Protein AF-A0A235BS37-F1 (afdb_monomer)

Organism: NCBI:txid1973748

Radius of gyration: 31.68 Å; Cα contacts (8 Å, |Δi|>4): 1281; chains: 1; bounding box: 98×89×92 Å

Secondary structure (DSSP, 8-state):
--PPPP-------------PPPEEEEEE-TT-EEEEETTEEEEE-TTS-SS-EEEEEEEESS-SSPPPTTEEEEEEEEEEEEEEEEEEEEEEEEE--TTS--STTEEEEEE-SSSEEEPTT-EEEGGGTEEEEEEEEEEEEEEEEE-S-SEEES----TT---EEEE--SS-HHHHTHHHHHHHHHH--S-EEEEE--TTS-HHHHHHHHHHHHHHHHHHH-S--EEEEEETHHHHHHHHHHH-TTT--S-EEEEEEEES--TT--TTSSHHHHHHHHHHHHHTTPPPPHHHHHHHHHHHHHHGGGGGGGSTT-HHHHHHHHHHHHHHHHHHGGGSSSPPP--EEEEE-B------SS--TTT-TT-GGGSTTTBSSSSBHHHH-SSSS-PPPBSS-TTGGGT-HHHHHHHHHHHHS-S--HHHHHHTTTSTTHHHHHHHHHHHHHHHHH--HHHHHHHHHHHHHHHHHSPTT-EEEE-SHHHHHHHHHHHHHH-TTTTSEEEETTGGGSHHHHHHHHSTTT-----S-HHHHHH---EEETTEEE-HHHHHHHHHHHHHTT-S-EEEETTS-GGG--S-EEE-SSEEEE-SS-S-SB-HHHHHHIIIII---TTTB-TTSPBPTT--HHHHHHHHHHHHHHHHHHHHHHHTT-HHHHHHHHHT-

Sequence (665 aa):
MKNWIFLSILFLMPACVTERAVSVSEKFGISGGEIELAKAKIVFPEGALRQETTIVLRQAKKLPARLPEEFSRGGDIFKLEPDAVFEKPVKIILPYETGLIPGERAYVAYYNGEGWVKTGNSEVAEENNRVTALVAHSGEYCVVFRKENYGITHHSYKEGEVPLLLVHGILTPSESFRTLKKYLGRNYHHPIWIFEYPSNQRIEDSAELLSKELATLHERYGDFKLNLIGYGIGGLVGLYYMLNDTIYNNDLEKILITVATPNKGSRLATCKNVIDITKRLEDAGISLNSRDINILFSLSDALGDFGSEIEENSEFLDKLKGLYKEYEKKVKGCIEEGPSIKFRIECFSGSSPYRFSGDFGSILGDVDELRKGLGDSYVKVYNTMLSPIENCPFPLNHYEILENEKVFQDLVGYLELPEHSWKELTKNIGKPDGMREIVAAWEQEFKLNQGDPVNFKIILEFARNLLNSCERDAILFTNGDNDTFPLWWVQEKEGFRKDVAVANLSLLNTSCFIKYLKGQPHQVPINFTNEEIDSLKPIKKKDGMVWISHQVVDNIILTNQWKRPIYYAVTVSKKYLKHPCELEGLVSRIFKEKEGEVNLDKCIKNLHEKYTYKEIFDAQGNLVSGIDFVMRKLMINYAVLYFRVGAELKEKGEMEKASREFERT

Nearest PDB structures (foldseek):
  1ex9-assembly1_A  TM=5.416E-01  e=2.061E-07  Pseudomonas aeruginosa
  3d7r-assembly2_B  TM=4.913E-01  e=2.066E-04  Staphylococcus aureus subsp. aureus USA300_TCH1516
  6tj2-assembly1_C  TM=4.815E-01  e=2.181E-04  Paenibacillus sp. VTT E-133280
  4q3o-assembly4_H  TM=5.424E-01  e=1.122E-02  unidentified
  7kdv-assembly1_B  TM=2.936E-01  e=3.681E-02  Mus musculus

pLDDT: mean 88.83, std 13.32, range [25.89, 98.69]

Solvent-accessible surface area (backbone atoms only — not comparable to full-atom values): 35900 Å² total; per-residue (Å²): 143,81,86,84,80,86,80,87,78,84,78,83,71,80,82,77,80,71,80,75,71,54,66,48,75,51,78,36,32,42,78,27,52,74,53,72,56,97,80,25,37,40,39,38,48,69,52,19,35,96,48,78,42,70,39,33,46,30,52,42,92,73,71,98,62,87,75,53,85,59,46,43,83,28,49,65,33,41,34,39,36,59,72,47,76,32,79,36,62,27,42,40,33,39,47,45,51,94,88,59,71,88,57,100,41,44,31,39,31,34,69,29,86,86,53,63,34,44,38,32,57,42,45,66,43,72,95,75,34,32,40,32,30,64,41,44,57,43,44,55,36,29,35,35,25,52,76,70,81,73,43,72,41,76,72,69,87,57,94,91,52,52,33,38,38,36,25,42,34,67,43,51,56,70,64,56,37,46,56,45,52,59,48,38,74,76,75,46,95,48,46,62,26,37,46,45,71,76,55,44,48,56,57,65,61,51,18,52,49,50,35,53,45,52,51,54,46,34,75,71,73,42,95,64,40,25,32,38,41,12,27,28,62,16,19,55,23,51,49,52,26,67,53,33,81,89,56,37,84,81,34,72,53,47,44,38,36,27,34,47,14,45,68,54,16,21,75,38,20,32,60,71,46,39,46,53,54,52,48,57,38,45,78,71,72,47,76,68,52,55,50,50,49,37,50,59,42,42,58,9,39,17,16,28,87,43,12,57,50,35,26,65,86,18,70,55,43,53,50,51,53,51,36,49,52,51,50,50,46,48,57,62,51,46,83,47,103,54,82,70,71,71,56,49,79,46,43,42,29,21,14,21,29,70,90,55,89,66,88,50,63,84,81,44,67,86,45,40,19,64,25,77,77,35,0,11,50,57,27,25,39,75,21,26,39,90,57,98,80,62,44,64,57,42,86,26,21,63,66,51,50,47,68,37,67,68,51,51,51,39,53,50,47,63,77,63,54,74,86,74,46,70,67,57,38,52,66,34,45,68,44,102,56,19,54,60,50,43,38,51,51,48,53,54,49,48,48,55,37,62,66,38,76,60,48,55,44,34,48,40,45,52,28,52,37,42,56,69,47,52,62,85,55,15,39,36,37,26,48,63,64,91,56,37,50,40,41,51,32,41,22,72,76,66,61,47,70,68,57,45,38,78,44,43,51,72,53,39,61,37,47,55,49,49,50,34,42,44,32,81,91,59,54,44,47,57,79,68,50,74,69,52,47,68,63,62,61,69,44,83,50,97,93,43,77,45,48,37,27,59,57,48,52,54,40,33,53,64,62,38,67,71,72,52,52,37,31,36,35,66,78,42,59,71,91,72,63,83,59,41,43,26,32,34,49,57,25,28,39,55,42,93,72,62,94,52,68,60,40,57,70,49,26,52,44,33,66,74,73,66,46,73,57,74,63,49,29,44,99,87,70,44,72,48,85,82,67,48,74,68,56,50,61,58,52,46,55,54,29,54,45,31,39,50,50,15,51,54,30,41,75,73,65,38,50,72,61,13,51,58,28,47,75,70,76

InterPro domains:
  IPR029058 Alpha/Beta hydrolase fold [G3DSA:3.40.50.1820] (156-379)
  IPR029058 Alpha/Beta hydrolase fold [SSF53474] (158-312)
  IPR052724 Glycosyltransferase 117 domain-containing protein [PTHR16214] (457-614)
  IPR060492 TMEM260-associated domain 2 [PF28495] (461-533)

Foldseek 3Di:
DDDDDDDDDDDPDPPPPPPPWDKDKDKDAQCWDWDDDPNKIKTGHRQQHHGTDIKMKTWDDDAPDDAFPQKDFFDIKIFIDDWDFTLFWIKIKDAGDPPDDDDPFKFKWFQLPQAIATFLAWDADNVRRIIIGTDGTTGIIGIMGGDDDFAKPQDDDDPPAAEEEEFEARGFCCRQQVQVVVLCVVQPDGGYMYGGDQLQDALLVSLLRHLVRVVVVCVVPNQAAYEYEAAASSLVSVLCNCLDPVRPPPRHDAEYEYEAYQLQAWLLLAPNSLSVLVVLCVVVVHDFHSSRSSLSNRNHRSHPPNSQCRHGPHPNSVVSLVSVVVVVCQCVVVLDDDDHDQYDYAFEFEAAADDTPDDCCVRPVVRQCHDHRFHQVTHGRVSRDPDPQHAFYDPHHSRVCSNDPLNSVLVVLVVPQDSDDPSNLLLCCLPPCSLVVVLVSLVSVCCSRQVDPLLLVLLLLLLLLQLLLDDFLAEEEEEDDSGQSSVSNCCPVVVRRVSYHYHYLVSLLHLSSLVSCCDPPNVQQAPDDSVRSVVDDWDADPVGIDGSSLVRVVRSCVSCVCVHKYWYFLNDDPVSCPADWADQARITTGDNDDPDNYPLVSNCCSLPPPRDCPSQADPVRHGDPSQGPVSVVSCVSSLVSLQVSLVVCVVVVVNVSSVVSNVVD

Mean predicted aligned error: 8.56 Å

Structure (mmCIF, N/CA/C/O backbone):
data_AF-A0A235BS37-F1
#
_entry.id   AF-A0A235BS37-F1
#
loop_
_atom_site.group_PDB
_atom_site.id
_atom_site.type_symbol
_atom_site.label_atom_id
_atom_site.label_alt_id
_atom_site.label_comp_id
_atom_site.label_asym_id
_atom_site.label_entity_id
_atom_site.label_seq_id
_atom_site.pdbx_PDB_ins_code
_atom_site.Cartn_x
_atom_site.Cartn_y
_atom_site.Cartn_z
_atom_site.occupancy
_atom_site.B_iso_or_equiv
_atom_site.auth_seq_id
_atom_site.auth_comp_id
_atom_site.auth_asym_id
_atom_site.auth_atom_id
_atom_site.pdbx_PDB_model_num
ATOM 1 N N . MET A 1 1 ? 60.261 -60.056 -12.166 1.00 37.59 1 MET A N 1
ATOM 2 C CA . MET A 1 1 ? 60.446 -59.430 -13.494 1.00 37.59 1 MET A CA 1
ATOM 3 C C . MET A 1 1 ? 59.106 -58.935 -14.014 1.00 37.59 1 MET A C 1
ATOM 5 O O . MET A 1 1 ? 58.284 -59.772 -14.359 1.00 37.59 1 MET A O 1
ATOM 9 N N . LYS A 1 2 ? 58.905 -57.612 -14.051 1.00 29.08 2 LYS A N 1
ATOM 10 C CA . LYS A 1 2 ? 58.402 -56.817 -15.194 1.00 29.08 2 LYS A CA 1
ATOM 11 C C . LYS A 1 2 ? 57.834 -55.488 -14.683 1.00 29.08 2 LYS A C 1
ATOM 13 O O . LYS A 1 2 ? 56.719 -55.425 -14.179 1.00 29.08 2 LYS A O 1
ATOM 18 N N . ASN A 1 3 ? 58.657 -54.452 -14.839 1.00 25.89 3 ASN A N 1
ATOM 19 C CA . ASN A 1 3 ? 58.278 -53.046 -14.794 1.00 25.89 3 ASN A CA 1
ATOM 20 C C . ASN A 1 3 ? 57.274 -52.754 -15.914 1.00 25.89 3 ASN A C 1
ATOM 22 O O . ASN A 1 3 ? 57.488 -53.172 -17.053 1.00 25.89 3 ASN A O 1
ATOM 26 N N . TRP A 1 4 ? 56.215 -52.018 -15.590 1.00 28.45 4 TRP A N 1
ATOM 27 C CA . TRP A 1 4 ? 55.321 -51.407 -16.566 1.00 28.45 4 TRP A CA 1
ATOM 28 C C . TRP A 1 4 ? 55.817 -49.991 -16.864 1.00 28.45 4 TRP A C 1
ATOM 30 O O . TRP A 1 4 ? 55.938 -49.161 -15.967 1.00 28.45 4 TRP A O 1
ATOM 40 N N . ILE A 1 5 ? 56.147 -49.754 -18.130 1.00 31.91 5 ILE A N 1
ATOM 41 C CA . ILE A 1 5 ? 56.526 -48.455 -18.685 1.00 31.91 5 ILE A CA 1
ATOM 42 C C . ILE A 1 5 ? 55.235 -47.746 -19.106 1.00 31.91 5 ILE A C 1
ATOM 44 O O . ILE A 1 5 ? 54.458 -48.287 -19.891 1.00 31.91 5 ILE A O 1
ATOM 48 N N . PHE A 1 6 ? 55.016 -46.543 -18.575 1.00 28.92 6 PHE A N 1
ATOM 49 C CA . PHE A 1 6 ? 53.978 -45.615 -19.021 1.00 28.92 6 PHE A CA 1
ATOM 50 C C . PHE A 1 6 ? 54.315 -45.110 -20.432 1.00 28.92 6 PHE A C 1
ATOM 52 O O . PHE A 1 6 ? 55.361 -44.494 -20.631 1.00 28.92 6 PHE A O 1
ATOM 59 N N . LEU A 1 7 ? 53.424 -45.352 -21.397 1.00 27.16 7 LEU A N 1
ATOM 60 C CA . LEU A 1 7 ? 53.442 -44.695 -22.704 1.00 27.16 7 LEU A CA 1
ATOM 61 C C . LEU A 1 7 ? 52.432 -43.542 -22.678 1.00 27.16 7 LEU A C 1
ATOM 63 O O . LEU A 1 7 ? 51.227 -43.753 -22.550 1.00 27.16 7 LEU A O 1
ATOM 67 N N . SER A 1 8 ? 52.936 -42.319 -22.782 1.00 28.91 8 SER A N 1
ATOM 68 C CA . SER A 1 8 ? 52.174 -41.084 -22.936 1.00 28.91 8 SER A CA 1
ATOM 69 C C . SER A 1 8 ? 51.605 -40.989 -24.355 1.00 28.91 8 SER A C 1
ATOM 71 O O . SER A 1 8 ? 52.335 -40.768 -25.318 1.00 28.91 8 SER A O 1
ATOM 73 N N . ILE A 1 9 ? 50.285 -41.138 -24.488 1.00 31.61 9 ILE A N 1
ATOM 74 C CA . ILE A 1 9 ? 49.557 -40.847 -25.728 1.00 31.61 9 ILE A CA 1
ATOM 75 C C . ILE A 1 9 ? 49.152 -39.369 -25.693 1.00 31.61 9 ILE A C 1
ATOM 77 O O . ILE A 1 9 ? 48.294 -38.967 -24.908 1.00 31.61 9 ILE A O 1
ATOM 81 N N . LEU A 1 10 ? 49.794 -38.563 -26.543 1.00 28.78 10 LEU A N 1
ATOM 82 C CA . LEU A 1 10 ? 49.370 -37.204 -26.874 1.00 28.78 10 LEU A CA 1
ATOM 83 C C . LEU A 1 10 ? 47.992 -37.271 -27.558 1.00 28.78 10 LEU A C 1
ATOM 85 O O . LEU A 1 10 ? 47.893 -37.643 -28.726 1.00 28.78 10 LEU A O 1
ATOM 89 N N . PHE A 1 11 ? 46.931 -36.888 -26.850 1.00 30.97 11 PHE A N 1
ATOM 90 C CA . PHE A 1 11 ? 45.680 -36.492 -27.491 1.00 30.97 11 PHE A CA 1
ATOM 91 C C . PHE A 1 11 ? 45.824 -35.041 -27.961 1.00 30.97 11 PHE A C 1
ATOM 93 O O . PHE A 1 11 ? 45.828 -34.108 -27.159 1.00 30.97 11 PHE A O 1
ATOM 100 N N . LEU A 1 12 ? 45.957 -34.858 -29.275 1.00 32.28 12 LEU A N 1
ATOM 101 C CA . LEU A 1 12 ? 45.716 -33.583 -29.946 1.00 32.28 12 LEU A CA 1
ATOM 102 C C . LEU A 1 12 ? 44.248 -33.196 -29.715 1.00 32.28 12 LEU A C 1
ATOM 104 O O . LEU A 1 12 ? 43.351 -33.714 -30.378 1.00 32.28 12 LEU A O 1
ATOM 108 N N . MET A 1 13 ? 43.997 -32.308 -28.751 1.00 29.73 13 MET A N 1
ATOM 109 C CA . MET A 1 13 ? 42.722 -31.599 -28.668 1.00 29.73 13 MET A CA 1
ATOM 110 C C . MET A 1 13 ? 42.588 -30.699 -29.904 1.00 29.73 13 MET A C 1
ATOM 112 O O . MET A 1 13 ? 43.542 -29.985 -30.228 1.00 29.73 13 MET A O 1
ATOM 116 N N . PRO A 1 14 ? 41.436 -30.682 -30.596 1.00 32.84 14 PRO A N 1
ATOM 117 C CA . PRO A 1 14 ? 41.185 -29.654 -31.589 1.00 32.84 14 PRO A CA 1
ATOM 118 C C . PRO A 1 14 ? 41.192 -28.310 -30.861 1.00 32.84 14 PRO A C 1
ATOM 120 O O . PRO A 1 14 ? 40.487 -28.129 -29.867 1.00 32.84 14 PRO A O 1
ATOM 123 N N . ALA A 1 15 ? 42.024 -27.381 -31.331 1.00 32.44 15 ALA A N 1
ATOM 124 C CA . ALA A 1 15 ? 41.993 -26.001 -30.886 1.00 32.44 15 ALA A CA 1
ATOM 125 C C . ALA A 1 15 ? 40.576 -25.468 -31.125 1.00 32.44 15 ALA A C 1
ATOM 127 O O . ALA A 1 15 ? 40.185 -25.180 -32.255 1.00 32.44 15 ALA A O 1
ATOM 128 N N . CYS A 1 16 ? 39.787 -25.392 -30.056 1.00 30.66 16 CYS A N 1
ATOM 129 C CA . CYS A 1 16 ? 38.534 -24.671 -30.058 1.00 30.66 16 CYS A CA 1
ATOM 130 C C . CYS A 1 16 ? 38.914 -23.211 -30.305 1.00 30.66 16 CYS A C 1
ATOM 132 O O . CYS A 1 16 ? 39.459 -22.551 -29.420 1.00 30.66 16 CYS A O 1
ATOM 134 N N . VAL A 1 17 ? 38.715 -22.740 -31.536 1.00 32.16 17 VAL A N 1
ATOM 135 C CA . VAL A 1 17 ? 38.786 -21.321 -31.872 1.00 32.16 17 VAL A CA 1
ATOM 136 C C . VAL A 1 17 ? 37.692 -20.656 -31.048 1.00 32.16 17 VAL A C 1
ATOM 138 O O . VAL A 1 17 ? 36.521 -20.666 -31.413 1.00 32.16 17 VAL A O 1
ATOM 141 N N . THR A 1 18 ? 38.054 -20.153 -29.875 1.00 38.34 18 THR A N 1
ATOM 142 C CA . THR A 1 18 ? 37.221 -19.210 -29.152 1.00 38.34 18 THR A CA 1
ATOM 143 C C . THR A 1 18 ? 37.145 -17.972 -30.038 1.00 38.34 18 THR A C 1
ATOM 145 O O . THR A 1 18 ? 38.166 -17.338 -30.308 1.00 38.34 18 THR A O 1
ATOM 148 N N . GLU A 1 19 ? 35.958 -17.666 -30.576 1.00 41.69 19 GLU A N 1
ATOM 149 C CA . GLU A 1 19 ? 35.700 -16.361 -31.192 1.00 41.69 19 GLU A CA 1
ATOM 150 C C . GLU A 1 19 ? 36.181 -15.300 -30.192 1.00 41.69 19 GLU A C 1
ATOM 152 O O . GLU A 1 19 ? 35.620 -15.163 -29.103 1.00 41.69 19 GLU A O 1
ATOM 157 N N . ARG A 1 20 ? 37.277 -14.596 -30.508 1.00 48.62 20 ARG A N 1
ATOM 158 C CA . ARG A 1 20 ? 37.729 -13.468 -29.691 1.00 48.62 20 ARG A CA 1
ATOM 159 C C . ARG A 1 20 ? 36.598 -12.447 -29.710 1.00 48.62 20 ARG A C 1
ATOM 161 O O . ARG A 1 20 ? 36.254 -11.951 -30.780 1.00 48.62 20 ARG A O 1
ATOM 168 N N . ALA A 1 21 ? 36.020 -12.159 -28.545 1.00 60.75 21 ALA A N 1
ATOM 169 C CA . ALA A 1 21 ? 35.055 -11.077 -28.403 1.00 60.75 21 ALA A CA 1
ATOM 170 C C . ALA A 1 21 ? 35.678 -9.793 -28.966 1.00 60.75 21 ALA A C 1
ATOM 172 O O . ALA A 1 21 ? 36.789 -9.426 -28.576 1.00 60.75 21 ALA A O 1
ATOM 173 N N . VAL A 1 22 ? 34.995 -9.153 -29.914 1.00 88.75 22 VAL A N 1
ATOM 174 C CA . VAL A 1 22 ? 35.475 -7.907 -30.509 1.00 88.75 22 VAL A CA 1
ATOM 175 C C . VAL A 1 22 ? 35.245 -6.795 -29.490 1.00 88.75 22 VAL A C 1
ATOM 177 O O . VAL A 1 22 ? 34.139 -6.643 -28.968 1.00 88.75 22 VAL A O 1
ATOM 180 N N . SER A 1 23 ? 36.296 -6.044 -29.173 1.00 93.31 23 SER A N 1
ATOM 181 C CA . SER A 1 23 ? 36.234 -4.917 -28.246 1.00 93.31 23 SER A CA 1
ATOM 182 C C . SER A 1 23 ? 37.152 -3.791 -28.692 1.00 93.31 23 SER A C 1
ATOM 184 O O . SER A 1 23 ? 38.218 -4.045 -29.253 1.00 93.31 23 SER A O 1
ATOM 186 N N . VAL A 1 24 ? 36.772 -2.565 -28.363 1.00 96.44 24 VAL A N 1
ATOM 187 C CA . VAL A 1 24 ? 37.598 -1.361 -28.484 1.00 96.44 24 VAL A CA 1
ATOM 188 C C . VAL A 1 24 ? 37.746 -0.740 -27.098 1.00 96.44 24 VAL A C 1
ATOM 190 O O . VAL A 1 24 ? 36.846 -0.858 -26.265 1.00 96.44 24 VAL A O 1
ATOM 193 N N . SER A 1 25 ? 38.896 -0.128 -26.826 1.00 96.31 25 SER A N 1
ATOM 194 C CA . SER A 1 25 ? 39.170 0.535 -25.555 1.00 96.31 25 SER A CA 1
ATOM 195 C C . SER A 1 25 ? 39.825 1.881 -25.798 1.00 96.31 25 SER A C 1
ATOM 197 O O . SER A 1 25 ? 40.763 1.976 -26.588 1.00 96.31 25 SER A O 1
ATOM 199 N N . GLU A 1 26 ? 39.334 2.900 -25.103 1.00 96.00 26 GLU A N 1
ATOM 200 C CA . GLU A 1 26 ? 39.819 4.268 -25.216 1.00 96.00 26 GLU A CA 1
ATOM 201 C C . GLU A 1 26 ? 39.728 4.982 -23.864 1.00 96.00 26 GLU A C 1
ATOM 203 O O . GLU A 1 26 ? 38.929 4.620 -22.998 1.00 96.00 26 GLU A O 1
ATOM 208 N N . LYS A 1 27 ? 40.594 5.973 -23.650 1.00 95.88 27 LYS A N 1
ATOM 209 C CA . LYS A 1 27 ? 40.608 6.784 -22.433 1.00 95.88 27 LYS A CA 1
ATOM 210 C C . LYS A 1 27 ? 39.883 8.095 -22.674 1.00 95.88 27 LYS A C 1
ATOM 212 O O . LYS A 1 27 ? 40.265 8.849 -23.562 1.00 95.88 27 LYS A O 1
ATOM 217 N N . PHE A 1 28 ? 38.915 8.395 -21.819 1.00 95.38 28 PHE A N 1
ATOM 218 C CA . PHE A 1 28 ? 38.185 9.656 -21.846 1.00 95.38 28 PHE A CA 1
ATOM 219 C C . PHE A 1 28 ? 38.300 10.359 -20.499 1.00 95.38 28 PHE A C 1
ATOM 221 O O . PHE A 1 28 ? 38.330 9.714 -19.452 1.00 95.38 28 PHE A O 1
ATOM 228 N N . GLY A 1 29 ? 38.372 11.687 -20.529 1.00 92.06 29 GLY A N 1
ATOM 229 C CA . GLY A 1 29 ? 38.356 12.538 -19.342 1.00 92.06 29 GLY A CA 1
ATOM 230 C C . GLY A 1 29 ? 37.146 13.469 -19.336 1.00 92.06 29 GLY A C 1
ATOM 231 O O . GLY A 1 29 ? 36.144 13.223 -20.004 1.00 92.06 29 GLY A O 1
ATOM 232 N N . ILE A 1 30 ? 37.268 14.581 -18.612 1.00 93.31 30 ILE A N 1
ATOM 233 C CA . ILE A 1 30 ? 36.193 15.571 -18.436 1.00 93.31 30 ILE A CA 1
ATOM 234 C C . ILE A 1 30 ? 35.725 16.162 -19.776 1.00 93.31 30 ILE A C 1
ATOM 236 O O . ILE A 1 30 ? 34.546 16.463 -19.923 1.00 93.31 30 ILE A O 1
ATOM 240 N N . SER A 1 31 ? 36.606 16.275 -20.774 1.00 94.12 31 SER A N 1
ATOM 241 C CA . SER A 1 31 ? 36.267 16.782 -22.112 1.00 94.12 31 SER A CA 1
ATOM 242 C C . SER A 1 31 ? 35.237 15.933 -22.868 1.00 94.12 31 SER A C 1
ATOM 244 O O . SER A 1 31 ? 34.700 16.393 -23.871 1.00 94.12 31 SER A O 1
ATOM 246 N N . GLY A 1 32 ? 34.969 14.703 -22.416 1.00 94.12 32 GLY A N 1
ATOM 247 C CA . GLY A 1 32 ? 34.147 13.747 -23.150 1.00 94.12 32 GLY A CA 1
ATOM 248 C C . GLY A 1 32 ? 34.874 13.161 -24.364 1.00 94.12 32 GLY A C 1
ATOM 249 O O . GLY A 1 32 ? 36.102 13.238 -24.468 1.00 94.12 32 GLY A O 1
ATOM 250 N N . GLY A 1 33 ? 34.109 12.548 -25.264 1.00 95.94 33 GLY A N 1
ATOM 251 C CA . GLY A 1 33 ? 34.612 11.876 -26.462 1.00 95.94 33 GLY A CA 1
ATOM 252 C C . GLY A 1 33 ? 33.607 10.880 -27.035 1.00 95.94 33 GLY A C 1
ATOM 253 O O . GLY A 1 33 ? 32.455 10.819 -26.604 1.00 95.94 33 GLY A O 1
ATOM 254 N N . GLU A 1 34 ? 34.033 10.089 -28.012 1.00 97.25 34 GLU A N 1
ATOM 255 C CA . GLU A 1 34 ? 33.197 9.063 -28.630 1.00 97.25 34 GLU A CA 1
ATOM 256 C C . GLU A 1 34 ? 33.977 7.776 -28.864 1.00 97.25 34 GLU A C 1
ATOM 258 O O . GLU A 1 34 ? 35.148 7.819 -29.216 1.00 97.25 34 GLU A O 1
ATOM 263 N N . ILE A 1 35 ? 33.308 6.638 -28.690 1.00 96.81 35 ILE A N 1
ATOM 264 C CA . ILE A 1 35 ? 33.861 5.309 -28.960 1.00 96.81 35 ILE A CA 1
ATOM 265 C C . ILE A 1 35 ? 32.902 4.555 -29.881 1.00 96.81 35 ILE A C 1
ATOM 267 O O . ILE A 1 35 ? 31.686 4.572 -29.672 1.00 96.81 35 ILE A O 1
ATOM 271 N N . GLU A 1 36 ? 33.437 3.907 -30.915 1.00 96.81 36 GLU A N 1
ATOM 272 C CA . GLU A 1 36 ? 32.643 3.201 -31.925 1.00 96.81 36 GLU A CA 1
ATOM 273 C C . GLU A 1 36 ? 33.128 1.759 -32.116 1.00 96.81 36 GLU A C 1
ATOM 275 O O . GLU A 1 36 ? 34.323 1.490 -32.241 1.00 96.81 36 GLU A O 1
ATOM 280 N N . LEU A 1 37 ? 32.183 0.820 -32.171 1.00 95.69 37 LEU A N 1
ATOM 281 C CA . LEU A 1 37 ? 32.425 -0.586 -32.474 1.00 95.69 37 LEU A CA 1
ATOM 282 C C . LEU A 1 37 ? 31.264 -1.155 -33.281 1.00 95.69 37 LEU A C 1
ATOM 284 O O . LEU A 1 37 ? 30.117 -1.066 -32.862 1.00 95.69 37 LEU A O 1
ATOM 288 N N . ALA A 1 38 ? 31.555 -1.796 -34.417 1.00 91.69 38 ALA A N 1
ATOM 289 C CA . ALA A 1 38 ? 30.546 -2.472 -35.241 1.00 91.69 38 ALA A CA 1
ATOM 290 C C . ALA A 1 38 ? 29.308 -1.592 -35.545 1.00 91.69 38 ALA A C 1
ATOM 292 O O . ALA A 1 38 ? 28.176 -2.068 -35.513 1.00 91.69 38 ALA A O 1
ATOM 293 N N . LYS A 1 39 ? 29.537 -0.303 -35.857 1.00 91.06 39 LYS A N 1
ATOM 294 C CA . LYS A 1 39 ? 28.531 0.756 -36.096 1.00 91.06 39 LYS A CA 1
ATOM 295 C C . LYS A 1 39 ? 27.724 1.205 -34.871 1.00 91.06 39 LYS A C 1
ATOM 297 O O . LYS A 1 39 ? 26.924 2.132 -35.017 1.00 91.06 39 LYS A O 1
ATOM 302 N N . ALA A 1 40 ? 27.906 0.578 -33.708 1.00 94.88 40 ALA A N 1
ATOM 303 C CA . ALA A 1 40 ? 27.417 1.106 -32.443 1.00 94.88 40 ALA A CA 1
ATOM 304 C C . ALA A 1 40 ? 28.364 2.191 -31.945 1.00 94.88 40 ALA A C 1
ATOM 306 O O . ALA A 1 40 ? 29.579 2.004 -31.954 1.00 94.88 40 ALA A O 1
ATOM 307 N N . LYS A 1 41 ? 27.803 3.313 -31.507 1.00 96.62 41 LYS A N 1
ATOM 308 C CA . LYS A 1 41 ? 28.554 4.497 -31.098 1.00 96.62 41 LYS A CA 1
ATOM 309 C C . LYS A 1 41 ? 28.061 4.980 -29.743 1.00 96.62 41 LYS A C 1
ATOM 311 O O . LYS A 1 41 ? 26.859 5.155 -29.558 1.00 96.62 41 LYS A O 1
ATOM 316 N N . ILE A 1 42 ? 28.985 5.214 -28.816 1.00 97.12 42 ILE A N 1
ATOM 317 C CA . ILE A 1 42 ? 28.701 5.841 -27.522 1.00 97.12 42 ILE A CA 1
ATOM 318 C C . ILE A 1 42 ? 29.339 7.225 -27.521 1.00 97.12 42 ILE A C 1
ATOM 320 O O . ILE A 1 42 ? 30.524 7.355 -27.827 1.00 97.12 42 ILE A O 1
ATOM 324 N N . VAL A 1 43 ? 28.559 8.252 -27.192 1.00 97.56 43 VAL A N 1
ATOM 325 C CA . VAL A 1 43 ? 29.013 9.645 -27.132 1.00 97.56 43 VAL A CA 1
ATOM 326 C C . VAL A 1 43 ? 28.925 10.142 -25.696 1.00 97.56 43 VAL A C 1
ATOM 328 O O . VAL A 1 43 ? 27.838 10.232 -25.118 1.00 97.56 43 VAL A O 1
ATOM 331 N N . PHE A 1 44 ? 30.081 10.493 -25.144 1.00 97.25 44 PHE A N 1
ATOM 332 C CA . PHE A 1 44 ? 30.245 11.071 -23.819 1.00 97.25 44 PHE A CA 1
ATOM 333 C C . PHE A 1 44 ? 30.270 12.596 -23.942 1.00 97.25 44 PHE A C 1
ATOM 335 O O . PHE A 1 44 ? 31.239 13.136 -24.485 1.00 97.25 44 PHE A O 1
ATOM 342 N N . PRO A 1 45 ? 29.239 13.315 -23.464 1.00 97.00 45 PRO A N 1
ATOM 343 C CA . PRO A 1 45 ? 29.285 14.769 -23.443 1.00 97.00 45 PRO A CA 1
ATOM 344 C C . PRO A 1 45 ? 30.321 15.276 -22.431 1.00 97.00 45 PRO A C 1
ATOM 346 O O . PRO A 1 45 ? 30.709 14.573 -21.493 1.00 97.00 45 PRO A O 1
ATOM 349 N N . GLU A 1 46 ? 30.735 16.532 -22.592 1.00 96.62 46 GLU A N 1
ATOM 350 C CA . GLU A 1 46 ? 31.630 17.192 -21.642 1.00 96.62 46 GLU A CA 1
ATOM 351 C C . GLU A 1 46 ? 31.041 17.165 -20.219 1.00 96.62 46 GLU A C 1
ATOM 353 O O . GLU A 1 46 ? 29.893 17.557 -19.961 1.00 96.62 46 GLU A O 1
ATOM 358 N N . GLY A 1 47 ? 31.854 16.695 -19.278 1.00 94.69 47 GLY A N 1
ATOM 359 C CA . GLY A 1 47 ? 31.510 16.529 -17.875 1.00 94.69 47 GLY A CA 1
ATOM 360 C C . GLY A 1 47 ? 30.717 15.265 -17.552 1.00 94.69 47 GLY A C 1
ATOM 361 O O . GLY A 1 47 ? 30.254 15.169 -16.426 1.00 94.69 47 GLY A O 1
ATOM 362 N N . ALA A 1 48 ? 30.545 14.310 -18.479 1.00 95.06 48 ALA A N 1
ATOM 363 C CA . ALA A 1 48 ? 29.941 13.007 -18.163 1.00 95.06 48 ALA A CA 1
ATOM 364 C C . ALA A 1 48 ? 30.831 12.134 -17.259 1.00 95.06 48 ALA A C 1
ATOM 366 O O . ALA A 1 48 ? 30.324 11.322 -16.487 1.00 95.06 48 ALA A O 1
ATOM 367 N N . LEU A 1 49 ? 32.154 12.313 -17.338 1.00 93.81 49 LEU A N 1
ATOM 368 C CA . LEU A 1 49 ? 33.151 11.598 -16.540 1.00 93.81 49 LEU A CA 1
ATOM 369 C C . LEU A 1 49 ? 33.845 12.566 -15.572 1.00 93.81 49 LEU A C 1
ATOM 371 O O . LEU A 1 49 ? 34.294 13.637 -15.983 1.00 93.81 49 LEU A O 1
ATOM 375 N N . ARG A 1 50 ? 33.974 12.177 -14.294 1.00 87.94 50 ARG A N 1
ATOM 376 C CA . ARG A 1 50 ? 34.654 12.987 -13.257 1.00 87.94 50 ARG A CA 1
ATOM 377 C C . ARG A 1 50 ? 36.176 13.019 -13.417 1.00 87.94 50 ARG A C 1
ATOM 379 O O . ARG A 1 50 ? 36.821 13.983 -13.017 1.00 87.94 50 ARG A O 1
ATOM 386 N N . GLN A 1 51 ? 36.747 11.950 -13.962 1.00 90.38 51 GLN A N 1
ATOM 387 C CA . GLN A 1 51 ? 38.188 11.749 -14.081 1.00 90.38 51 GLN A CA 1
ATOM 388 C C . GLN A 1 51 ? 38.521 10.929 -15.326 1.00 90.38 51 GLN A C 1
ATOM 390 O O . GLN A 1 51 ? 37.633 10.329 -15.939 1.00 90.38 51 GLN A O 1
ATOM 395 N N . GLU A 1 52 ? 39.807 10.880 -15.682 1.00 95.06 52 GLU A N 1
ATOM 396 C CA . GLU A 1 52 ? 40.273 10.014 -16.763 1.00 95.06 52 GLU A CA 1
ATOM 397 C C . GLU A 1 52 ? 39.898 8.555 -16.469 1.00 95.06 52 GLU A C 1
ATOM 399 O O . GLU A 1 52 ? 40.321 7.973 -15.471 1.00 95.06 52 GLU A O 1
ATOM 404 N N . THR A 1 53 ? 39.090 7.974 -17.351 1.00 94.69 53 THR A N 1
ATOM 405 C CA . THR A 1 53 ? 38.552 6.623 -17.222 1.00 94.69 53 THR A CA 1
ATOM 406 C C . THR A 1 53 ? 38.806 5.870 -18.519 1.00 94.69 53 THR A C 1
ATOM 408 O O . THR A 1 53 ? 38.591 6.392 -19.613 1.00 94.69 53 THR A O 1
ATOM 411 N N . THR A 1 54 ? 39.293 4.634 -18.407 1.00 96.88 54 THR A N 1
ATOM 412 C CA . THR A 1 54 ? 39.433 3.747 -19.568 1.00 96.88 54 THR A CA 1
ATOM 413 C C . THR A 1 54 ? 38.088 3.091 -19.829 1.00 96.88 54 THR A C 1
ATOM 415 O O . THR A 1 54 ? 37.657 2.258 -19.038 1.00 96.88 54 THR A O 1
ATOM 418 N N . ILE A 1 55 ? 37.438 3.473 -20.921 1.00 97.06 55 ILE A N 1
ATOM 419 C CA . ILE A 1 55 ? 36.176 2.897 -21.367 1.00 97.06 55 ILE A CA 1
ATOM 420 C C . ILE A 1 55 ? 36.473 1.741 -22.319 1.00 97.06 55 ILE A C 1
ATOM 422 O O . ILE A 1 55 ? 37.371 1.816 -23.161 1.00 97.06 55 ILE A O 1
ATOM 426 N N . VAL A 1 56 ? 35.716 0.657 -22.182 1.00 97.25 56 VAL A N 1
ATOM 427 C CA . VAL A 1 56 ? 35.761 -0.496 -23.081 1.00 97.25 56 VAL A CA 1
ATOM 428 C C . VAL A 1 56 ? 34.359 -0.741 -23.617 1.00 97.25 56 VAL A C 1
ATOM 430 O O . VAL A 1 56 ? 33.413 -0.903 -22.851 1.00 97.25 56 VAL A O 1
ATOM 433 N N . LEU A 1 57 ? 34.233 -0.795 -24.940 1.00 97.00 57 LEU A N 1
ATOM 434 C CA . LEU A 1 57 ? 33.013 -1.212 -25.619 1.00 97.00 57 LEU A CA 1
ATOM 435 C C . LEU A 1 57 ? 33.245 -2.602 -26.205 1.00 97.00 57 LEU A C 1
ATOM 437 O O . LEU A 1 57 ? 34.189 -2.807 -26.971 1.00 97.00 57 LEU A O 1
ATOM 441 N N . ARG A 1 58 ? 32.396 -3.562 -25.842 1.00 95.69 58 ARG A N 1
ATOM 442 C CA . ARG A 1 58 ? 32.507 -4.963 -26.264 1.00 95.69 58 ARG A CA 1
ATOM 443 C C . ARG A 1 58 ? 31.232 -5.424 -26.950 1.00 95.69 58 ARG A C 1
ATOM 445 O O . ARG A 1 58 ? 30.140 -5.221 -26.432 1.00 95.69 58 ARG A O 1
ATOM 452 N N . GLN A 1 59 ? 31.381 -6.114 -28.073 1.00 94.44 59 GLN A N 1
ATOM 453 C CA . GLN A 1 59 ? 30.274 -6.756 -28.774 1.00 94.44 59 GLN A CA 1
ATOM 454 C C . GLN A 1 59 ? 30.065 -8.182 -28.246 1.00 94.44 59 GLN A C 1
ATOM 456 O O . GLN A 1 59 ? 31.014 -8.967 -28.137 1.00 94.44 59 GLN A O 1
ATOM 461 N N . ALA A 1 60 ? 28.818 -8.533 -27.945 1.00 88.75 60 ALA A N 1
ATOM 462 C CA . ALA A 1 60 ? 28.407 -9.855 -27.497 1.00 88.75 60 ALA A CA 1
ATOM 463 C C . ALA A 1 60 ? 27.268 -10.407 -28.368 1.00 88.75 60 ALA A C 1
ATOM 465 O O . ALA A 1 60 ? 26.350 -9.696 -28.774 1.00 88.75 60 ALA A O 1
ATOM 466 N N . LYS A 1 61 ? 27.314 -11.718 -28.636 1.00 82.38 61 LYS A N 1
ATOM 467 C CA . LYS A 1 61 ? 26.290 -12.412 -29.435 1.00 82.38 61 LYS A CA 1
ATOM 468 C C . LYS A 1 61 ? 25.189 -13.058 -28.600 1.00 82.38 61 LYS A C 1
ATOM 470 O O . LYS A 1 61 ? 24.128 -13.349 -29.143 1.00 82.38 61 LYS A O 1
ATOM 475 N N . LYS A 1 62 ? 25.409 -13.324 -27.311 1.00 88.44 62 LYS A N 1
ATOM 476 C CA . LYS A 1 62 ? 24.461 -14.049 -26.452 1.00 88.44 62 LYS A CA 1
ATOM 477 C C . LYS A 1 62 ? 23.816 -13.092 -25.456 1.00 88.44 62 LYS A C 1
ATOM 479 O O . LYS A 1 62 ? 24.538 -12.389 -24.763 1.00 88.44 62 LYS A O 1
ATOM 484 N N . LEU A 1 63 ? 22.483 -13.103 -25.388 1.00 88.19 63 LEU A N 1
ATOM 485 C CA . LEU A 1 63 ? 21.726 -12.312 -24.415 1.00 88.19 63 LEU A CA 1
ATOM 486 C C . LEU A 1 63 ? 22.003 -12.790 -22.980 1.00 88.19 63 LEU A C 1
ATOM 488 O O . LEU A 1 63 ? 22.143 -14.004 -22.777 1.00 88.19 63 LEU A O 1
ATOM 492 N N . PRO A 1 64 ? 22.024 -11.875 -21.994 1.00 89.62 64 PRO A N 1
ATOM 493 C CA . PRO A 1 64 ? 22.180 -12.233 -20.584 1.00 89.62 64 PRO A CA 1
ATOM 494 C C . PRO A 1 64 ? 20.979 -13.029 -20.048 1.00 89.62 64 PRO A C 1
ATOM 496 O O . PRO A 1 64 ? 21.151 -13.924 -19.224 1.00 89.62 64 PRO A O 1
ATOM 499 N N . ALA A 1 65 ? 19.776 -12.767 -20.569 1.00 92.88 65 ALA A N 1
ATOM 500 C CA . ALA A 1 65 ? 18.538 -13.463 -20.229 1.00 92.88 65 ALA A CA 1
ATOM 501 C C . ALA A 1 65 ? 17.655 -13.681 -21.471 1.00 92.88 65 ALA A C 1
ATOM 503 O O . ALA A 1 65 ? 17.883 -13.101 -22.534 1.00 92.88 65 ALA A O 1
ATOM 504 N N . ARG A 1 66 ? 16.632 -14.537 -21.357 1.00 93.69 66 ARG A N 1
ATOM 505 C CA . ARG A 1 66 ? 15.626 -14.698 -22.419 1.00 93.69 66 ARG A CA 1
ATOM 506 C C . ARG A 1 66 ? 14.813 -13.404 -22.538 1.00 93.69 66 ARG A C 1
ATOM 508 O O . ARG A 1 66 ? 14.444 -12.840 -21.515 1.00 93.69 66 ARG A O 1
ATOM 515 N N . LEU A 1 67 ? 14.530 -12.964 -23.766 1.00 92.94 67 LEU A N 1
ATOM 516 C CA . LEU A 1 67 ? 13.644 -11.821 -23.992 1.00 92.94 67 LEU A CA 1
ATOM 517 C C . LEU A 1 67 ? 12.179 -12.168 -23.662 1.00 92.94 67 LEU A C 1
ATOM 519 O O . LEU A 1 67 ? 11.769 -13.313 -23.905 1.00 92.94 67 LEU A O 1
ATOM 523 N N . PRO A 1 68 ? 11.399 -11.187 -23.174 1.00 92.25 68 PRO A N 1
ATOM 524 C CA . PRO A 1 68 ? 9.954 -11.294 -22.996 1.00 92.25 68 PRO A CA 1
ATOM 525 C C . PRO A 1 68 ? 9.240 -11.670 -24.293 1.00 92.25 68 PRO A C 1
ATOM 527 O O . PRO A 1 68 ? 9.755 -11.453 -25.395 1.00 92.25 68 PRO A O 1
ATOM 530 N N . GLU A 1 69 ? 8.048 -12.253 -24.182 1.00 90.69 69 GLU A N 1
ATOM 531 C CA . GLU A 1 69 ? 7.316 -12.730 -25.359 1.00 90.69 69 GLU A CA 1
ATOM 532 C C . GLU A 1 69 ? 6.846 -11.593 -26.270 1.00 90.69 69 GLU A C 1
ATOM 534 O O . GLU A 1 69 ? 6.775 -11.786 -27.483 1.00 90.69 69 GLU A O 1
ATOM 539 N N . GLU A 1 70 ? 6.648 -10.402 -25.715 1.00 89.69 70 GLU A N 1
ATOM 540 C CA . GLU A 1 70 ? 6.291 -9.164 -26.406 1.00 89.69 70 GLU A CA 1
ATOM 541 C C . GLU A 1 70 ? 7.435 -8.640 -27.283 1.00 89.69 70 GLU A C 1
ATOM 543 O O . GLU A 1 70 ? 7.207 -7.820 -28.178 1.00 89.69 70 GLU A O 1
ATOM 548 N N . PHE A 1 71 ? 8.662 -9.136 -27.069 1.00 90.81 71 PHE A N 1
ATOM 549 C CA . PHE A 1 71 ? 9.866 -8.638 -27.715 1.00 90.81 71 PHE A CA 1
ATOM 550 C C . PHE A 1 71 ? 10.572 -9.628 -28.634 1.00 90.81 71 PHE A C 1
ATOM 552 O O . PHE A 1 71 ? 10.586 -10.850 -28.450 1.00 90.81 71 PHE A O 1
ATOM 559 N N . SER A 1 72 ? 11.201 -9.066 -29.660 1.00 90.62 72 SER A N 1
ATOM 560 C CA . SER A 1 72 ? 12.224 -9.710 -30.481 1.00 90.62 72 SER A CA 1
ATOM 561 C C . SER A 1 72 ? 13.511 -8.898 -30.442 1.00 90.62 72 SER A C 1
ATOM 563 O O . SER A 1 72 ? 13.487 -7.680 -30.301 1.00 90.62 72 SER A O 1
ATOM 565 N N . ARG A 1 73 ? 14.647 -9.579 -30.573 1.00 90.94 73 ARG A N 1
ATOM 566 C CA . ARG A 1 73 ? 15.963 -8.940 -30.621 1.00 90.94 73 ARG A CA 1
ATOM 567 C C . ARG A 1 73 ? 16.151 -8.224 -31.957 1.00 90.94 73 ARG A C 1
ATOM 569 O O . ARG A 1 73 ? 15.829 -8.806 -32.989 1.00 90.94 73 ARG A O 1
ATOM 576 N N . GLY A 1 74 ? 16.700 -7.011 -31.922 1.00 89.25 74 GLY A N 1
ATOM 577 C CA . GLY A 1 74 ? 16.893 -6.181 -33.110 1.00 89.25 74 GLY A CA 1
ATOM 578 C C . GLY A 1 74 ? 18.321 -6.025 -33.618 1.00 89.25 74 GLY A C 1
ATOM 579 O O . GLY A 1 74 ? 18.514 -5.531 -34.723 1.00 89.25 74 GLY A O 1
ATOM 580 N N . GLY A 1 75 ? 19.322 -6.464 -32.862 1.00 88.75 75 GLY A N 1
ATOM 581 C CA . GLY A 1 75 ? 20.721 -6.392 -33.283 1.00 88.75 75 GLY A CA 1
ATOM 582 C C . GLY A 1 75 ? 21.658 -7.022 -32.264 1.00 88.75 75 GLY A C 1
ATOM 583 O O . GLY A 1 75 ? 21.220 -7.765 -31.383 1.00 88.75 75 GLY A O 1
ATOM 584 N N . ASP A 1 76 ? 22.952 -6.739 -32.369 1.00 91.75 76 ASP A N 1
ATOM 585 C CA . ASP A 1 76 ? 23.948 -7.206 -31.405 1.00 91.75 76 ASP A CA 1
ATOM 586 C C . ASP A 1 76 ? 23.843 -6.544 -30.030 1.00 91.75 76 ASP A C 1
ATOM 588 O O . ASP A 1 76 ? 23.143 -5.550 -29.839 1.00 91.75 76 ASP A O 1
ATOM 592 N N . ILE A 1 77 ? 24.515 -7.152 -29.051 1.00 93.81 77 ILE A N 1
ATOM 593 C CA . ILE A 1 77 ? 24.574 -6.651 -27.680 1.00 93.81 77 ILE A CA 1
ATOM 594 C C . ILE A 1 77 ? 25.898 -5.929 -27.505 1.00 93.81 77 ILE A C 1
ATOM 596 O O . ILE A 1 77 ? 26.949 -6.432 -27.911 1.00 93.81 77 ILE A O 1
ATOM 600 N N . PHE A 1 78 ? 25.845 -4.775 -26.861 1.00 95.50 78 PHE A N 1
ATOM 601 C CA . PHE A 1 78 ? 27.003 -3.944 -26.606 1.00 95.50 78 PHE A CA 1
ATOM 602 C C . PHE A 1 78 ? 27.150 -3.737 -25.107 1.00 95.50 78 PHE A C 1
ATOM 604 O O . PHE A 1 78 ? 26.281 -3.160 -24.456 1.00 95.50 78 PHE A O 1
ATOM 611 N N . LYS A 1 79 ? 28.258 -4.238 -24.563 1.00 95.38 79 LYS A N 1
ATOM 612 C CA . LYS A 1 79 ? 28.631 -4.052 -23.167 1.00 95.38 79 LYS A CA 1
ATOM 613 C C . LYS A 1 79 ? 29.563 -2.857 -23.044 1.00 95.38 79 LYS A C 1
ATOM 615 O O . LYS A 1 79 ? 30.621 -2.842 -23.678 1.00 95.38 79 LYS A O 1
ATOM 620 N N . LEU A 1 80 ? 29.170 -1.894 -22.222 1.00 95.38 80 LEU A N 1
ATOM 621 C CA . LEU A 1 80 ? 29.981 -0.750 -21.830 1.00 95.38 80 LEU A CA 1
ATOM 622 C C . LEU A 1 80 ? 30.634 -1.051 -20.475 1.00 95.38 80 LEU A C 1
ATOM 624 O O . LEU A 1 80 ? 29.931 -1.368 -19.523 1.00 95.38 80 LEU A O 1
ATOM 628 N N . GLU A 1 81 ? 31.962 -0.988 -20.398 1.00 94.69 81 GLU A N 1
ATOM 629 C CA . GLU A 1 81 ? 32.756 -1.246 -19.186 1.00 94.69 81 GLU A CA 1
ATOM 630 C C . GLU A 1 81 ? 33.680 -0.036 -18.905 1.00 94.69 81 GLU A C 1
ATOM 632 O O . GLU A 1 81 ? 34.065 0.661 -19.853 1.00 94.69 81 GLU A O 1
ATOM 637 N N . PRO A 1 82 ? 34.087 0.220 -17.645 1.00 93.50 82 PRO A N 1
ATOM 638 C CA . PRO A 1 82 ? 33.753 -0.518 -16.420 1.00 93.50 82 PRO A CA 1
ATOM 639 C C . PRO A 1 82 ? 32.338 -0.214 -15.907 1.00 93.50 82 PRO A C 1
ATOM 641 O O . PRO A 1 82 ? 31.644 0.636 -16.459 1.00 93.50 82 PRO A O 1
ATOM 644 N N . ASP A 1 83 ? 31.927 -0.900 -14.841 1.00 91.94 83 ASP A N 1
ATOM 645 C CA . ASP A 1 83 ? 30.723 -0.595 -14.059 1.00 91.94 83 ASP A CA 1
ATOM 646 C C . ASP A 1 83 ? 30.837 0.838 -13.517 1.00 91.94 83 ASP A C 1
ATOM 648 O O . ASP A 1 83 ? 31.727 1.135 -12.717 1.00 91.94 83 ASP A O 1
ATOM 652 N N . ALA A 1 84 ? 30.002 1.745 -14.019 1.00 91.44 84 ALA A N 1
ATOM 653 C CA . ALA A 1 84 ? 30.121 3.172 -13.761 1.00 91.44 84 ALA A CA 1
ATOM 654 C C . ALA A 1 84 ? 28.772 3.876 -13.901 1.00 91.44 84 ALA A C 1
ATOM 656 O O . ALA A 1 84 ? 27.965 3.536 -14.769 1.00 91.44 84 ALA A O 1
ATOM 657 N N . VAL A 1 85 ? 28.579 4.906 -13.080 1.00 95.06 85 VAL A N 1
ATOM 658 C CA . VAL A 1 85 ? 27.522 5.906 -13.240 1.00 95.06 85 VAL A CA 1
ATOM 659 C C . VAL A 1 85 ? 28.145 7.174 -13.820 1.00 95.06 85 VAL A C 1
ATOM 661 O O . VAL A 1 85 ? 29.242 7.579 -13.436 1.00 95.06 85 VAL A O 1
ATOM 664 N N . PHE A 1 86 ? 27.463 7.791 -14.778 1.00 95.06 86 PHE A N 1
ATOM 665 C CA . PHE A 1 86 ? 27.909 9.004 -15.452 1.00 95.06 86 PHE A CA 1
ATOM 666 C C . PHE A 1 86 ? 27.273 10.238 -14.802 1.00 95.06 86 PHE A C 1
ATOM 668 O O . PHE A 1 86 ? 26.082 10.247 -14.503 1.00 95.06 86 PHE A O 1
ATOM 675 N N . GLU A 1 87 ? 28.042 11.320 -14.644 1.00 94.25 87 GLU A N 1
ATOM 676 C CA . GLU A 1 87 ? 27.533 12.587 -14.077 1.00 94.25 87 GLU A CA 1
ATOM 677 C C . GLU A 1 87 ? 26.462 13.237 -14.962 1.00 94.25 87 GLU A C 1
ATOM 679 O O . GLU A 1 87 ? 25.669 14.062 -14.505 1.00 94.25 87 GLU A O 1
ATOM 684 N N . LYS A 1 88 ? 26.480 12.903 -16.253 1.00 93.56 88 LYS A N 1
ATOM 685 C CA . LYS A 1 88 ? 25.505 13.325 -17.252 1.00 93.56 88 LYS A CA 1
ATOM 686 C C . LYS A 1 88 ? 25.161 12.127 -18.133 1.00 93.56 88 LYS A C 1
ATOM 688 O O . LYS A 1 88 ? 26.079 11.372 -18.465 1.00 93.56 88 LYS A O 1
ATOM 693 N N . PRO A 1 89 ? 23.897 11.984 -18.567 1.00 94.00 89 PRO A N 1
ATOM 694 C CA . PRO A 1 89 ? 23.522 10.931 -19.497 1.00 94.00 89 PRO A CA 1
ATOM 695 C C . PRO A 1 89 ? 24.393 10.939 -20.759 1.00 94.00 89 PRO A C 1
ATOM 697 O O . PRO A 1 89 ? 24.653 11.991 -21.350 1.00 94.00 89 PRO A O 1
ATOM 700 N N . VAL A 1 90 ? 24.840 9.756 -21.168 1.00 95.19 90 VAL A N 1
ATOM 701 C CA . VAL A 1 90 ? 25.603 9.514 -22.393 1.00 95.19 90 VAL A CA 1
ATOM 702 C C . VAL A 1 90 ? 24.659 9.062 -23.496 1.00 95.19 90 VAL A C 1
ATOM 704 O O . VAL A 1 90 ? 23.649 8.405 -23.240 1.00 95.19 90 VAL A O 1
ATOM 707 N N . LYS A 1 91 ? 24.989 9.401 -24.741 1.00 96.06 91 LYS A N 1
ATOM 708 C CA . LYS A 1 91 ? 24.185 8.996 -25.894 1.00 96.06 91 LYS A CA 1
ATOM 709 C C . LYS A 1 91 ? 24.689 7.658 -26.423 1.00 96.06 91 LYS A C 1
ATOM 711 O O . LYS A 1 91 ? 25.823 7.570 -26.890 1.00 96.06 91 LYS A O 1
ATOM 716 N N . ILE A 1 92 ? 23.839 6.640 -26.380 1.00 96.00 92 ILE A N 1
ATOM 717 C CA . ILE A 1 92 ? 24.075 5.329 -26.984 1.00 96.00 92 ILE A CA 1
ATOM 718 C C . ILE A 1 92 ? 23.345 5.279 -28.319 1.00 96.00 92 ILE A C 1
ATOM 720 O O . ILE A 1 92 ? 22.149 5.532 -28.374 1.00 96.00 92 ILE A O 1
ATOM 724 N N . ILE A 1 93 ? 24.056 4.931 -29.387 1.00 95.94 93 ILE A N 1
ATOM 725 C CA . ILE A 1 93 ? 23.518 4.796 -30.740 1.00 95.94 93 ILE A CA 1
ATOM 726 C C . ILE A 1 93 ? 23.787 3.365 -31.194 1.00 95.94 93 ILE A C 1
ATOM 728 O O . ILE A 1 93 ? 24.933 3.018 -31.489 1.00 95.94 93 ILE A O 1
ATOM 732 N N . LEU A 1 94 ? 22.752 2.526 -31.243 1.00 94.56 94 LEU A N 1
ATOM 733 C CA . LEU A 1 94 ? 22.875 1.117 -31.619 1.00 94.56 94 LEU A CA 1
ATOM 734 C C . LEU A 1 94 ? 22.282 0.858 -33.009 1.00 94.56 94 LEU A C 1
ATOM 736 O O . LEU A 1 94 ? 21.178 1.329 -33.293 1.00 94.56 94 LEU A O 1
ATOM 740 N N . PRO A 1 95 ? 22.977 0.104 -33.879 1.00 91.56 95 PRO A N 1
ATOM 741 C CA . PRO A 1 95 ? 22.413 -0.339 -35.143 1.00 91.56 95 PRO A CA 1
ATOM 742 C C . PRO A 1 95 ? 21.385 -1.456 -34.920 1.00 91.56 95 PRO A C 1
ATOM 744 O O . PRO A 1 95 ? 21.512 -2.251 -33.985 1.00 91.56 95 PRO A O 1
ATOM 747 N N . TYR A 1 96 ? 20.418 -1.564 -35.826 1.00 88.62 96 TYR A N 1
ATOM 748 C CA . TYR A 1 96 ? 19.497 -2.696 -35.897 1.00 88.62 96 TYR A CA 1
ATOM 749 C C . TYR A 1 96 ? 19.391 -3.274 -37.314 1.00 88.62 96 TYR A C 1
ATOM 751 O O . TYR A 1 96 ? 19.809 -2.654 -38.295 1.00 88.62 96 TYR A O 1
ATOM 759 N N . GLU A 1 97 ? 18.862 -4.492 -37.425 1.00 82.81 97 GLU A N 1
ATOM 760 C CA . GLU A 1 97 ? 18.724 -5.213 -38.693 1.00 82.81 97 GLU A CA 1
ATOM 761 C C . GLU A 1 97 ? 17.408 -4.877 -39.420 1.00 82.81 97 GLU A C 1
ATOM 763 O O . GLU A 1 97 ? 16.317 -4.971 -38.862 1.00 82.81 97 GLU A O 1
ATOM 768 N N . THR A 1 98 ? 17.507 -4.545 -40.711 1.00 63.31 98 THR A N 1
ATOM 769 C CA . THR A 1 98 ? 16.439 -4.014 -41.587 1.00 63.31 98 THR A CA 1
ATOM 770 C C . THR A 1 98 ? 15.277 -4.964 -41.904 1.00 63.31 98 THR A C 1
ATOM 772 O O . THR A 1 98 ? 14.325 -4.559 -42.566 1.00 63.31 98 THR A O 1
ATOM 775 N N . GLY A 1 99 ? 15.328 -6.225 -41.471 1.00 63.94 99 GLY A N 1
ATOM 776 C CA . GLY A 1 99 ? 14.285 -7.228 -41.738 1.00 63.94 99 GLY A CA 1
ATOM 777 C C . GLY A 1 99 ? 13.240 -7.383 -40.630 1.00 63.94 99 GLY A C 1
ATOM 778 O O . GLY A 1 99 ? 12.308 -8.171 -40.779 1.00 63.94 99 GLY A O 1
ATOM 779 N N . LEU A 1 100 ? 13.406 -6.679 -39.509 1.00 60.88 100 LEU A N 1
ATOM 780 C CA . LEU A 1 100 ? 12.626 -6.861 -38.289 1.00 60.88 100 LEU A CA 1
ATOM 781 C C . LEU A 1 100 ? 12.096 -5.485 -37.845 1.00 60.88 100 LEU A C 1
ATOM 783 O O . LEU A 1 100 ? 12.809 -4.711 -37.235 1.00 60.88 100 LEU A O 1
ATOM 787 N N . ILE A 1 101 ? 10.865 -5.176 -38.261 1.00 56.31 101 ILE A N 1
ATOM 788 C CA . ILE A 1 101 ? 9.978 -4.057 -37.860 1.00 56.31 101 ILE A CA 1
ATOM 789 C C . ILE A 1 101 ? 10.659 -2.738 -37.387 1.00 56.31 101 ILE A C 1
ATOM 791 O O . ILE A 1 101 ? 10.884 -2.569 -36.188 1.00 56.31 101 ILE A O 1
ATOM 795 N N . PRO A 1 102 ? 10.852 -1.741 -38.277 1.00 62.84 102 PRO A N 1
ATOM 796 C CA . PRO A 1 102 ? 11.115 -0.342 -37.905 1.00 62.84 102 PRO A CA 1
ATOM 797 C C . PRO A 1 102 ? 9.827 0.447 -37.582 1.00 62.84 102 PRO A C 1
ATOM 799 O O . PRO A 1 102 ? 8.758 0.132 -38.108 1.00 62.84 102 PRO A O 1
ATOM 802 N N . GLY A 1 103 ? 9.938 1.457 -36.712 1.00 62.75 103 GLY A N 1
ATOM 803 C CA . GLY A 1 103 ? 8.865 2.361 -36.263 1.00 62.75 103 GLY A CA 1
ATOM 804 C C . GLY A 1 103 ? 9.001 2.714 -34.773 1.00 62.75 103 GLY A C 1
ATOM 805 O O . GLY A 1 103 ? 10.003 2.369 -34.147 1.00 62.75 103 GLY A O 1
ATOM 806 N N . GLU A 1 104 ? 7.960 3.283 -34.150 1.00 64.50 104 GLU A N 1
ATOM 807 C CA . GLU A 1 104 ? 7.862 3.565 -32.691 1.00 64.50 104 GLU A CA 1
ATOM 808 C C . GLU A 1 104 ? 7.949 2.315 -31.782 1.00 64.50 104 GLU A C 1
ATOM 810 O O . GLU A 1 104 ? 7.720 2.385 -30.576 1.00 64.50 104 GLU A O 1
ATOM 815 N N . ARG A 1 105 ? 8.249 1.144 -32.351 1.00 81.19 105 ARG A N 1
ATOM 816 C CA . ARG A 1 105 ? 8.325 -0.155 -31.673 1.00 81.19 105 ARG A CA 1
ATOM 817 C C . ARG A 1 105 ? 9.755 -0.612 -31.386 1.00 81.19 105 ARG A C 1
ATOM 819 O O . ARG A 1 105 ? 9.915 -1.717 -30.867 1.00 81.19 105 ARG A O 1
ATOM 826 N N . ALA A 1 106 ? 10.766 0.180 -31.739 1.00 87.75 106 ALA A N 1
ATOM 827 C CA . ALA A 1 106 ? 12.171 -0.123 -31.489 1.00 87.75 106 ALA A CA 1
ATOM 828 C C . ALA A 1 106 ? 12.702 0.662 -30.282 1.00 87.75 106 ALA A C 1
ATOM 830 O O . ALA A 1 106 ? 12.536 1.876 -30.206 1.00 87.75 106 ALA A O 1
ATOM 831 N N . TYR A 1 107 ? 13.375 -0.027 -29.362 1.00 90.31 107 TYR A N 1
ATOM 832 C CA . TYR A 1 107 ? 13.882 0.564 -28.121 1.00 90.31 107 TYR A CA 1
ATOM 833 C C . TYR A 1 107 ? 15.288 0.063 -27.822 1.00 90.31 107 TYR A C 1
ATOM 835 O O . TYR A 1 107 ? 15.614 -1.088 -28.126 1.00 90.31 107 TYR A O 1
ATOM 843 N N . VAL A 1 108 ? 16.102 0.893 -27.168 1.00 94.00 108 VAL A N 1
ATOM 844 C CA . VAL A 1 108 ? 17.262 0.377 -26.435 1.00 94.00 108 VAL A CA 1
ATOM 845 C C . VAL A 1 108 ? 16.758 -0.222 -25.121 1.00 94.00 108 VAL A C 1
ATOM 847 O O . VAL A 1 108 ? 15.854 0.313 -24.479 1.00 94.00 108 VAL A O 1
ATOM 850 N N . ALA A 1 109 ? 17.304 -1.371 -24.745 1.00 95.06 109 ALA A N 1
ATOM 851 C CA . ALA A 1 109 ? 16.965 -2.051 -23.506 1.00 95.06 109 ALA A CA 1
ATOM 852 C C . ALA A 1 109 ? 18.196 -2.694 -22.870 1.00 95.06 109 ALA A C 1
ATOM 854 O O . ALA A 1 109 ? 19.158 -3.054 -23.560 1.00 95.06 109 ALA A O 1
ATOM 855 N N . TYR A 1 110 ? 18.123 -2.883 -21.558 1.00 95.50 110 TYR A N 1
ATOM 856 C CA . TYR A 1 110 ? 19.118 -3.596 -20.767 1.00 95.50 110 TYR A CA 1
ATOM 857 C C . TYR A 1 110 ? 18.437 -4.557 -19.790 1.00 95.50 110 TYR A C 1
ATOM 859 O O . TYR A 1 110 ? 17.253 -4.429 -19.481 1.00 95.50 110 TYR A O 1
ATOM 867 N N . TYR A 1 111 ? 19.187 -5.546 -19.309 1.00 94.56 111 TYR A N 1
ATOM 868 C CA . TYR A 1 111 ? 18.708 -6.475 -18.289 1.00 94.56 111 TYR A CA 1
ATOM 869 C C . TYR A 1 111 ? 19.194 -6.029 -16.909 1.00 94.56 111 TYR A C 1
ATOM 871 O O . TYR A 1 111 ? 20.401 -5.888 -16.687 1.00 94.56 111 TYR A O 1
ATOM 879 N N . ASN A 1 112 ? 18.273 -5.819 -15.967 1.00 93.31 112 ASN A N 1
ATOM 880 C CA . ASN A 1 112 ? 18.618 -5.329 -14.628 1.00 93.31 112 ASN A CA 1
ATOM 881 C C . ASN A 1 112 ? 18.926 -6.438 -13.607 1.00 93.31 112 ASN A C 1
ATOM 883 O O . ASN A 1 112 ? 19.232 -6.147 -12.456 1.00 93.31 112 ASN A O 1
ATOM 887 N N . GLY A 1 113 ? 18.875 -7.708 -14.016 1.00 89.75 113 GLY A N 1
ATOM 888 C CA . GLY A 1 113 ? 18.999 -8.861 -13.120 1.00 89.75 113 GLY A CA 1
ATOM 889 C C . GLY A 1 113 ? 17.660 -9.534 -12.818 1.00 89.75 113 GLY A C 1
ATOM 890 O O . GLY A 1 113 ? 17.641 -10.747 -12.620 1.00 89.75 113 GLY A O 1
ATOM 891 N N . GLU A 1 114 ? 16.565 -8.779 -12.882 1.00 89.19 114 GLU A N 1
ATOM 892 C CA . GLU A 1 114 ? 15.194 -9.208 -12.576 1.00 89.19 114 GLU A CA 1
ATOM 893 C C . GLU A 1 114 ? 14.321 -9.249 -13.845 1.00 89.19 114 GLU A C 1
ATOM 895 O O . GLU A 1 114 ? 13.551 -10.186 -14.047 1.00 89.19 114 GLU A O 1
ATOM 900 N N . GLY A 1 115 ? 14.490 -8.274 -14.741 1.00 92.25 115 GLY A N 1
ATOM 901 C CA . GLY A 1 115 ? 13.746 -8.139 -15.991 1.00 92.25 115 GLY A CA 1
ATOM 902 C C . GLY A 1 115 ? 14.426 -7.214 -17.002 1.00 92.25 115 GLY A C 1
ATOM 903 O O . GLY A 1 115 ? 15.470 -6.605 -16.740 1.00 92.25 115 GLY A O 1
ATOM 904 N N . TRP A 1 116 ? 13.840 -7.141 -18.192 1.00 94.50 116 TRP A N 1
ATOM 905 C CA . TRP A 1 116 ? 14.271 -6.267 -19.276 1.00 94.50 116 TRP A CA 1
ATOM 906 C C . TRP A 1 116 ? 13.639 -4.884 -19.145 1.00 94.50 116 TRP A C 1
ATOM 908 O O . TRP A 1 116 ? 12.424 -4.720 -19.236 1.00 94.50 116 TRP A O 1
ATOM 918 N N . VAL A 1 117 ? 14.487 -3.873 -18.985 1.00 94.50 117 VAL A N 1
ATOM 919 C CA . VAL A 1 117 ? 14.089 -2.471 -18.872 1.00 94.50 117 VAL A CA 1
ATOM 920 C C . VAL A 1 117 ? 14.309 -1.791 -20.219 1.00 94.50 117 VAL A C 1
ATOM 922 O O . VAL A 1 117 ? 15.406 -1.848 -20.778 1.00 94.50 117 VAL A O 1
ATOM 925 N N . LYS A 1 118 ? 13.261 -1.157 -20.752 1.00 92.56 118 LYS A N 1
ATOM 926 C CA . LYS A 1 118 ? 13.355 -0.289 -21.936 1.00 92.56 118 LYS A CA 1
ATOM 927 C C . LYS A 1 118 ? 13.835 1.088 -21.495 1.00 92.56 118 LYS A C 1
ATOM 929 O O . LYS A 1 118 ? 13.374 1.572 -20.472 1.00 92.56 118 LYS A O 1
ATOM 934 N N . THR A 1 119 ? 14.664 1.757 -22.284 1.00 91.12 119 THR A N 1
ATOM 935 C CA . THR A 1 119 ? 15.013 3.161 -22.031 1.00 91.12 119 THR A CA 1
ATOM 936 C C . THR A 1 119 ? 13.960 4.083 -22.653 1.00 91.12 119 THR A C 1
ATOM 938 O O . THR A 1 119 ? 13.688 3.996 -23.856 1.00 91.12 119 THR A O 1
ATOM 941 N N . GLY A 1 120 ? 13.380 4.975 -21.855 1.00 80.94 120 GLY A N 1
ATOM 942 C CA . GLY A 1 120 ? 12.204 5.776 -22.185 1.00 80.94 120 GLY A CA 1
ATOM 943 C C . GLY A 1 120 ? 12.432 6.868 -23.229 1.00 80.94 120 GLY A C 1
ATOM 944 O O . GLY A 1 120 ? 11.508 7.219 -23.950 1.00 80.94 120 GLY A O 1
ATOM 945 N N . ASN A 1 121 ? 13.665 7.337 -23.412 1.00 76.06 121 ASN A N 1
ATOM 946 C CA . ASN A 1 121 ? 13.991 8.379 -24.393 1.00 76.06 121 ASN A CA 1
ATOM 947 C C . ASN A 1 121 ? 14.647 7.786 -25.654 1.00 76.06 121 ASN A C 1
ATOM 949 O O . ASN A 1 121 ? 15.699 8.251 -26.094 1.00 76.06 121 ASN A O 1
ATOM 953 N N . SER A 1 122 ? 14.076 6.700 -26.190 1.00 83.31 122 SER A N 1
ATOM 954 C CA . SER A 1 122 ? 14.598 6.062 -27.405 1.00 83.31 122 SER A CA 1
ATOM 955 C C . SER A 1 122 ? 14.120 6.794 -28.666 1.00 83.31 122 SER A C 1
ATOM 957 O O . SER A 1 122 ? 12.922 6.874 -28.916 1.00 83.31 122 SER A O 1
ATOM 959 N N . GLU A 1 123 ? 15.047 7.269 -29.494 1.00 87.25 123 GLU A N 1
ATOM 960 C CA . GLU A 1 123 ? 14.785 7.876 -30.803 1.00 87.25 123 GLU A CA 1
ATOM 961 C C . GLU A 1 123 ? 15.177 6.905 -31.924 1.00 87.25 123 GLU A C 1
ATOM 963 O O . GLU A 1 123 ? 16.313 6.423 -31.980 1.00 87.25 123 GLU A O 1
ATOM 968 N N . VAL A 1 124 ? 14.254 6.629 -32.845 1.00 85.69 124 VAL A N 1
ATOM 969 C CA . VAL A 1 124 ? 14.479 5.708 -33.967 1.00 85.69 124 VAL A CA 1
ATOM 970 C C . VAL A 1 124 ? 14.797 6.505 -35.229 1.00 85.69 124 VAL A C 1
ATOM 972 O O . VAL A 1 124 ? 13.969 7.266 -35.716 1.00 85.69 124 VAL A O 1
ATOM 975 N N . ALA A 1 125 ? 15.996 6.308 -35.778 1.00 83.88 125 ALA A N 1
ATOM 976 C CA . ALA A 1 125 ? 16.418 6.856 -37.064 1.00 83.88 125 ALA A CA 1
ATOM 977 C C . ALA A 1 125 ? 16.352 5.753 -38.129 1.00 83.88 125 ALA A C 1
ATOM 979 O O . ALA A 1 125 ? 17.280 4.944 -38.275 1.00 83.88 125 ALA A O 1
ATOM 980 N N . GLU A 1 126 ? 15.229 5.693 -38.846 1.00 77.38 126 GLU A N 1
ATOM 981 C CA . GLU A 1 126 ? 14.950 4.651 -39.840 1.00 77.38 126 GLU A CA 1
ATOM 982 C C . GLU A 1 126 ? 15.886 4.718 -41.046 1.00 77.38 126 GLU A C 1
ATOM 984 O O . GLU A 1 126 ? 16.351 3.678 -41.509 1.00 77.38 126 GLU A O 1
ATOM 989 N N . GLU A 1 127 ? 16.261 5.916 -41.511 1.00 76.50 127 GLU A N 1
ATOM 990 C CA . GLU A 1 127 ? 17.100 6.059 -42.707 1.00 76.50 127 GLU A CA 1
ATOM 991 C C . GLU A 1 127 ? 18.472 5.375 -42.580 1.00 76.50 127 GLU A C 1
ATOM 993 O O . GLU A 1 127 ? 19.068 4.975 -43.580 1.00 76.50 127 GLU A O 1
ATOM 998 N N . ASN A 1 128 ? 18.959 5.207 -41.347 1.00 81.25 128 ASN A N 1
ATOM 999 C CA . ASN A 1 128 ? 20.268 4.632 -41.048 1.00 81.25 128 ASN A CA 1
ATOM 1000 C C . ASN A 1 128 ? 20.197 3.386 -40.154 1.00 81.25 128 ASN A C 1
ATOM 1002 O O . ASN A 1 128 ? 21.245 2.879 -39.746 1.00 81.25 128 ASN A O 1
ATOM 1006 N N . ASN A 1 129 ? 18.992 2.885 -39.870 1.00 87.31 129 ASN A N 1
ATOM 1007 C CA . ASN A 1 129 ? 18.730 1.734 -39.005 1.00 87.31 129 ASN A CA 1
ATOM 1008 C C . ASN A 1 129 ? 19.404 1.838 -37.636 1.00 87.31 129 ASN A C 1
ATOM 1010 O O . ASN A 1 129 ? 20.184 0.968 -37.238 1.00 87.31 129 ASN A O 1
ATOM 1014 N N . ARG A 1 130 ? 19.148 2.943 -36.933 1.00 90.12 130 ARG A N 1
ATOM 1015 C CA . ARG A 1 130 ? 19.719 3.208 -35.609 1.00 90.12 130 ARG A CA 1
ATOM 1016 C C . ARG A 1 130 ? 18.637 3.515 -34.588 1.00 90.12 130 ARG A C 1
ATOM 1018 O O . ARG A 1 130 ? 17.674 4.204 -34.902 1.00 90.12 130 ARG A O 1
ATOM 1025 N N . VAL A 1 131 ? 18.840 3.043 -33.363 1.00 92.19 131 VAL A N 1
ATOM 1026 C CA . VAL A 1 131 ? 18.105 3.515 -32.187 1.00 92.19 131 VAL A CA 1
ATOM 1027 C C . VAL A 1 131 ? 19.083 4.254 -31.291 1.00 92.19 131 VAL A C 1
ATOM 1029 O O . VAL A 1 131 ? 20.169 3.752 -30.993 1.00 92.19 131 VAL A O 1
ATOM 1032 N N . THR A 1 132 ? 18.706 5.460 -30.899 1.00 93.50 132 THR A N 1
ATOM 1033 C CA . THR A 1 132 ? 19.468 6.306 -29.989 1.00 93.50 132 THR A CA 1
ATOM 1034 C C . THR A 1 132 ? 18.770 6.339 -28.644 1.00 93.50 132 THR A C 1
ATOM 1036 O O . THR A 1 132 ? 17.563 6.504 -28.610 1.00 93.50 132 THR A O 1
ATOM 1039 N N . ALA A 1 133 ? 19.505 6.226 -27.545 1.00 93.75 133 ALA A N 1
ATOM 1040 C CA . ALA A 1 133 ? 18.976 6.430 -26.203 1.00 93.75 133 ALA A CA 1
ATOM 1041 C C . ALA A 1 133 ? 19.967 7.217 -25.345 1.00 93.75 133 ALA A C 1
ATOM 1043 O O . ALA A 1 133 ? 21.177 7.203 -25.593 1.00 93.75 133 ALA A O 1
ATOM 1044 N N . LEU A 1 134 ? 19.447 7.899 -24.329 1.00 93.56 134 LEU A N 1
ATOM 1045 C CA . LEU A 1 134 ? 20.248 8.485 -23.261 1.00 93.56 134 LEU A CA 1
ATOM 1046 C C . LEU A 1 134 ? 20.263 7.526 -22.075 1.00 93.56 134 LEU A C 1
ATOM 1048 O O . LEU A 1 134 ? 19.201 7.106 -21.627 1.00 93.56 134 LEU A O 1
ATOM 1052 N N . VAL A 1 135 ? 21.452 7.206 -21.567 1.00 93.50 135 VAL A N 1
ATOM 1053 C CA . VAL A 1 135 ? 21.616 6.383 -20.359 1.00 93.50 135 VAL A CA 1
ATOM 1054 C C . VAL A 1 135 ? 22.625 7.028 -19.426 1.00 93.50 135 VAL A C 1
ATOM 1056 O O . VAL A 1 135 ? 23.586 7.649 -19.875 1.00 93.50 135 VAL A O 1
ATOM 1059 N N . ALA A 1 136 ? 22.440 6.879 -18.122 1.00 94.94 136 ALA A N 1
ATOM 1060 C CA . ALA A 1 136 ? 23.345 7.453 -17.126 1.00 94.94 136 ALA A CA 1
ATOM 1061 C C . ALA A 1 136 ? 24.275 6.429 -16.476 1.00 94.94 136 ALA A C 1
ATOM 1063 O O . ALA A 1 136 ? 24.973 6.751 -15.519 1.00 94.94 136 ALA A O 1
ATOM 1064 N N . HIS A 1 137 ? 24.328 5.213 -17.006 1.00 95.75 137 HIS A N 1
ATOM 1065 C CA . HIS A 1 137 ? 25.198 4.179 -16.481 1.00 95.75 137 HIS A CA 1
ATOM 1066 C C . HIS A 1 137 ? 25.768 3.280 -17.574 1.00 95.75 137 HIS A C 1
ATOM 1068 O O . HIS A 1 137 ? 25.294 3.237 -18.712 1.00 95.75 137 HIS A O 1
ATOM 1074 N N . SER A 1 138 ? 26.826 2.558 -17.236 1.00 94.19 138 SER A N 1
ATOM 1075 C CA . SER A 1 138 ? 27.331 1.471 -18.062 1.00 94.19 138 SER A CA 1
ATOM 1076 C C . SER A 1 138 ? 26.497 0.199 -17.872 1.00 94.19 138 SER A C 1
ATOM 1078 O O . SER A 1 138 ? 25.685 0.096 -16.954 1.00 94.19 138 SER A O 1
ATOM 1080 N N . GLY A 1 139 ? 26.626 -0.759 -18.788 1.00 93.12 139 GLY A N 1
ATOM 1081 C CA . GLY A 1 139 ? 25.758 -1.932 -18.809 1.00 93.12 139 GLY A CA 1
ATOM 1082 C C . GLY A 1 139 ? 25.811 -2.693 -20.127 1.00 93.12 139 GLY A C 1
ATOM 1083 O O . GLY A 1 139 ? 26.624 -2.401 -21.006 1.00 93.12 139 GLY A O 1
ATOM 1084 N N . GLU A 1 140 ? 24.937 -3.689 -20.253 1.00 94.50 140 GLU A N 1
ATOM 1085 C CA . GLU A 1 140 ? 24.742 -4.479 -21.470 1.00 94.50 140 GLU A CA 1
ATOM 1086 C C . GLU A 1 140 ? 23.466 -4.029 -22.179 1.00 94.50 140 GLU A C 1
ATOM 1088 O O . GLU A 1 140 ? 22.360 -4.285 -21.703 1.00 94.50 140 GLU A O 1
ATOM 1093 N N . TYR A 1 141 ? 23.634 -3.378 -23.328 1.00 95.56 141 TYR A N 1
ATOM 1094 C CA . TYR A 1 141 ? 22.550 -2.768 -24.086 1.00 95.56 141 TYR A CA 1
ATOM 1095 C C . TYR A 1 141 ? 22.301 -3.502 -25.396 1.00 95.56 141 TYR A C 1
ATOM 1097 O O . TYR A 1 141 ? 23.233 -3.953 -26.067 1.00 95.56 141 TYR A O 1
ATOM 1105 N N . CYS A 1 142 ? 21.038 -3.591 -25.797 1.00 94.50 142 CYS A N 1
ATOM 1106 C CA . CYS A 1 142 ? 20.656 -4.092 -27.112 1.00 94.50 142 CYS A CA 1
ATOM 1107 C C . CYS A 1 142 ? 19.409 -3.378 -27.632 1.00 94.50 142 CYS A C 1
ATOM 1109 O O . CYS A 1 142 ? 18.671 -2.761 -26.865 1.00 94.50 142 CYS A O 1
ATOM 1111 N N . VAL A 1 143 ? 19.172 -3.482 -28.940 1.00 93.44 143 VAL A N 1
ATOM 1112 C CA . VAL A 1 143 ? 17.904 -3.056 -29.536 1.00 93.44 143 VAL A CA 1
ATOM 1113 C C . VAL A 1 143 ? 16.883 -4.182 -29.404 1.00 93.44 143 VAL A C 1
ATOM 1115 O O . VAL A 1 143 ? 17.178 -5.336 -29.737 1.00 93.44 143 VAL A O 1
ATOM 1118 N N . VAL A 1 144 ? 15.677 -3.845 -28.958 1.00 91.94 144 VAL A N 1
ATOM 1119 C CA . VAL A 1 144 ? 14.514 -4.739 -28.927 1.00 91.94 144 VAL A CA 1
ATOM 1120 C C . VAL A 1 144 ? 13.365 -4.146 -29.735 1.00 91.94 144 VAL A C 1
ATOM 1122 O O . VAL A 1 144 ? 13.176 -2.932 -29.767 1.00 91.94 144 VAL A O 1
ATOM 1125 N N . PHE A 1 145 ? 12.586 -5.018 -30.371 1.00 89.25 145 PHE A N 1
ATOM 1126 C CA . PHE A 1 145 ? 11.390 -4.662 -31.126 1.00 89.25 145 PHE A CA 1
ATOM 1127 C C . PHE A 1 145 ? 10.149 -5.231 -30.467 1.00 89.25 145 PHE A C 1
ATOM 1129 O O . PHE A 1 145 ? 10.101 -6.430 -30.176 1.00 89.25 145 PHE A O 1
ATOM 1136 N N . ARG A 1 146 ? 9.129 -4.395 -30.296 1.00 87.75 146 ARG A N 1
ATOM 1137 C CA . ARG A 1 146 ? 7.807 -4.827 -29.852 1.00 87.75 146 ARG A CA 1
ATOM 1138 C C . ARG A 1 146 ? 7.027 -5.477 -30.992 1.00 87.75 146 ARG A C 1
ATOM 1140 O O . ARG A 1 146 ? 6.952 -4.939 -32.096 1.00 87.75 146 ARG A O 1
ATOM 1147 N N . LYS A 1 147 ? 6.427 -6.634 -30.713 1.00 86.44 147 LYS A N 1
ATOM 1148 C CA . LYS A 1 147 ? 5.697 -7.431 -31.712 1.00 86.44 147 LYS A CA 1
ATOM 1149 C C . LYS A 1 147 ? 4.297 -6.892 -32.004 1.00 86.44 147 LYS A C 1
ATOM 1151 O O . LYS A 1 147 ? 3.878 -6.896 -33.160 1.00 86.44 147 LYS A O 1
ATOM 1156 N N . GLU A 1 148 ? 3.599 -6.396 -30.986 1.00 84.56 148 GLU A N 1
ATOM 1157 C CA . GLU A 1 148 ? 2.187 -5.992 -31.067 1.00 84.56 148 GLU A CA 1
ATOM 1158 C C . GLU A 1 148 ? 1.978 -4.496 -30.768 1.00 84.56 148 GLU A C 1
ATOM 1160 O O . GLU A 1 148 ? 2.914 -3.791 -30.393 1.00 84.56 148 GLU A O 1
ATOM 1165 N N . ASN A 1 149 ? 0.760 -3.997 -31.011 1.00 87.56 149 ASN A N 1
ATOM 1166 C CA . ASN A 1 149 ? 0.336 -2.629 -30.675 1.00 87.56 149 ASN A CA 1
ATOM 1167 C C . ASN A 1 149 ? -0.092 -2.521 -29.211 1.00 87.56 149 ASN A C 1
ATOM 1169 O O . ASN A 1 149 ? -0.415 -3.522 -28.581 1.00 87.56 149 ASN A O 1
ATOM 1173 N N . TYR A 1 150 ? -0.066 -1.305 -28.656 1.00 92.25 150 TYR A N 1
ATOM 1174 C CA . TYR A 1 150 ? -0.564 -1.041 -27.299 1.00 92.25 150 TYR A CA 1
ATOM 1175 C C . TYR A 1 150 ? -2.088 -1.180 -27.286 1.00 92.25 150 TYR A C 1
ATOM 1177 O O . TYR A 1 150 ? -2.716 -1.019 -28.332 1.00 92.25 150 TYR A O 1
ATOM 1185 N N . GLY A 1 151 ? -2.657 -1.514 -26.132 1.00 95.06 151 GLY A N 1
ATOM 1186 C CA . GLY A 1 151 ? -4.087 -1.767 -25.984 1.00 95.06 151 GLY A CA 1
ATOM 1187 C C . GLY A 1 151 ? -4.393 -2.882 -24.991 1.00 95.06 151 GLY A C 1
ATOM 1188 O O . GLY A 1 151 ? -3.514 -3.357 -24.263 1.00 95.06 151 GLY A O 1
ATOM 1189 N N . ILE A 1 152 ? -5.657 -3.303 -24.954 1.00 96.94 152 ILE A N 1
ATOM 1190 C CA . ILE A 1 152 ? -6.090 -4.403 -24.084 1.00 96.94 152 ILE A CA 1
ATOM 1191 C C . ILE A 1 152 ? -5.970 -5.733 -24.831 1.00 96.94 152 ILE A C 1
ATOM 1193 O O . ILE A 1 152 ? -6.600 -5.959 -25.860 1.00 96.94 152 ILE A O 1
ATOM 1197 N N . THR A 1 153 ? -5.183 -6.652 -24.280 1.00 94.31 153 THR A N 1
ATOM 1198 C CA . THR A 1 153 ? -4.951 -7.991 -24.833 1.00 94.31 153 THR A CA 1
ATOM 1199 C C . THR A 1 153 ? -5.613 -9.071 -23.980 1.00 94.31 153 THR A C 1
ATOM 1201 O O . THR A 1 153 ? -6.078 -8.819 -22.865 1.00 94.31 153 THR A O 1
ATOM 1204 N N . HIS A 1 154 ? -5.658 -10.301 -24.509 1.00 92.25 154 HIS A N 1
ATOM 1205 C CA . HIS A 1 154 ? -6.233 -11.483 -23.843 1.00 92.25 154 HIS A CA 1
ATOM 1206 C C . HIS A 1 154 ? -7.716 -11.338 -23.453 1.00 92.25 154 HIS A C 1
ATOM 1208 O O . HIS A 1 154 ? -8.247 -12.130 -22.673 1.00 92.25 154 HIS A O 1
ATOM 1214 N N . HIS A 1 155 ? -8.399 -10.339 -24.007 1.00 95.06 155 HIS A N 1
ATOM 1215 C CA . HIS A 1 155 ? -9.761 -10.024 -23.634 1.00 95.06 155 HIS A CA 1
ATOM 1216 C C . HIS A 1 155 ? -10.758 -11.018 -24.240 1.00 95.06 155 HIS A C 1
ATOM 1218 O O . HIS A 1 155 ? -10.753 -11.329 -25.431 1.00 95.06 155 HIS A O 1
ATOM 1224 N N . SER A 1 156 ? -11.651 -11.503 -23.393 1.00 94.75 156 SER A N 1
ATOM 1225 C CA . SER A 1 156 ? -12.822 -12.299 -23.749 1.00 94.75 156 SER A CA 1
ATOM 1226 C C . SER A 1 156 ? -13.903 -12.029 -22.711 1.00 94.75 156 SER A C 1
ATOM 1228 O O . SER A 1 156 ? -13.578 -11.733 -21.558 1.00 94.75 156 SER A O 1
ATOM 1230 N N . TYR A 1 157 ? -15.161 -12.071 -23.137 1.00 96.25 157 TYR A N 1
ATOM 1231 C CA . TYR A 1 157 ? -16.291 -11.750 -22.280 1.00 96.25 157 TYR A CA 1
ATOM 1232 C C . TYR A 1 157 ? -17.481 -12.653 -22.576 1.00 96.25 157 TYR A C 1
ATOM 1234 O O . TYR A 1 157 ? -17.826 -12.881 -23.741 1.00 96.25 157 TYR A O 1
ATOM 1242 N N . LYS A 1 158 ? -18.127 -13.119 -21.511 1.00 94.19 158 LYS A N 1
ATOM 1243 C CA . LYS A 1 158 ? -19.475 -13.677 -21.522 1.00 94.19 158 LYS A CA 1
ATOM 1244 C C . LYS A 1 158 ? -20.322 -12.957 -20.483 1.00 94.19 158 LYS A C 1
ATOM 1246 O O . LYS A 1 158 ? -19.825 -12.557 -19.433 1.00 94.19 158 LYS A O 1
ATOM 1251 N N . GLU A 1 159 ? -21.613 -12.844 -20.767 1.00 90.69 159 GLU A N 1
ATOM 1252 C CA . GLU A 1 159 ? -22.574 -12.237 -19.849 1.00 90.69 159 GLU A CA 1
ATOM 1253 C C . GLU A 1 159 ? -22.508 -12.901 -18.461 1.00 90.69 159 GLU A C 1
ATOM 1255 O O . GLU A 1 159 ? -22.504 -14.129 -18.343 1.00 90.69 159 GLU A O 1
ATOM 1260 N N . GLY A 1 160 ? -22.417 -12.074 -17.416 1.00 87.06 160 GLY A N 1
ATOM 1261 C CA . GLY A 1 160 ? -22.259 -12.509 -16.023 1.00 87.06 160 GLY A CA 1
ATOM 1262 C C . GLY A 1 160 ? -20.813 -12.727 -15.558 1.00 87.06 160 GLY A C 1
ATOM 1263 O O . GLY A 1 160 ? -20.594 -12.958 -14.371 1.00 87.06 160 GLY A O 1
ATOM 1264 N N . GLU A 1 161 ? -19.814 -12.642 -16.442 1.00 93.25 161 GLU A N 1
ATOM 1265 C CA . GLU A 1 161 ? -18.408 -12.594 -16.029 1.00 93.25 161 GLU A CA 1
ATOM 1266 C C . GLU A 1 161 ? -18.022 -11.184 -15.553 1.00 93.25 161 GLU A C 1
ATOM 1268 O O . GLU A 1 161 ? -18.539 -10.186 -16.053 1.00 93.25 161 GLU A O 1
ATOM 1273 N N . VAL A 1 162 ? -17.068 -11.103 -14.620 1.00 94.06 162 VAL A N 1
ATOM 1274 C CA . VAL A 1 162 ? -16.443 -9.845 -14.187 1.00 94.06 162 VAL A CA 1
ATOM 1275 C C . VAL A 1 162 ? -14.944 -9.949 -14.459 1.00 94.06 162 VAL A C 1
ATOM 1277 O O . VAL A 1 162 ? -14.212 -10.467 -13.612 1.00 94.06 162 VAL A O 1
ATOM 1280 N N . PRO A 1 163 ? -14.463 -9.547 -15.651 1.00 96.62 163 PRO A N 1
ATOM 1281 C CA . PRO A 1 163 ? -13.051 -9.635 -15.984 1.00 96.62 163 PRO A CA 1
ATOM 1282 C C . PRO A 1 163 ? -12.156 -8.915 -14.973 1.00 96.62 163 PRO A C 1
ATOM 1284 O O . PRO A 1 163 ? -12.527 -7.900 -14.386 1.00 96.62 163 PRO A O 1
ATOM 1287 N N . LEU A 1 164 ? -10.942 -9.425 -14.805 1.00 97.69 164 LEU A N 1
ATOM 1288 C CA . LEU A 1 164 ? -9.885 -8.785 -14.036 1.00 97.69 164 LEU A CA 1
ATOM 1289 C C . LEU A 1 164 ? -8.883 -8.146 -14.990 1.00 97.69 164 LEU A C 1
ATOM 1291 O O . LEU A 1 164 ? -8.156 -8.850 -15.692 1.00 97.69 164 LEU A O 1
ATOM 1295 N N . LEU A 1 165 ? -8.827 -6.820 -14.994 1.00 98.38 165 LEU A N 1
ATOM 1296 C CA . LEU A 1 165 ? -7.874 -6.050 -15.775 1.00 98.38 165 LEU A CA 1
ATOM 1297 C C . LEU A 1 165 ? -6.569 -5.857 -14.997 1.00 98.38 165 LEU A C 1
ATOM 1299 O O . LEU A 1 165 ? -6.550 -5.238 -13.933 1.00 98.38 165 LEU A O 1
ATOM 1303 N N . LEU A 1 166 ? -5.468 -6.360 -15.552 1.00 98.44 166 LEU A N 1
ATOM 1304 C CA . LEU A 1 166 ? -4.121 -6.155 -15.031 1.00 98.44 166 LEU A CA 1
ATOM 1305 C C . LEU A 1 166 ? -3.427 -5.011 -15.780 1.00 98.44 166 LEU A C 1
ATOM 1307 O O . LEU A 1 166 ? -3.341 -5.037 -17.010 1.00 98.44 166 LEU A O 1
ATOM 1311 N N . VAL A 1 167 ? -2.894 -4.039 -15.039 1.00 98.25 167 VAL A N 1
ATOM 1312 C CA . VAL A 1 167 ? -2.164 -2.879 -15.574 1.00 98.25 167 VAL A CA 1
ATOM 1313 C C . VAL A 1 167 ? -0.724 -2.909 -15.058 1.00 98.25 167 VAL A C 1
ATOM 1315 O O . VAL A 1 167 ? -0.489 -2.773 -13.856 1.00 98.25 167 VAL A O 1
ATOM 1318 N N . HIS A 1 168 ? 0.234 -3.164 -15.953 1.00 95.75 168 HIS A N 1
ATOM 1319 C CA . HIS A 1 168 ? 1.635 -3.436 -15.593 1.00 95.75 168 HIS A CA 1
ATOM 1320 C C . HIS A 1 168 ? 2.418 -2.180 -15.181 1.00 95.75 168 HIS A C 1
ATOM 1322 O O . HIS A 1 168 ? 1.946 -1.063 -15.345 1.00 95.75 168 HIS A O 1
ATOM 1328 N N . GLY A 1 169 ? 3.622 -2.383 -14.637 1.00 94.06 169 GLY A N 1
ATOM 1329 C CA . GLY A 1 169 ? 4.557 -1.317 -14.273 1.00 94.06 169 GLY A CA 1
ATOM 1330 C C . GLY A 1 169 ? 5.559 -1.007 -15.391 1.00 94.06 169 GLY A C 1
ATOM 1331 O O . GLY A 1 169 ? 5.228 -1.032 -16.571 1.00 94.06 169 GLY A O 1
ATOM 1332 N N . ILE A 1 170 ? 6.815 -0.749 -15.022 1.00 92.06 170 ILE A N 1
ATOM 1333 C CA . ILE A 1 170 ? 7.893 -0.428 -15.977 1.00 92.06 170 ILE A CA 1
ATOM 1334 C C . ILE A 1 170 ? 8.395 -1.628 -16.798 1.00 92.06 170 ILE A C 1
ATOM 1336 O O . ILE A 1 170 ? 8.971 -1.448 -17.869 1.00 92.06 170 ILE A O 1
ATOM 1340 N N . LEU A 1 171 ? 8.184 -2.852 -16.304 1.00 91.00 171 LEU A N 1
ATOM 1341 C CA . LEU A 1 171 ? 8.509 -4.081 -17.029 1.00 91.00 171 LEU A CA 1
ATOM 1342 C C . LEU A 1 171 ? 7.333 -4.514 -17.905 1.00 91.00 171 LEU A C 1
ATOM 1344 O O . LEU A 1 171 ? 6.193 -4.094 -17.698 1.00 91.00 171 LEU A O 1
ATOM 1348 N N . THR A 1 172 ? 7.599 -5.399 -18.864 1.00 86.56 172 THR A N 1
ATOM 1349 C CA . THR A 1 172 ? 6.544 -5.933 -19.736 1.00 86.56 172 THR A CA 1
ATOM 1350 C C . THR A 1 172 ? 5.516 -6.772 -18.959 1.00 86.56 172 THR A C 1
ATOM 1352 O O . THR A 1 172 ? 5.829 -7.291 -17.876 1.00 86.56 172 THR A O 1
ATOM 1355 N N . PRO A 1 173 ? 4.283 -6.942 -19.478 1.00 85.88 173 PRO A N 1
ATOM 1356 C CA . PRO A 1 173 ? 3.275 -7.780 -18.834 1.00 85.88 173 PRO A CA 1
ATOM 1357 C C . PRO A 1 173 ? 3.719 -9.226 -18.578 1.00 85.88 173 PRO A C 1
ATOM 1359 O O . PRO A 1 173 ? 3.460 -9.757 -17.495 1.00 85.88 173 PRO A O 1
ATOM 1362 N N . SER A 1 174 ? 4.385 -9.874 -19.541 1.00 85.69 174 SER A N 1
ATOM 1363 C CA . SER A 1 174 ? 4.849 -11.262 -19.416 1.00 85.69 174 SER A CA 1
ATOM 1364 C C . SER A 1 174 ? 5.967 -11.437 -18.396 1.00 85.69 174 SER A C 1
ATOM 1366 O O . SER A 1 174 ? 6.211 -12.560 -17.955 1.00 85.69 174 SER A O 1
ATOM 1368 N N . GLU A 1 175 ? 6.605 -10.346 -17.977 1.00 88.81 175 GLU A N 1
ATOM 1369 C CA . GLU A 1 175 ? 7.532 -10.314 -16.850 1.00 88.81 175 GLU A CA 1
ATOM 1370 C C . GLU A 1 175 ? 6.781 -10.024 -15.549 1.00 88.81 175 GLU A C 1
ATOM 1372 O O . GLU A 1 175 ? 6.789 -10.859 -14.644 1.00 88.81 175 GLU A O 1
ATOM 1377 N N . SER A 1 176 ? 6.055 -8.901 -15.490 1.00 88.81 176 SER A N 1
ATOM 1378 C CA . SER A 1 176 ? 5.381 -8.411 -14.276 1.00 88.81 176 SER A CA 1
ATOM 1379 C C . SER A 1 176 ? 4.324 -9.382 -13.745 1.00 88.81 176 SER A C 1
ATOM 1381 O O . SER A 1 176 ? 4.172 -9.547 -12.539 1.00 88.81 176 SER A O 1
ATOM 1383 N N . PHE A 1 177 ? 3.576 -10.043 -14.633 1.00 94.38 177 PHE A N 1
ATOM 1384 C CA . PHE A 1 177 ? 2.420 -10.860 -14.256 1.00 94.38 177 PHE A CA 1
ATOM 1385 C C . PHE A 1 177 ? 2.601 -12.350 -14.518 1.00 94.38 177 PHE A C 1
ATOM 1387 O O . PHE A 1 177 ? 1.640 -13.107 -14.391 1.00 94.38 177 PHE A O 1
ATOM 1394 N N . ARG A 1 178 ? 3.807 -12.819 -14.855 1.00 91.38 178 ARG A N 1
ATOM 1395 C CA . ARG A 1 178 ? 4.057 -14.235 -15.178 1.00 91.38 178 ARG A CA 1
ATOM 1396 C C . ARG A 1 178 ? 3.539 -15.188 -14.102 1.00 91.38 178 ARG A C 1
ATOM 1398 O O . ARG A 1 178 ? 2.801 -16.135 -14.385 1.00 91.38 178 ARG A O 1
ATOM 1405 N N . THR A 1 179 ? 3.961 -14.940 -12.866 1.00 94.75 179 THR A N 1
ATOM 1406 C CA . THR A 1 179 ? 3.663 -15.797 -11.718 1.00 94.75 179 THR A CA 1
ATOM 1407 C C . THR A 1 179 ? 2.222 -15.585 -11.262 1.00 94.75 179 THR A C 1
ATOM 1409 O O . THR A 1 179 ? 1.499 -16.564 -11.061 1.00 94.75 179 THR A O 1
ATOM 1412 N N . LEU A 1 180 ? 1.766 -14.327 -11.230 1.00 95.44 180 LEU A N 1
ATOM 1413 C CA . LEU A 1 180 ? 0.386 -13.968 -10.904 1.00 95.44 180 LEU A CA 1
ATOM 1414 C C . LEU A 1 180 ? -0.626 -14.606 -11.872 1.00 95.44 180 LEU A C 1
ATOM 1416 O O . LEU A 1 180 ? -1.542 -15.280 -11.418 1.00 95.44 180 LEU A O 1
ATOM 1420 N N . LYS A 1 181 ? -0.449 -14.495 -13.198 1.00 94.56 181 LYS A N 1
ATOM 1421 C CA . LYS A 1 181 ? -1.339 -15.120 -14.203 1.00 94.56 181 LYS A CA 1
ATOM 1422 C C . LYS A 1 181 ? -1.441 -16.629 -14.009 1.00 94.56 181 LYS A C 1
ATOM 1424 O O . LYS A 1 181 ? -2.528 -17.192 -14.109 1.00 94.56 181 LYS A O 1
ATOM 1429 N N . LYS A 1 182 ? -0.319 -17.297 -13.715 1.00 94.25 182 LYS A N 1
ATOM 1430 C CA . LYS A 1 182 ? -0.299 -18.744 -13.451 1.00 94.25 182 LYS A CA 1
ATOM 1431 C C . LYS A 1 182 ? -1.089 -19.103 -12.191 1.00 94.25 182 LYS A C 1
ATOM 1433 O O . LYS A 1 182 ? -1.745 -20.144 -12.174 1.00 94.25 182 LYS A O 1
ATOM 1438 N N . TYR A 1 183 ? -1.005 -18.274 -11.153 1.00 96.50 183 TYR A N 1
ATOM 1439 C CA . TYR A 1 183 ? -1.777 -18.448 -9.927 1.00 96.50 183 TYR A CA 1
ATOM 1440 C C . TYR A 1 183 ? -3.269 -18.178 -10.163 1.00 96.50 183 TYR A C 1
ATOM 1442 O O . TYR A 1 183 ? -4.100 -19.028 -9.847 1.00 96.50 183 TYR A O 1
ATOM 1450 N N . LEU A 1 184 ? -3.611 -17.045 -10.779 1.00 95.00 184 LEU A N 1
ATOM 1451 C CA . LEU A 1 184 ? -4.989 -16.658 -11.081 1.00 95.00 184 LEU A CA 1
ATOM 1452 C C . LEU A 1 184 ? -5.677 -17.675 -11.996 1.00 95.00 184 LEU A C 1
ATOM 1454 O O . LEU A 1 184 ? -6.798 -18.065 -11.716 1.00 95.00 184 LEU A O 1
ATOM 1458 N N . GLY A 1 185 ? -4.990 -18.221 -13.004 1.00 92.62 185 GLY A N 1
ATOM 1459 C CA . GLY A 1 185 ? -5.561 -19.257 -13.875 1.00 92.62 185 GLY A CA 1
ATOM 1460 C C . GLY A 1 185 ? -5.972 -20.555 -13.158 1.00 92.62 185 GLY A C 1
ATOM 1461 O O . GLY A 1 185 ? -6.624 -21.401 -13.763 1.00 92.62 185 GLY A O 1
ATOM 1462 N N . ARG A 1 186 ? -5.583 -20.738 -11.888 1.00 93.88 186 ARG A N 1
ATOM 1463 C CA . ARG A 1 186 ? -5.987 -21.871 -11.037 1.00 93.88 186 ARG A CA 1
ATOM 1464 C C . ARG A 1 186 ? -6.990 -21.482 -9.954 1.00 93.88 186 ARG A C 1
ATOM 1466 O O . ARG A 1 186 ? -7.738 -22.346 -9.515 1.00 93.88 186 ARG A O 1
ATOM 1473 N N . ASN A 1 187 ? -6.962 -20.224 -9.518 1.00 94.00 187 ASN A N 1
ATOM 1474 C CA . ASN A 1 187 ? -7.627 -19.760 -8.299 1.00 94.00 187 ASN A CA 1
ATOM 1475 C C . ASN A 1 187 ? -8.628 -18.620 -8.537 1.00 94.00 187 ASN A C 1
ATOM 1477 O O . ASN A 1 187 ? -9.230 -18.147 -7.586 1.00 94.00 187 ASN A O 1
ATOM 1481 N N . TYR A 1 188 ? -8.790 -18.153 -9.775 1.00 91.50 188 TYR A N 1
ATOM 1482 C CA . TYR A 1 188 ? -9.716 -17.090 -10.138 1.00 91.50 188 TYR A CA 1
ATOM 1483 C C . TYR A 1 188 ? -10.492 -17.491 -11.392 1.00 91.50 188 TYR A C 1
ATOM 1485 O O . TYR A 1 188 ? -9.909 -17.878 -12.406 1.00 91.50 188 TYR A O 1
ATOM 1493 N N . HIS A 1 189 ? -11.820 -17.444 -11.309 1.00 89.94 189 HIS A N 1
ATOM 1494 C CA . HIS A 1 189 ? -12.704 -18.050 -12.309 1.00 89.94 189 HIS A CA 1
ATOM 1495 C C . HIS A 1 189 ? -13.224 -17.078 -13.376 1.00 89.94 189 HIS A C 1
ATOM 1497 O O . HIS A 1 189 ? -13.977 -17.501 -14.252 1.00 89.94 189 HIS A O 1
ATOM 1503 N N . HIS A 1 190 ? -12.817 -15.807 -13.338 1.00 93.12 190 HIS A N 1
ATOM 1504 C CA . HIS A 1 190 ? -13.183 -14.821 -14.356 1.00 93.12 190 HIS A CA 1
ATOM 1505 C C . HIS A 1 190 ? -12.039 -14.555 -15.350 1.00 93.12 190 HIS A C 1
ATOM 1507 O O . HIS A 1 190 ? -10.873 -14.825 -15.037 1.00 93.12 190 HIS A O 1
ATOM 1513 N N . PRO A 1 191 ? -12.346 -14.026 -16.552 1.00 96.12 191 PRO A N 1
ATOM 1514 C CA . PRO A 1 191 ? -11.336 -13.685 -17.549 1.00 96.12 191 PRO A CA 1
ATOM 1515 C C . PRO A 1 191 ? -10.276 -12.725 -17.006 1.00 96.12 191 PRO A C 1
ATOM 1517 O O . PRO A 1 191 ? -10.587 -11.807 -16.254 1.00 96.12 191 PRO A O 1
ATOM 1520 N N . ILE A 1 192 ? -9.026 -12.902 -17.434 1.00 97.06 192 ILE A N 1
ATOM 1521 C CA . ILE A 1 192 ? -7.909 -12.023 -17.069 1.00 97.06 192 ILE A CA 1
ATOM 1522 C C . ILE A 1 192 ? -7.511 -11.234 -18.309 1.00 97.06 192 ILE A C 1
ATOM 1524 O O . ILE A 1 192 ? -7.055 -11.814 -19.296 1.00 97.06 192 ILE A O 1
ATOM 1528 N N . TRP A 1 193 ? -7.697 -9.923 -18.258 1.00 97.62 193 TRP A N 1
ATOM 1529 C CA . TRP A 1 193 ? -7.339 -8.992 -19.321 1.00 97.62 193 TRP A CA 1
ATOM 1530 C C . TRP A 1 193 ? -6.051 -8.267 -18.948 1.00 97.62 193 TRP A C 1
ATOM 1532 O O . TRP A 1 193 ? -5.718 -8.130 -17.770 1.00 97.62 193 TRP A O 1
ATOM 1542 N N . ILE A 1 194 ? -5.306 -7.807 -19.948 1.00 97.19 194 ILE A N 1
ATOM 1543 C CA . ILE A 1 194 ? -4.032 -7.117 -19.730 1.00 97.19 194 ILE A CA 1
ATOM 1544 C C . ILE A 1 194 ? -4.035 -5.837 -20.538 1.00 97.19 194 ILE A C 1
ATOM 1546 O O . ILE A 1 194 ? -4.174 -5.893 -21.757 1.00 97.19 194 ILE A O 1
ATOM 1550 N N . PHE A 1 195 ? -3.840 -4.706 -19.870 1.00 97.56 195 PHE A N 1
ATOM 1551 C CA . PHE A 1 195 ? -3.609 -3.438 -20.542 1.00 97.56 195 PHE A CA 1
ATOM 1552 C C . PHE A 1 195 ? -2.110 -3.229 -20.739 1.00 97.56 195 PHE A C 1
ATOM 1554 O O . PHE A 1 195 ? -1.374 -3.103 -19.760 1.00 97.56 195 PHE A O 1
ATOM 1561 N N . GLU A 1 196 ? -1.664 -3.210 -21.995 1.00 94.06 196 GLU A N 1
ATOM 1562 C CA . GLU A 1 196 ? -0.284 -2.898 -22.357 1.00 94.06 196 GLU A CA 1
ATOM 1563 C C . GLU A 1 196 ? -0.191 -1.474 -22.904 1.00 94.06 196 GLU A C 1
ATOM 1565 O O . GLU A 1 196 ? -0.892 -1.119 -23.854 1.00 94.06 196 GLU A O 1
ATOM 1570 N N . TYR A 1 197 ? 0.710 -0.671 -22.338 1.00 93.69 197 TYR A N 1
ATOM 1571 C CA . TYR A 1 197 ? 0.864 0.746 -22.668 1.00 93.69 197 TYR A CA 1
ATOM 1572 C C . TYR A 1 197 ? 2.345 1.186 -22.635 1.00 93.69 197 TYR A C 1
ATOM 1574 O O . TYR A 1 197 ? 3.193 0.466 -22.092 1.00 93.69 197 TYR A O 1
ATOM 1582 N N . PRO A 1 198 ? 2.700 2.337 -23.239 1.00 90.88 198 PRO A N 1
ATOM 1583 C CA . PRO A 1 198 ? 4.054 2.886 -23.153 1.00 90.88 198 PRO A CA 1
ATOM 1584 C C . PRO A 1 198 ? 4.368 3.343 -21.725 1.00 90.88 198 PRO A C 1
ATOM 1586 O O . PRO A 1 198 ? 3.646 4.158 -21.164 1.00 90.88 198 PRO A O 1
ATOM 1589 N N . SER A 1 199 ? 5.459 2.862 -21.124 1.00 86.44 199 SER A N 1
ATOM 1590 C CA . SER A 1 199 ? 5.885 3.330 -19.793 1.00 86.44 199 SER A CA 1
ATOM 1591 C C . SER A 1 199 ? 6.492 4.737 -19.821 1.00 86.44 199 SER A C 1
ATOM 1593 O O . SER A 1 199 ? 6.559 5.399 -18.795 1.00 86.44 199 SER A O 1
ATOM 1595 N N . ASN A 1 200 ? 6.939 5.183 -20.992 1.00 89.44 200 ASN A N 1
ATOM 1596 C CA . ASN A 1 200 ? 7.654 6.427 -21.252 1.00 89.44 200 ASN A CA 1
ATOM 1597 C C . ASN A 1 200 ? 6.747 7.494 -21.882 1.00 89.44 200 ASN A C 1
ATOM 1599 O O . ASN A 1 200 ? 7.128 8.146 -22.849 1.00 89.44 200 ASN A O 1
ATOM 1603 N N . GLN A 1 201 ? 5.528 7.632 -21.378 1.00 92.25 201 GLN A N 1
ATOM 1604 C CA . GLN A 1 201 ? 4.601 8.692 -21.772 1.00 92.25 201 GLN A CA 1
ATOM 1605 C C . GLN A 1 201 ? 3.889 9.228 -20.532 1.00 92.25 201 GLN A C 1
ATOM 1607 O O . GLN A 1 201 ? 4.027 8.662 -19.443 1.00 92.25 201 GLN A O 1
ATOM 1612 N N . ARG A 1 202 ? 3.077 10.277 -20.699 1.00 95.94 202 ARG A N 1
ATOM 1613 C CA . ARG A 1 202 ? 2.306 10.821 -19.580 1.00 95.94 202 ARG A CA 1
ATOM 1614 C C . ARG A 1 202 ? 1.352 9.779 -19.014 1.00 95.94 202 ARG A C 1
ATOM 1616 O O . ARG A 1 202 ? 0.700 9.025 -19.750 1.00 95.94 202 ARG A O 1
ATOM 1623 N N . ILE A 1 203 ? 1.206 9.766 -17.695 1.00 97.44 203 ILE A N 1
ATOM 1624 C CA . ILE A 1 203 ? 0.257 8.860 -17.027 1.00 97.44 203 ILE A CA 1
ATOM 1625 C C . ILE A 1 203 ? -1.176 9.142 -17.499 1.00 97.44 203 ILE A C 1
ATOM 1627 O O . ILE A 1 203 ? -1.973 8.223 -17.688 1.00 97.44 203 ILE A O 1
ATOM 1631 N N . GLU A 1 204 ? -1.482 10.411 -17.750 1.00 97.75 204 GLU A N 1
ATOM 1632 C CA . GLU A 1 204 ? -2.782 10.878 -18.232 1.00 97.75 204 GLU A CA 1
ATOM 1633 C C . GLU A 1 204 ? -3.084 10.344 -19.638 1.00 97.75 204 GLU A C 1
ATOM 1635 O O . GLU A 1 204 ? -4.151 9.772 -19.847 1.00 97.75 204 GLU A O 1
ATOM 1640 N N . ASP A 1 205 ? -2.116 10.413 -20.557 1.00 97.75 205 ASP A N 1
ATOM 1641 C CA . ASP A 1 205 ? -2.253 9.880 -21.920 1.00 97.75 205 ASP A CA 1
ATOM 1642 C C . ASP A 1 205 ? -2.452 8.350 -21.897 1.00 97.75 205 ASP A C 1
ATOM 1644 O O . ASP A 1 205 ? -3.230 7.790 -22.672 1.00 97.75 205 ASP A O 1
ATOM 1648 N N . SER A 1 206 ? -1.799 7.660 -20.954 1.00 97.75 206 SER A N 1
ATOM 1649 C CA . SER A 1 206 ? -1.970 6.214 -20.737 1.00 97.75 206 SER A CA 1
ATOM 1650 C C . SER A 1 206 ? -3.366 5.862 -20.221 1.00 97.75 206 SER A C 1
ATOM 1652 O O . SER A 1 206 ? -3.953 4.867 -20.645 1.00 97.75 206 SER A O 1
ATOM 1654 N N . ALA A 1 207 ? -3.922 6.678 -19.327 1.00 98.50 207 ALA A N 1
ATOM 1655 C CA . ALA A 1 207 ? -5.274 6.494 -18.808 1.00 98.50 207 ALA A CA 1
ATOM 1656 C C . ALA A 1 207 ? -6.352 6.846 -19.847 1.00 98.50 207 ALA A C 1
ATOM 1658 O O . ALA A 1 207 ? -7.390 6.188 -19.910 1.00 98.50 207 ALA A O 1
ATOM 1659 N N . GLU A 1 208 ? -6.105 7.840 -20.702 1.00 98.50 208 GLU A N 1
ATOM 1660 C CA . GLU A 1 208 ? -6.966 8.147 -21.848 1.00 98.50 208 GLU A CA 1
ATOM 1661 C C . GLU A 1 208 ? -6.953 7.026 -22.891 1.00 98.50 208 GLU A C 1
ATOM 1663 O O . GLU A 1 208 ? -8.000 6.691 -23.449 1.00 98.50 208 GLU A O 1
ATOM 1668 N N . LEU A 1 209 ? -5.790 6.414 -23.142 1.00 98.31 209 LEU A N 1
ATOM 1669 C CA . LEU A 1 209 ? -5.700 5.210 -23.964 1.00 98.31 209 LEU A CA 1
ATOM 1670 C C . LEU A 1 209 ? -6.528 4.075 -23.349 1.00 98.31 209 LEU A C 1
ATOM 1672 O O . LEU A 1 209 ? -7.328 3.466 -24.055 1.00 98.31 209 LEU A O 1
ATOM 1676 N N . LEU A 1 210 ? -6.403 3.837 -22.039 1.00 98.62 210 LEU A N 1
ATOM 1677 C CA . LEU A 1 210 ? -7.194 2.817 -21.348 1.00 98.62 210 LEU A CA 1
ATOM 1678 C C . LEU A 1 210 ? -8.704 3.057 -21.502 1.00 98.62 210 LEU A C 1
ATOM 1680 O O . LEU A 1 210 ? -9.445 2.131 -21.829 1.00 98.62 210 LEU A O 1
ATOM 1684 N N . SER A 1 211 ? -9.149 4.302 -21.314 1.00 98.69 211 SER A N 1
ATOM 1685 C CA . SER A 1 211 ? -10.548 4.704 -21.490 1.00 98.69 211 SER A CA 1
ATOM 1686 C C . SER A 1 211 ? -11.069 4.383 -22.896 1.00 98.69 211 SER A C 1
ATOM 1688 O O . SER A 1 211 ? -12.130 3.769 -23.032 1.00 98.69 211 SER A O 1
ATOM 1690 N N . LYS A 1 212 ? -10.302 4.720 -23.942 1.00 98.50 212 LYS A N 1
ATOM 1691 C CA . LYS A 1 212 ? -10.662 4.450 -25.347 1.00 98.50 212 LYS A CA 1
ATOM 1692 C C . LYS A 1 212 ? -10.736 2.955 -25.658 1.00 98.50 212 LYS A C 1
ATOM 1694 O O . LYS A 1 212 ? -11.655 2.514 -26.351 1.00 98.50 212 LYS A O 1
ATOM 1699 N N . GLU A 1 213 ? -9.790 2.176 -25.144 1.00 98.44 213 GLU A N 1
ATOM 1700 C CA . GLU A 1 213 ? -9.772 0.724 -25.326 1.00 98.44 213 GLU A CA 1
ATOM 1701 C C . GLU A 1 213 ? -10.981 0.068 -24.646 1.00 98.44 213 GLU A C 1
ATOM 1703 O O . GLU A 1 213 ? -11.671 -0.742 -25.263 1.00 98.44 213 GLU A O 1
ATOM 1708 N N . LEU A 1 214 ? -11.305 0.465 -23.411 1.00 98.44 214 LEU A N 1
ATOM 1709 C CA . LEU A 1 214 ? -12.482 -0.036 -22.692 1.00 98.44 214 LEU A CA 1
ATOM 1710 C C . LEU A 1 214 ? -13.794 0.369 -23.375 1.00 98.44 214 LEU A C 1
ATOM 1712 O O . LEU A 1 214 ? -14.672 -0.476 -23.532 1.00 98.44 214 LEU A O 1
ATOM 1716 N N . ALA A 1 215 ? -13.904 1.604 -23.874 1.00 98.25 215 ALA A N 1
ATOM 1717 C CA . ALA A 1 215 ? -15.057 2.041 -24.663 1.00 98.25 215 ALA A CA 1
ATOM 1718 C C . ALA A 1 215 ? -15.236 1.187 -25.934 1.00 98.25 215 ALA A C 1
ATOM 1720 O O . ALA A 1 215 ? -16.337 0.725 -26.228 1.00 98.25 215 ALA A O 1
ATOM 1721 N N . THR A 1 216 ? -14.141 0.880 -26.635 1.00 98.06 216 THR A N 1
ATOM 1722 C CA . THR A 1 216 ? -14.157 -0.014 -27.807 1.00 98.06 216 THR A CA 1
ATOM 1723 C C . THR A 1 216 ? -14.605 -1.431 -27.435 1.00 98.06 216 THR A C 1
ATOM 1725 O O . THR A 1 216 ? -15.313 -2.099 -28.194 1.00 98.06 216 THR A O 1
ATOM 1728 N N . LEU A 1 217 ? -14.209 -1.923 -26.258 1.00 97.94 217 LEU A N 1
ATOM 1729 C CA . LEU A 1 217 ? -14.674 -3.216 -25.765 1.00 97.94 217 LEU A CA 1
ATOM 1730 C C . LEU A 1 217 ? -16.152 -3.184 -25.372 1.00 97.94 217 LEU A C 1
ATOM 1732 O O . LEU A 1 217 ? -16.831 -4.180 -25.615 1.00 97.94 217 LEU A O 1
ATOM 1736 N N . HIS A 1 218 ? -16.669 -2.079 -24.828 1.00 97.75 218 HIS A N 1
ATOM 1737 C CA . HIS A 1 218 ? -18.101 -1.918 -24.562 1.00 97.75 218 HIS A CA 1
ATOM 1738 C C . HIS A 1 218 ? -18.924 -1.940 -25.849 1.00 97.75 218 HIS A C 1
ATOM 1740 O O . HIS A 1 218 ? -19.941 -2.624 -25.917 1.00 97.75 218 HIS A O 1
ATOM 1746 N N . GLU A 1 219 ? -18.453 -1.288 -26.913 1.00 97.50 219 GLU A N 1
ATOM 1747 C CA . GLU A 1 219 ? -19.091 -1.388 -28.232 1.00 97.50 219 GLU A CA 1
ATOM 1748 C C . GLU A 1 219 ? -19.106 -2.832 -28.757 1.00 97.50 219 GLU A C 1
ATOM 1750 O O . GLU A 1 219 ? -20.054 -3.253 -29.421 1.00 97.50 219 GLU A O 1
ATOM 1755 N N . ARG A 1 220 ? -18.058 -3.611 -28.455 1.00 96.69 220 ARG A N 1
ATOM 1756 C CA . ARG A 1 220 ? -17.920 -5.001 -28.908 1.00 96.69 220 ARG A CA 1
ATOM 1757 C C . ARG A 1 220 ? -18.753 -5.994 -28.100 1.00 96.69 220 ARG A C 1
ATOM 1759 O O . ARG A 1 220 ? -19.321 -6.915 -28.685 1.00 96.69 220 ARG A O 1
ATOM 1766 N N . TYR A 1 221 ? -18.739 -5.879 -26.777 1.00 96.62 221 TYR A N 1
ATOM 1767 C CA . TYR A 1 221 ? -19.276 -6.883 -25.855 1.00 96.62 221 TYR A CA 1
ATOM 1768 C C . TYR A 1 221 ? -20.554 -6.438 -25.135 1.00 96.62 221 TYR A C 1
ATOM 1770 O O . TYR A 1 221 ? -21.186 -7.266 -24.481 1.00 96.62 221 TYR A O 1
ATOM 1778 N N . GLY A 1 222 ? -20.959 -5.177 -25.286 1.00 94.56 222 GLY A N 1
ATOM 1779 C CA . GLY A 1 222 ? -22.027 -4.556 -24.511 1.00 94.56 222 GLY A CA 1
ATOM 1780 C C . GLY A 1 222 ? -21.542 -4.034 -23.157 1.00 94.56 222 GLY A C 1
ATOM 1781 O O . GLY A 1 222 ? -20.343 -3.986 -22.863 1.00 94.56 222 GLY A O 1
ATOM 1782 N N . ASP A 1 223 ? -22.492 -3.633 -22.317 1.00 92.69 223 ASP A N 1
ATOM 1783 C CA . ASP A 1 223 ? -22.203 -3.183 -20.959 1.00 92.69 223 ASP A CA 1
ATOM 1784 C C . ASP A 1 223 ? -21.652 -4.351 -20.130 1.00 92.69 223 ASP A C 1
ATOM 1786 O O . ASP A 1 223 ? -22.328 -5.357 -19.916 1.00 92.69 223 ASP A O 1
ATOM 1790 N N . PHE A 1 224 ? -20.422 -4.206 -19.643 1.00 95.50 224 PHE A N 1
ATOM 1791 C CA . PHE A 1 224 ? -19.787 -5.142 -18.722 1.00 95.50 224 PHE A CA 1
ATOM 1792 C C . PHE A 1 224 ? -19.247 -4.412 -17.497 1.00 95.50 224 PHE A C 1
ATOM 1794 O O . PHE A 1 224 ? -19.193 -3.183 -17.435 1.00 95.50 224 PHE A O 1
ATOM 1801 N N . LYS A 1 225 ? -18.828 -5.200 -16.513 1.00 95.31 225 LYS A N 1
ATOM 1802 C CA . LYS A 1 225 ? -18.173 -4.729 -15.302 1.00 95.31 225 LYS A CA 1
ATOM 1803 C C . LYS A 1 225 ? -16.862 -5.470 -15.110 1.00 95.31 225 LYS A C 1
ATOM 1805 O O . LYS A 1 225 ? -16.775 -6.635 -15.483 1.00 95.31 225 LYS A O 1
ATOM 1810 N N . LEU A 1 226 ? -15.850 -4.813 -14.555 1.00 96.38 226 LEU A N 1
ATOM 1811 C CA . LEU A 1 226 ? -14.523 -5.388 -14.331 1.00 96.38 226 LEU A CA 1
ATOM 1812 C C . LEU A 1 226 ? -13.951 -5.005 -12.965 1.00 96.38 226 LEU A C 1
ATOM 1814 O O . LEU A 1 226 ? -14.389 -4.048 -12.335 1.00 96.38 226 LEU A O 1
ATOM 1818 N N . ASN A 1 227 ? -12.931 -5.733 -12.522 1.00 96.50 227 ASN A N 1
ATOM 1819 C CA . ASN A 1 227 ? -12.055 -5.326 -11.422 1.00 96.50 227 ASN A CA 1
ATOM 1820 C C . ASN A 1 227 ? -10.670 -4.980 -11.961 1.00 96.50 227 ASN A C 1
ATOM 1822 O O . ASN A 1 227 ? -10.286 -5.469 -13.023 1.00 96.50 227 ASN A O 1
ATOM 1826 N N . LEU A 1 228 ? -9.904 -4.170 -11.229 1.00 97.69 228 LEU A N 1
ATOM 1827 C CA . LEU A 1 228 ? -8.601 -3.691 -11.693 1.00 97.69 228 LEU A CA 1
ATOM 1828 C C . LEU A 1 228 ? -7.495 -3.989 -10.678 1.00 97.69 228 LEU A C 1
ATOM 1830 O O . LEU A 1 228 ? -7.647 -3.712 -9.490 1.00 97.69 228 LEU A O 1
ATOM 1834 N N . ILE A 1 229 ? -6.355 -4.495 -11.154 1.00 98.12 229 ILE A N 1
ATOM 1835 C CA . ILE A 1 229 ? -5.094 -4.518 -10.401 1.00 98.12 229 ILE A CA 1
ATOM 1836 C C . ILE A 1 229 ? -4.047 -3.731 -11.183 1.00 98.12 229 ILE A C 1
ATOM 1838 O O . ILE A 1 229 ? -3.689 -4.102 -12.300 1.00 98.12 229 ILE A O 1
ATOM 1842 N N . GLY A 1 230 ? -3.534 -2.662 -10.580 1.00 98.06 230 GLY A N 1
ATOM 1843 C CA . GLY A 1 230 ? -2.432 -1.878 -11.123 1.00 98.06 230 GLY A CA 1
ATOM 1844 C C . GLY A 1 230 ? -1.150 -2.106 -10.333 1.00 98.06 230 GLY A C 1
ATOM 1845 O O . GLY A 1 230 ? -1.160 -2.050 -9.105 1.00 98.06 230 GLY A O 1
ATOM 1846 N N . TYR A 1 231 ? -0.043 -2.352 -11.029 1.00 97.94 231 TYR A N 1
ATOM 1847 C CA . TYR A 1 231 ? 1.268 -2.599 -10.430 1.00 97.94 231 TYR A CA 1
ATOM 1848 C C . TYR A 1 231 ? 2.258 -1.484 -10.758 1.00 97.94 231 TYR A C 1
ATOM 1850 O O . TYR A 1 231 ? 2.357 -1.057 -11.909 1.00 97.94 231 TYR A O 1
ATOM 1858 N N . GLY A 1 232 ? 2.998 -1.005 -9.754 1.00 96.56 232 GLY A N 1
ATOM 1859 C CA . GLY A 1 232 ? 3.926 0.111 -9.917 1.00 96.56 232 GLY A CA 1
ATOM 1860 C C . GLY A 1 232 ? 3.196 1.315 -10.513 1.00 96.56 232 GLY A C 1
ATOM 1861 O O . GLY A 1 232 ? 2.111 1.675 -10.051 1.00 96.56 232 GLY A O 1
ATOM 1862 N N . ILE A 1 233 ? 3.741 1.894 -11.583 1.00 96.56 233 ILE A N 1
ATOM 1863 C CA . ILE A 1 233 ? 3.117 3.007 -12.319 1.00 96.56 233 ILE A CA 1
ATOM 1864 C C . ILE A 1 233 ? 1.740 2.670 -12.920 1.00 96.56 233 ILE A C 1
ATOM 1866 O O . ILE A 1 233 ? 0.913 3.568 -13.065 1.00 96.56 233 ILE A O 1
ATOM 1870 N N . GLY A 1 234 ? 1.435 1.396 -13.185 1.00 97.75 234 GLY A N 1
ATOM 1871 C CA . GLY A 1 234 ? 0.130 0.968 -13.689 1.00 97.75 234 GLY A CA 1
ATOM 1872 C C . GLY A 1 234 ? -1.014 1.217 -12.709 1.00 97.75 234 GLY A C 1
ATOM 1873 O O . GLY A 1 234 ? -2.154 1.438 -13.117 1.00 97.75 234 GLY A O 1
ATOM 1874 N N . GLY A 1 235 ? -0.711 1.268 -11.408 1.00 98.00 235 GLY A N 1
ATOM 1875 C CA . GLY A 1 235 ? -1.673 1.711 -10.401 1.00 98.00 235 GLY A CA 1
ATOM 1876 C C . GLY A 1 235 ? -2.039 3.187 -10.538 1.00 98.00 235 GLY A C 1
ATOM 1877 O O . GLY A 1 235 ? -3.206 3.522 -10.373 1.00 98.00 235 GLY A O 1
ATOM 1878 N N . LEU A 1 236 ? -1.098 4.062 -10.919 1.00 98.38 236 LEU A N 1
ATOM 1879 C CA . LEU A 1 236 ? -1.392 5.481 -11.162 1.00 98.38 236 LEU A CA 1
ATOM 1880 C C . LEU A 1 236 ? -2.278 5.665 -12.398 1.00 98.38 236 LEU A C 1
ATOM 1882 O O . LEU A 1 236 ? -3.205 6.472 -12.361 1.00 98.38 236 LEU A O 1
ATOM 1886 N N . VAL A 1 237 ? -2.039 4.877 -13.453 1.00 98.50 237 VAL A N 1
ATOM 1887 C CA . VAL A 1 237 ? -2.888 4.846 -14.655 1.00 98.50 237 VAL A CA 1
ATOM 1888 C C . VAL A 1 237 ? -4.318 4.438 -14.289 1.00 98.50 237 VAL A C 1
ATOM 1890 O O . VAL A 1 237 ? -5.266 5.152 -14.613 1.00 98.50 237 VAL A O 1
ATOM 1893 N N . GLY A 1 238 ? -4.478 3.328 -13.557 1.00 98.00 238 GLY A N 1
ATOM 1894 C CA . GLY A 1 238 ? -5.790 2.849 -13.114 1.00 98.00 238 GLY A CA 1
ATOM 1895 C C . GLY A 1 238 ? -6.505 3.830 -12.180 1.00 98.00 238 GLY A C 1
ATOM 1896 O O . GLY A 1 238 ? -7.701 4.073 -12.339 1.00 98.00 238 GLY A O 1
ATOM 1897 N N . LEU A 1 239 ? -5.780 4.433 -11.232 1.00 97.94 239 LEU A N 1
ATOM 1898 C CA . LEU A 1 239 ? -6.334 5.437 -10.325 1.00 97.94 239 LEU A CA 1
ATOM 1899 C C . LEU A 1 239 ? -6.796 6.683 -11.076 1.00 97.94 239 LEU A C 1
ATOM 1901 O O . LEU A 1 239 ? -7.903 7.149 -10.830 1.00 97.94 239 LEU A O 1
ATOM 1905 N N . TYR A 1 240 ? -5.982 7.222 -11.985 1.00 98.25 240 TYR A N 1
ATOM 1906 C CA . TYR A 1 240 ? -6.367 8.405 -12.750 1.00 98.25 240 TYR A CA 1
ATOM 1907 C C . TYR A 1 240 ? -7.575 8.120 -13.648 1.00 98.25 240 TYR A C 1
ATOM 1909 O O . TYR A 1 240 ? -8.500 8.928 -13.675 1.00 98.25 240 TYR A O 1
ATOM 1917 N N . TYR A 1 241 ? -7.605 6.957 -14.311 1.00 98.25 241 TYR A N 1
ATOM 1918 C CA . TYR A 1 241 ? -8.754 6.504 -15.097 1.00 98.25 241 TYR A CA 1
ATOM 1919 C C . TYR A 1 241 ? -10.046 6.494 -14.272 1.00 98.25 241 TYR A C 1
ATOM 1921 O O . TYR A 1 241 ? -11.024 7.127 -14.654 1.00 98.25 241 TYR A O 1
ATOM 1929 N N . MET A 1 242 ? -10.042 5.817 -13.122 1.00 95.44 242 MET A N 1
ATOM 1930 C CA . MET A 1 242 ? -11.245 5.631 -12.306 1.00 95.44 242 MET A CA 1
ATOM 1931 C C . MET A 1 242 ? -11.650 6.901 -11.536 1.00 95.44 242 MET A C 1
ATOM 1933 O O . MET A 1 242 ? -12.839 7.151 -11.351 1.00 95.44 242 MET A O 1
ATOM 1937 N N . LEU A 1 243 ? -10.697 7.711 -11.062 1.00 95.06 243 LEU A N 1
ATOM 1938 C CA . LEU A 1 243 ? -11.005 8.915 -10.278 1.00 95.06 243 LEU A CA 1
ATOM 1939 C C . LEU A 1 243 ? -11.432 10.113 -11.141 1.00 95.06 243 LEU A C 1
ATOM 1941 O O . LEU A 1 243 ? -11.952 11.089 -10.599 1.00 95.06 243 LEU A O 1
ATOM 1945 N N . ASN A 1 244 ? -11.187 10.076 -12.452 1.00 95.62 244 ASN A N 1
ATOM 1946 C CA . ASN A 1 244 ? -11.514 11.165 -13.361 1.00 95.62 244 ASN A CA 1
ATOM 1947 C C . ASN A 1 244 ? -12.837 10.905 -14.104 1.00 95.62 244 ASN A C 1
ATOM 1949 O O . ASN A 1 244 ? -12.866 10.251 -15.147 1.00 95.62 244 ASN A O 1
ATOM 1953 N N . ASP A 1 245 ? -13.917 11.524 -13.612 1.00 91.62 245 ASP A N 1
ATOM 1954 C CA . ASP A 1 245 ? -15.283 11.424 -14.158 1.00 91.62 245 ASP A CA 1
ATOM 1955 C C . ASP A 1 245 ? -15.391 11.793 -15.661 1.00 91.62 245 ASP A C 1
ATOM 1957 O O . ASP A 1 245 ? -16.393 11.473 -16.293 1.00 91.62 245 ASP A O 1
ATOM 1961 N N . THR A 1 246 ? -14.394 12.468 -16.256 1.00 95.81 246 THR A N 1
ATOM 1962 C CA . THR A 1 246 ? -14.410 12.835 -17.689 1.00 95.81 246 THR A CA 1
ATOM 1963 C C . THR A 1 246 ? -13.993 11.708 -18.632 1.00 95.81 246 THR A C 1
ATOM 1965 O O . THR A 1 246 ? -14.367 11.743 -19.802 1.00 95.81 246 THR A O 1
ATOM 1968 N N . ILE A 1 247 ? -13.226 10.731 -18.142 1.00 97.00 247 ILE A N 1
ATOM 1969 C CA . ILE A 1 247 ? -12.704 9.610 -18.945 1.00 97.00 247 ILE A CA 1
ATOM 1970 C C . ILE A 1 247 ? -13.154 8.244 -18.417 1.00 97.00 247 ILE A C 1
ATOM 1972 O O . ILE A 1 247 ? -12.976 7.237 -19.098 1.00 97.00 247 ILE A O 1
ATOM 1976 N N . TYR A 1 248 ? -13.710 8.189 -17.208 1.00 95.94 248 TYR A N 1
ATOM 1977 C CA . TYR A 1 248 ? -14.163 6.951 -16.593 1.00 95.94 248 TYR A CA 1
ATOM 1978 C C . TYR A 1 248 ? -15.434 6.414 -17.270 1.00 95.94 248 TYR A C 1
ATOM 1980 O O . TYR A 1 248 ? -16.460 7.094 -17.293 1.00 95.94 248 TYR A O 1
ATOM 1988 N N . ASN A 1 249 ? -15.407 5.167 -17.755 1.00 94.69 249 ASN A N 1
ATOM 1989 C CA . ASN A 1 249 ? -16.545 4.555 -18.457 1.00 94.69 249 ASN A CA 1
ATOM 1990 C C . ASN A 1 249 ? -17.613 3.958 -17.523 1.00 94.69 249 ASN A C 1
ATOM 1992 O O . ASN A 1 249 ? -18.564 3.340 -17.992 1.00 94.69 249 ASN A O 1
ATOM 1996 N N . ASN A 1 250 ? -17.493 4.140 -16.202 1.00 92.62 250 ASN A N 1
ATOM 1997 C CA . ASN A 1 250 ? -18.402 3.544 -15.218 1.00 92.62 250 ASN A CA 1
ATOM 1998 C C . ASN A 1 250 ? -18.453 2.005 -15.296 1.00 92.62 250 ASN A C 1
ATOM 2000 O O . ASN A 1 250 ? -19.519 1.398 -15.184 1.00 92.62 250 ASN A O 1
ATOM 2004 N N . ASP A 1 251 ? -17.296 1.369 -15.453 1.00 94.31 251 ASP A N 1
ATOM 2005 C CA . ASP A 1 251 ? -17.137 -0.069 -15.695 1.00 94.31 251 ASP A CA 1
ATOM 2006 C C . ASP A 1 251 ? -16.479 -0.834 -14.538 1.00 94.31 251 ASP A C 1
ATOM 2008 O O . ASP A 1 251 ? -16.453 -2.062 -14.559 1.00 94.31 251 ASP A O 1
ATOM 2012 N N . LEU A 1 252 ? -16.017 -0.154 -13.484 1.00 92.88 252 LEU A N 1
ATOM 2013 C CA . LEU A 1 252 ? -15.525 -0.830 -12.286 1.00 92.88 252 LEU A CA 1
ATOM 2014 C C . LEU A 1 252 ? -16.700 -1.459 -11.522 1.00 92.88 252 LEU A C 1
ATOM 2016 O O . LEU A 1 252 ? -17.707 -0.794 -11.251 1.00 92.88 252 LEU A O 1
ATOM 2020 N N . GLU A 1 253 ? -16.557 -2.736 -11.173 1.00 90.81 253 GLU A N 1
ATOM 2021 C CA . GLU A 1 253 ? -17.544 -3.489 -10.404 1.00 90.81 253 GLU A CA 1
ATOM 2022 C C . GLU A 1 253 ? -17.439 -3.140 -8.925 1.00 90.81 253 GLU A C 1
ATOM 2024 O O . GLU A 1 253 ? -18.306 -2.464 -8.368 1.00 90.81 253 GLU A O 1
ATOM 2029 N N . LYS A 1 254 ? -16.340 -3.570 -8.290 1.00 88.31 254 LYS A N 1
ATOM 2030 C CA . LYS A 1 254 ? -16.189 -3.439 -6.839 1.00 88.31 254 LYS A CA 1
ATOM 2031 C C . LYS A 1 254 ? -14.833 -2.950 -6.374 1.00 88.31 254 LYS A C 1
ATOM 2033 O O . LYS A 1 254 ? -14.763 -2.387 -5.284 1.00 88.31 254 LYS A O 1
ATOM 2038 N N . ILE A 1 255 ? -13.748 -3.194 -7.109 1.00 91.00 255 ILE A N 1
ATOM 2039 C CA . ILE A 1 255 ? -12.422 -2.935 -6.546 1.00 91.00 255 ILE A CA 1
ATOM 2040 C C . ILE A 1 255 ? -11.354 -2.586 -7.572 1.00 91.00 255 ILE A C 1
ATOM 2042 O O . ILE A 1 255 ? -11.221 -3.221 -8.620 1.00 91.00 255 ILE A O 1
ATOM 2046 N N . LEU A 1 256 ? -10.546 -1.603 -7.182 1.00 95.12 256 LEU A N 1
ATOM 2047 C CA . LEU A 1 256 ? -9.232 -1.332 -7.735 1.00 95.12 256 LEU A CA 1
ATOM 2048 C C . LEU A 1 256 ? -8.180 -1.624 -6.660 1.00 95.12 256 LEU A C 1
ATOM 2050 O O . LEU A 1 256 ? -8.245 -1.074 -5.562 1.00 95.12 256 LEU A O 1
ATOM 2054 N N . ILE A 1 257 ? -7.197 -2.467 -6.971 1.00 95.75 257 ILE A N 1
ATOM 2055 C CA . ILE A 1 257 ? -6.055 -2.732 -6.090 1.00 95.75 257 ILE A CA 1
ATOM 2056 C C . ILE A 1 257 ? -4.796 -2.145 -6.719 1.00 95.75 257 ILE A C 1
ATOM 2058 O O . ILE A 1 257 ? -4.469 -2.434 -7.870 1.00 95.75 257 ILE A O 1
ATOM 2062 N N . THR A 1 258 ? -4.069 -1.341 -5.954 1.00 97.56 258 THR A N 1
ATOM 2063 C CA . THR A 1 258 ? -2.731 -0.870 -6.319 1.00 97.56 258 THR A CA 1
ATOM 2064 C C . THR A 1 258 ? -1.672 -1.699 -5.606 1.00 97.56 258 THR A C 1
ATOM 2066 O O . THR A 1 258 ? -1.784 -1.957 -4.410 1.00 97.56 258 THR A O 1
ATOM 2069 N N . VAL A 1 259 ? -0.643 -2.132 -6.328 1.00 97.25 259 VAL A N 1
ATOM 2070 C CA . VAL A 1 259 ? 0.451 -2.951 -5.796 1.00 97.25 259 VAL A CA 1
ATOM 2071 C C . VAL A 1 259 ? 1.764 -2.225 -6.042 1.00 97.25 259 VAL A C 1
ATOM 2073 O O . VAL A 1 259 ? 2.129 -1.980 -7.190 1.00 97.25 259 VAL A O 1
ATOM 2076 N N . ALA A 1 260 ? 2.471 -1.874 -4.967 1.00 96.88 260 ALA A N 1
ATOM 2077 C CA . ALA A 1 260 ? 3.743 -1.150 -5.013 1.00 96.88 260 ALA A CA 1
ATOM 2078 C C . ALA A 1 260 ? 3.679 0.171 -5.815 1.00 96.88 260 ALA A C 1
ATOM 2080 O O . ALA A 1 260 ? 4.657 0.626 -6.402 1.00 96.88 260 ALA A O 1
ATOM 2081 N N . THR A 1 261 ? 2.507 0.800 -5.881 1.00 97.81 261 THR A N 1
ATOM 2082 C CA . THR A 1 261 ? 2.281 1.993 -6.703 1.00 97.81 261 THR A CA 1
ATOM 2083 C C . THR A 1 261 ? 2.794 3.252 -6.008 1.00 97.81 261 THR A C 1
ATOM 2085 O O . THR A 1 261 ? 2.457 3.461 -4.848 1.00 97.81 261 THR A O 1
ATOM 2088 N N . PRO A 1 262 ? 3.543 4.147 -6.680 1.00 97.38 262 PRO A N 1
ATOM 2089 C CA . PRO A 1 262 ? 4.009 5.408 -6.098 1.00 97.38 262 PRO A CA 1
ATOM 2090 C C . PRO A 1 262 ? 2.892 6.464 -6.015 1.00 97.38 262 PRO A C 1
ATOM 2092 O O . PRO A 1 262 ? 2.994 7.541 -6.593 1.00 97.38 262 PRO A O 1
ATOM 2095 N N . ASN A 1 263 ? 1.833 6.180 -5.250 1.00 96.94 263 ASN A N 1
ATOM 2096 C CA . ASN A 1 263 ? 0.654 7.039 -5.056 1.00 96.94 263 ASN A CA 1
ATOM 2097 C C . ASN A 1 263 ? 0.990 8.454 -4.545 1.00 96.94 263 ASN A C 1
ATOM 2099 O O . ASN A 1 263 ? 0.219 9.389 -4.753 1.00 96.94 263 ASN A O 1
ATOM 2103 N N . LYS A 1 264 ? 2.137 8.621 -3.876 1.00 96.50 264 LYS A N 1
ATOM 2104 C CA . LYS A 1 264 ? 2.678 9.920 -3.432 1.00 96.50 264 LYS A CA 1
ATOM 2105 C C . LYS A 1 264 ? 4.089 10.204 -3.969 1.00 96.50 264 LYS A C 1
ATOM 2107 O O . LYS A 1 264 ? 4.769 11.084 -3.447 1.00 96.50 264 LYS A O 1
ATOM 2112 N N . GLY A 1 265 ? 4.507 9.474 -5.001 1.00 96.81 265 GLY A N 1
ATOM 2113 C CA . GLY A 1 265 ? 5.772 9.667 -5.703 1.00 96.81 265 GLY A CA 1
ATOM 2114 C C . GLY A 1 265 ? 6.935 8.815 -5.198 1.00 96.81 265 GLY A C 1
ATOM 2115 O O . GLY A 1 265 ? 6.791 7.992 -4.289 1.00 96.81 265 GLY A O 1
ATOM 2116 N N . SER A 1 266 ? 8.091 9.011 -5.826 1.00 96.50 266 SER A N 1
ATOM 2117 C CA . SER A 1 266 ? 9.347 8.308 -5.556 1.00 96.50 266 SER A CA 1
ATOM 2118 C C . SER A 1 266 ? 10.536 9.257 -5.680 1.00 96.50 266 SER A C 1
ATOM 2120 O O . SER A 1 266 ? 10.589 10.081 -6.594 1.00 96.50 266 SER A O 1
ATOM 2122 N N . ARG A 1 267 ? 11.543 9.110 -4.810 1.00 94.38 267 ARG A N 1
ATOM 2123 C CA . ARG A 1 267 ? 12.825 9.815 -4.974 1.00 94.38 267 ARG A CA 1
ATOM 2124 C C . ARG A 1 267 ? 13.673 9.257 -6.119 1.00 94.38 267 ARG A C 1
ATOM 2126 O O . ARG A 1 267 ? 14.502 9.990 -6.649 1.00 94.38 267 ARG A O 1
ATOM 2133 N N . LEU A 1 268 ? 13.448 8.009 -6.535 1.00 94.62 268 LEU A N 1
ATOM 2134 C CA . LEU A 1 268 ? 14.152 7.360 -7.652 1.00 94.62 268 LEU A CA 1
ATOM 2135 C C . LEU A 1 268 ? 13.500 7.636 -9.019 1.00 94.62 268 LEU A C 1
ATOM 2137 O O . LEU A 1 268 ? 13.905 7.069 -10.029 1.00 94.62 268 LEU A O 1
ATOM 2141 N N . ALA A 1 269 ? 12.496 8.512 -9.054 1.00 94.38 269 ALA A N 1
ATOM 2142 C CA . ALA A 1 269 ? 11.729 8.849 -10.244 1.00 94.38 269 ALA A CA 1
ATOM 2143 C C . ALA A 1 269 ? 12.570 9.413 -11.402 1.00 94.38 269 ALA A C 1
ATOM 2145 O O . ALA A 1 269 ? 12.270 9.150 -12.564 1.00 94.38 269 ALA A O 1
ATOM 2146 N N . THR A 1 270 ? 13.622 10.183 -11.103 1.00 94.81 270 THR A N 1
ATOM 2147 C CA . THR A 1 270 ? 14.432 10.868 -12.118 1.00 94.81 270 THR A CA 1
ATOM 2148 C C . THR A 1 270 ? 15.890 10.443 -12.073 1.00 94.81 270 THR A C 1
ATOM 2150 O O . THR A 1 270 ? 16.479 10.211 -11.015 1.00 94.81 270 THR A O 1
ATOM 2153 N N . CYS A 1 271 ? 16.506 10.408 -13.253 1.00 93.94 271 CYS A N 1
ATOM 2154 C CA . CYS A 1 271 ? 17.913 10.063 -13.421 1.00 93.94 271 CYS A CA 1
ATOM 2155 C C . CYS A 1 271 ? 18.832 10.950 -12.564 1.00 93.94 271 CYS A C 1
ATOM 2157 O O . CYS A 1 271 ? 19.787 10.457 -11.971 1.00 93.94 271 CYS A O 1
ATOM 2159 N N . LYS A 1 272 ? 18.522 12.247 -12.451 1.00 94.56 272 LYS A N 1
ATOM 2160 C CA . LYS A 1 272 ? 19.285 13.195 -11.631 1.00 94.56 272 LYS A CA 1
ATOM 2161 C C . LYS A 1 272 ? 19.331 12.775 -10.160 1.00 94.56 272 LYS A C 1
ATOM 2163 O O . LYS A 1 272 ? 20.398 12.827 -9.553 1.00 94.56 272 LYS A O 1
ATOM 2168 N N . ASN A 1 273 ? 18.197 12.366 -9.595 1.00 94.50 273 ASN A N 1
ATOM 2169 C CA . ASN A 1 273 ? 18.131 11.958 -8.194 1.00 94.50 273 ASN A CA 1
ATOM 2170 C C . ASN A 1 273 ? 18.880 10.642 -7.969 1.00 94.50 273 ASN A C 1
ATOM 2172 O O . ASN A 1 273 ? 19.582 10.505 -6.971 1.00 94.50 273 ASN A O 1
ATOM 2176 N N . VAL A 1 274 ? 18.786 9.698 -8.911 1.00 95.38 274 VAL A N 1
ATOM 2177 C CA . VAL A 1 274 ? 19.542 8.441 -8.828 1.00 95.38 274 VAL A CA 1
ATOM 2178 C C . VAL A 1 274 ? 21.053 8.704 -8.892 1.00 95.38 274 VAL A C 1
ATOM 2180 O O . VAL A 1 274 ? 21.775 8.172 -8.056 1.00 95.38 274 VAL A O 1
ATOM 2183 N N . ILE A 1 275 ? 21.528 9.587 -9.784 1.00 95.50 275 ILE A N 1
ATOM 2184 C CA . ILE A 1 275 ? 22.946 10.002 -9.845 1.00 95.50 275 ILE A CA 1
ATOM 2185 C C . ILE A 1 275 ? 23.407 10.627 -8.515 1.00 95.50 275 ILE A C 1
ATOM 2187 O O . ILE A 1 275 ? 24.500 10.321 -8.040 1.00 95.50 275 ILE A O 1
ATOM 2191 N N . ASP A 1 276 ? 22.595 11.490 -7.894 1.00 94.31 276 ASP A N 1
ATOM 2192 C CA . ASP A 1 276 ? 22.916 12.079 -6.582 1.00 94.31 276 ASP A CA 1
ATOM 2193 C C . ASP A 1 276 ? 23.048 11.003 -5.492 1.00 94.31 276 ASP A C 1
ATOM 2195 O O . ASP A 1 276 ? 24.009 10.997 -4.719 1.00 94.31 276 ASP A O 1
ATOM 2199 N N . ILE A 1 277 ? 22.126 10.036 -5.475 1.00 93.50 277 ILE A N 1
ATOM 2200 C CA . ILE A 1 277 ? 22.156 8.903 -4.546 1.00 93.50 277 ILE A CA 1
ATOM 2201 C C . ILE A 1 277 ? 23.424 8.066 -4.747 1.00 93.50 277 ILE A C 1
ATOM 2203 O O . ILE A 1 277 ? 24.127 7.783 -3.774 1.00 93.50 277 ILE A O 1
ATOM 2207 N N . THR A 1 278 ? 23.752 7.683 -5.984 1.00 93.00 278 THR A N 1
ATOM 2208 C CA . THR A 1 278 ? 24.941 6.862 -6.257 1.00 93.00 278 THR A CA 1
ATOM 2209 C C . THR A 1 278 ? 26.228 7.614 -5.949 1.00 93.00 278 THR A C 1
ATOM 2211 O O . THR A 1 278 ? 27.144 7.031 -5.379 1.00 93.00 278 THR A O 1
ATOM 2214 N N . LYS A 1 279 ? 26.283 8.922 -6.219 1.00 91.81 279 LYS A N 1
ATOM 2215 C CA . LYS A 1 279 ? 27.418 9.780 -5.856 1.00 91.81 279 LYS A CA 1
ATOM 2216 C C . LYS A 1 279 ? 27.675 9.800 -4.355 1.00 91.81 279 LYS A C 1
ATOM 2218 O O . LYS A 1 279 ? 28.808 9.616 -3.927 1.00 91.81 279 LYS A O 1
ATOM 2223 N N . ARG A 1 280 ? 26.623 9.953 -3.546 1.00 92.50 280 ARG A N 1
ATOM 2224 C CA . ARG A 1 280 ? 26.734 9.903 -2.079 1.00 92.50 280 ARG A CA 1
ATOM 2225 C C . ARG A 1 280 ? 27.274 8.558 -1.584 1.00 92.50 280 ARG A C 1
ATOM 2227 O O . ARG A 1 280 ? 28.018 8.529 -0.607 1.00 92.50 280 ARG A O 1
ATOM 2234 N N . LEU A 1 281 ? 26.902 7.456 -2.237 1.00 91.38 281 LEU A N 1
ATOM 2235 C CA . LEU A 1 281 ? 27.416 6.120 -1.920 1.00 91.38 281 LEU A CA 1
ATOM 2236 C C . LEU A 1 281 ? 28.897 5.976 -2.306 1.00 91.38 281 LEU A C 1
ATOM 2238 O O . LEU A 1 281 ? 29.692 5.504 -1.494 1.00 91.38 281 LEU A O 1
ATOM 2242 N N . GLU A 1 282 ? 29.279 6.433 -3.499 1.00 89.25 282 GLU A N 1
ATOM 2243 C CA . GLU A 1 282 ? 30.672 6.443 -3.964 1.00 89.25 282 GLU A CA 1
ATOM 2244 C C . GLU A 1 282 ? 31.577 7.285 -3.057 1.00 89.25 282 GLU A C 1
ATOM 2246 O O . GLU A 1 282 ? 32.641 6.819 -2.650 1.00 89.25 282 GLU A O 1
ATOM 2251 N N . ASP A 1 283 ? 31.140 8.495 -2.690 1.00 90.62 283 ASP A N 1
ATOM 2252 C CA . ASP A 1 283 ? 31.869 9.403 -1.794 1.00 90.62 283 ASP A CA 1
ATOM 2253 C C . ASP A 1 283 ? 32.051 8.792 -0.389 1.00 90.62 283 ASP A C 1
ATOM 2255 O O . ASP A 1 283 ? 33.024 9.087 0.308 1.00 90.62 283 ASP A O 1
ATOM 2259 N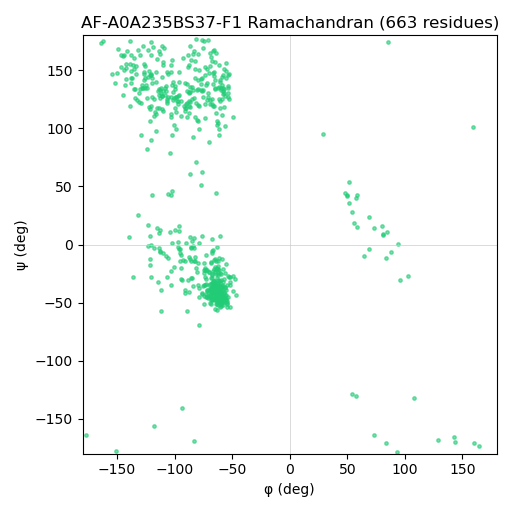 N . ALA A 1 284 ? 31.148 7.893 0.015 1.00 89.88 284 ALA A N 1
ATOM 2260 C CA . ALA A 1 284 ? 31.246 7.107 1.242 1.00 89.88 284 ALA A CA 1
ATOM 2261 C C . ALA A 1 284 ? 32.083 5.816 1.091 1.00 89.88 284 ALA A C 1
ATOM 2263 O O . ALA A 1 284 ? 32.194 5.039 2.041 1.00 89.88 284 ALA A O 1
ATOM 2264 N N . GLY A 1 285 ? 32.682 5.574 -0.079 1.00 89.06 285 GLY A N 1
ATOM 2265 C CA . GLY A 1 285 ? 33.520 4.409 -0.362 1.00 89.06 285 GLY A CA 1
ATOM 2266 C C . GLY A 1 285 ? 32.747 3.124 -0.676 1.00 89.06 285 GLY A C 1
ATOM 2267 O O . GLY A 1 285 ? 33.334 2.041 -0.637 1.00 89.06 285 GLY A O 1
ATOM 2268 N N . ILE A 1 286 ? 31.449 3.213 -0.980 1.00 88.50 286 ILE A N 1
ATOM 2269 C CA . ILE A 1 286 ? 30.632 2.065 -1.388 1.00 88.50 286 ILE A CA 1
ATOM 2270 C C . ILE A 1 286 ? 30.711 1.902 -2.905 1.00 88.50 286 ILE A C 1
ATOM 2272 O O . ILE A 1 286 ? 30.340 2.793 -3.662 1.00 88.50 286 ILE A O 1
ATOM 2276 N N . SER A 1 287 ? 31.159 0.727 -3.348 1.00 85.50 287 SER A N 1
ATOM 2277 C CA . SER A 1 287 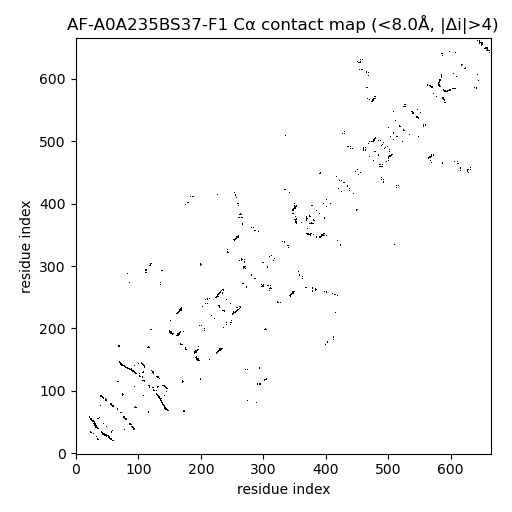? 31.188 0.361 -4.765 1.00 85.50 287 SER A CA 1
ATOM 2278 C C . SER A 1 287 ? 29.954 -0.466 -5.132 1.00 85.50 287 SER A C 1
ATOM 2280 O O . SER A 1 287 ? 29.705 -1.536 -4.566 1.00 85.50 287 SER A O 1
ATOM 2282 N N . LEU A 1 288 ? 29.183 0.043 -6.090 1.00 89.88 288 LEU A N 1
ATOM 2283 C CA . LEU A 1 288 ? 28.043 -0.648 -6.683 1.00 89.88 288 LEU A CA 1
ATOM 2284 C C . LEU A 1 288 ? 28.512 -1.483 -7.876 1.00 89.88 288 LEU A C 1
ATOM 2286 O O . LEU A 1 288 ? 29.335 -1.030 -8.670 1.00 89.88 288 LEU A O 1
ATOM 2290 N N . ASN A 1 289 ? 27.990 -2.702 -8.005 1.00 91.25 289 ASN A N 1
ATOM 2291 C CA . ASN A 1 289 ? 28.203 -3.507 -9.210 1.00 91.25 289 ASN A CA 1
ATOM 2292 C C . ASN A 1 289 ? 27.144 -3.179 -10.281 1.00 91.25 289 ASN A C 1
ATOM 2294 O O . ASN A 1 289 ? 26.140 -2.525 -9.996 1.00 91.25 289 ASN A O 1
ATOM 2298 N N . SER A 1 290 ? 27.328 -3.704 -11.494 1.00 90.31 290 SER A N 1
ATOM 2299 C CA . SER A 1 290 ? 26.387 -3.571 -12.617 1.00 90.31 290 SER A CA 1
ATOM 2300 C C . SER A 1 290 ? 24.927 -3.842 -12.242 1.00 90.31 290 SER A C 1
ATOM 2302 O O . SER A 1 290 ? 24.042 -3.110 -12.670 1.00 90.31 290 SER A O 1
ATOM 2304 N N . ARG A 1 291 ? 24.646 -4.891 -11.455 1.00 92.12 291 ARG A N 1
ATOM 2305 C CA . ARG A 1 291 ? 23.268 -5.240 -11.071 1.00 92.12 291 ARG A CA 1
ATOM 2306 C C . ARG A 1 291 ? 22.669 -4.163 -10.175 1.00 92.12 291 ARG A C 1
ATOM 2308 O O . ARG A 1 291 ? 21.546 -3.741 -10.420 1.00 92.12 291 ARG A O 1
ATOM 2315 N N . ASP A 1 292 ? 23.413 -3.717 -9.167 1.00 93.12 292 ASP A N 1
ATOM 2316 C CA . ASP A 1 292 ? 22.948 -2.686 -8.237 1.00 93.12 292 ASP A CA 1
ATOM 2317 C C . ASP A 1 292 ? 22.646 -1.376 -8.975 1.00 93.12 292 ASP A C 1
ATOM 2319 O O . ASP A 1 292 ? 21.586 -0.785 -8.773 1.00 93.12 292 ASP A O 1
ATOM 2323 N N . ILE A 1 293 ? 23.541 -0.970 -9.883 1.00 94.56 293 ILE A N 1
ATOM 2324 C CA . ILE A 1 293 ? 23.366 0.212 -10.736 1.00 94.56 293 ILE A CA 1
ATOM 2325 C C . ILE A 1 293 ? 22.121 0.047 -11.618 1.00 94.56 293 ILE A C 1
ATOM 2327 O O . ILE A 1 293 ? 21.213 0.873 -11.564 1.00 94.56 293 ILE A O 1
ATOM 2331 N N . ASN A 1 294 ? 22.026 -1.053 -12.366 1.00 94.88 294 ASN A N 1
ATOM 2332 C CA . ASN A 1 294 ? 20.906 -1.303 -13.271 1.00 94.88 294 ASN A CA 1
ATOM 2333 C C . ASN A 1 294 ? 19.549 -1.315 -12.541 1.00 94.88 294 ASN A C 1
ATOM 2335 O O . ASN A 1 294 ? 18.561 -0.801 -13.074 1.00 94.88 294 ASN A O 1
ATOM 2339 N N . ILE A 1 295 ? 19.485 -1.892 -11.333 1.00 94.44 295 ILE A N 1
ATOM 2340 C CA . ILE A 1 295 ? 18.281 -1.887 -10.490 1.00 94.44 295 ILE A CA 1
ATOM 2341 C C . ILE A 1 295 ? 17.920 -0.453 -10.101 1.00 94.44 295 ILE A C 1
ATOM 2343 O O . ILE A 1 295 ? 16.780 -0.056 -10.327 1.00 94.44 295 ILE A O 1
ATOM 2347 N N . LEU A 1 296 ? 18.861 0.339 -9.575 1.00 94.69 296 LEU A N 1
ATOM 2348 C CA . LEU A 1 296 ? 18.592 1.715 -9.136 1.00 94.69 296 LEU A CA 1
ATOM 2349 C C . LEU A 1 296 ? 18.076 2.613 -10.270 1.00 94.69 296 LEU A C 1
ATOM 2351 O O . LEU A 1 296 ? 17.183 3.426 -10.042 1.00 94.69 296 LEU A O 1
ATOM 2355 N N . PHE A 1 297 ? 18.593 2.435 -11.487 1.00 95.75 297 PHE A N 1
ATOM 2356 C CA . PHE A 1 297 ? 18.183 3.212 -12.659 1.00 95.75 297 PHE A CA 1
ATOM 2357 C C . PHE A 1 297 ? 16.909 2.701 -13.343 1.00 95.75 297 PHE A C 1
ATOM 2359 O O . PHE A 1 297 ? 16.339 3.421 -14.150 1.00 95.75 297 PHE A O 1
ATOM 2366 N N . SER A 1 298 ? 16.398 1.510 -13.002 1.00 95.44 298 SER A N 1
ATOM 2367 C CA . SER A 1 298 ? 15.281 0.893 -13.745 1.00 95.44 298 SER A CA 1
ATOM 2368 C C . SER A 1 298 ? 14.045 1.783 -13.858 1.00 95.44 298 SER A C 1
ATOM 2370 O O . SER A 1 298 ? 13.445 1.861 -14.926 1.00 95.44 298 SER A O 1
ATOM 2372 N N . LEU A 1 299 ? 13.660 2.455 -12.769 1.00 95.00 299 LEU A N 1
ATOM 2373 C CA . LEU A 1 299 ? 12.491 3.332 -12.767 1.00 95.00 299 LEU A CA 1
ATOM 2374 C C . LEU A 1 299 ? 12.720 4.578 -13.627 1.00 95.00 299 LEU A C 1
ATOM 2376 O O . LEU A 1 299 ? 11.902 4.879 -14.491 1.00 95.00 299 LEU A O 1
ATOM 2380 N N . SER A 1 300 ? 13.826 5.287 -13.405 1.00 94.62 300 SER A N 1
ATOM 2381 C CA . SER A 1 300 ? 14.123 6.532 -14.114 1.00 94.62 300 SER A CA 1
ATOM 2382 C C . SER A 1 300 ? 14.390 6.302 -15.600 1.00 94.62 300 SER A C 1
ATOM 2384 O O . SER A 1 300 ? 13.883 7.055 -16.430 1.00 94.62 300 SER A O 1
ATOM 2386 N N . ASP A 1 301 ? 15.101 5.233 -15.951 1.00 95.00 301 ASP A N 1
ATOM 2387 C CA . ASP A 1 301 ? 15.361 4.879 -17.341 1.00 95.00 301 ASP A CA 1
ATOM 2388 C C . ASP A 1 301 ? 14.080 4.465 -18.059 1.00 95.00 301 ASP A C 1
ATOM 2390 O O . ASP A 1 301 ? 13.880 4.886 -19.193 1.00 95.00 301 ASP A O 1
ATOM 2394 N N . ALA A 1 302 ? 13.182 3.707 -17.423 1.00 94.44 302 ALA A N 1
ATOM 2395 C CA . ALA A 1 302 ? 11.927 3.286 -18.051 1.00 94.44 302 ALA A CA 1
ATOM 2396 C C . ALA A 1 302 ? 10.946 4.429 -18.322 1.00 94.44 302 ALA A C 1
ATOM 2398 O O . ALA A 1 302 ? 10.184 4.364 -19.292 1.00 94.44 302 ALA A O 1
ATOM 2399 N N . LEU A 1 303 ? 10.946 5.445 -17.459 1.00 93.94 303 LEU A N 1
ATOM 2400 C CA . LEU A 1 303 ? 10.071 6.610 -17.573 1.00 93.94 303 LEU A CA 1
ATOM 2401 C C . LEU A 1 303 ? 10.658 7.699 -18.472 1.00 93.94 303 LEU A C 1
ATOM 2403 O O . LEU A 1 303 ? 9.904 8.448 -19.093 1.00 93.94 303 LEU A O 1
ATOM 2407 N N . GLY A 1 304 ? 11.989 7.790 -18.550 1.00 92.62 304 GLY A N 1
ATOM 2408 C CA . GLY A 1 304 ? 12.671 8.843 -19.291 1.00 92.62 304 GLY A CA 1
ATOM 2409 C C . GLY A 1 304 ? 12.262 10.229 -18.791 1.00 92.62 304 GLY A C 1
ATOM 2410 O O . GLY A 1 304 ? 12.237 10.492 -17.585 1.00 92.62 304 GLY A O 1
ATOM 2411 N N . ASP A 1 305 ? 11.895 11.110 -19.720 1.00 91.19 305 ASP A N 1
ATOM 2412 C CA . ASP A 1 305 ? 11.510 12.493 -19.409 1.00 91.19 305 ASP A CA 1
ATOM 2413 C C . ASP A 1 305 ? 10.223 12.601 -18.571 1.00 91.19 305 ASP A C 1
ATOM 2415 O O . ASP A 1 305 ? 10.009 13.606 -17.894 1.00 91.19 305 ASP A O 1
ATOM 2419 N N . PHE A 1 306 ? 9.392 11.554 -18.539 1.00 94.25 306 PHE A N 1
ATOM 2420 C CA . PHE A 1 306 ? 8.151 11.527 -17.757 1.00 94.25 306 PHE A CA 1
ATOM 2421 C C . PHE A 1 306 ? 8.364 11.143 -16.288 1.00 94.25 306 PHE A C 1
ATOM 2423 O O . PHE A 1 306 ? 7.428 11.204 -15.491 1.00 94.25 306 PHE A O 1
ATOM 2430 N N . GLY A 1 307 ? 9.599 10.818 -15.884 1.00 93.00 307 GLY A N 1
ATOM 2431 C CA . GLY A 1 307 ? 9.931 10.525 -14.488 1.00 93.00 307 GLY A CA 1
ATOM 2432 C C . GLY A 1 307 ? 9.518 11.642 -13.523 1.00 93.00 307 GLY A C 1
ATOM 2433 O O . GLY A 1 307 ? 9.046 11.366 -12.422 1.00 93.00 307 GLY A O 1
ATOM 2434 N N . SER A 1 308 ? 9.591 12.910 -13.944 1.00 94.69 308 SER A N 1
ATOM 2435 C CA . SER A 1 308 ? 9.197 14.049 -13.102 1.00 94.69 308 SER A CA 1
ATOM 2436 C C . SER A 1 308 ? 7.710 14.066 -12.722 1.00 94.69 308 SER A C 1
ATOM 2438 O O . SER A 1 308 ? 7.351 14.681 -11.720 1.00 94.69 308 SER A O 1
ATOM 2440 N N . GLU A 1 309 ? 6.826 13.379 -13.463 1.00 95.25 309 GLU A N 1
ATOM 2441 C CA . GLU A 1 309 ? 5.401 13.277 -13.099 1.00 95.25 309 GLU A CA 1
ATOM 2442 C C . GLU A 1 309 ? 5.183 12.499 -11.798 1.00 95.25 309 GLU A C 1
ATOM 2444 O O . GLU A 1 309 ? 4.158 12.680 -11.141 1.00 95.25 309 GLU A O 1
ATOM 2449 N N . ILE A 1 310 ? 6.144 11.668 -11.392 1.00 95.62 310 ILE A N 1
ATOM 2450 C CA . ILE A 1 310 ? 6.062 10.871 -10.165 1.00 95.62 310 ILE A CA 1
ATOM 2451 C C . ILE A 1 310 ? 7.114 11.266 -9.122 1.00 95.62 310 ILE A C 1
ATOM 2453 O O . ILE A 1 310 ? 7.320 10.537 -8.149 1.00 95.62 310 ILE A O 1
ATOM 2457 N N . GLU A 1 311 ? 7.770 12.417 -9.286 1.00 95.88 311 GLU A N 1
ATOM 2458 C CA . GLU A 1 311 ? 8.523 13.032 -8.193 1.00 95.88 311 GLU A CA 1
ATOM 2459 C C . GLU A 1 311 ? 7.570 13.494 -7.086 1.00 95.88 311 GLU A C 1
ATOM 2461 O O . GLU A 1 311 ? 6.429 13.888 -7.331 1.00 95.88 311 GLU A O 1
ATOM 2466 N N . GLU A 1 312 ? 8.032 13.452 -5.837 1.00 92.69 312 GLU A N 1
ATOM 2467 C CA . GLU A 1 312 ? 7.220 13.925 -4.718 1.00 92.69 312 GLU A CA 1
ATOM 2468 C C . GLU A 1 312 ? 6.833 15.399 -4.922 1.00 92.69 312 GLU A C 1
ATOM 2470 O O . GLU A 1 312 ? 7.694 16.256 -5.127 1.00 92.69 312 GLU A O 1
ATOM 2475 N N . ASN A 1 313 ? 5.539 15.705 -4.781 1.00 90.38 313 ASN A N 1
ATOM 2476 C CA . ASN A 1 313 ? 4.950 17.032 -5.025 1.00 90.38 313 ASN A CA 1
ATOM 2477 C C . ASN A 1 313 ? 4.926 17.466 -6.505 1.00 90.38 313 ASN A C 1
ATOM 2479 O O . ASN A 1 313 ? 4.877 18.663 -6.789 1.00 90.38 313 ASN A O 1
ATOM 2483 N N . SER A 1 314 ? 4.952 16.520 -7.448 1.00 96.31 314 SER A N 1
ATOM 2484 C CA . SER A 1 314 ? 4.660 16.818 -8.851 1.00 96.31 314 SER A CA 1
ATOM 2485 C C . SER A 1 314 ? 3.231 17.351 -9.033 1.00 96.31 314 SER A C 1
ATOM 2487 O O . SER A 1 314 ? 2.313 17.031 -8.269 1.00 96.31 314 SER A O 1
ATOM 2489 N N . GLU A 1 315 ? 3.023 18.124 -10.101 1.00 96.81 315 GLU A N 1
ATOM 2490 C CA . GLU A 1 315 ? 1.700 18.645 -10.465 1.00 96.81 315 GLU A CA 1
ATOM 2491 C C . GLU A 1 315 ? 0.684 17.513 -10.697 1.00 96.81 315 GLU A C 1
ATOM 2493 O O . GLU A 1 315 ? -0.457 17.58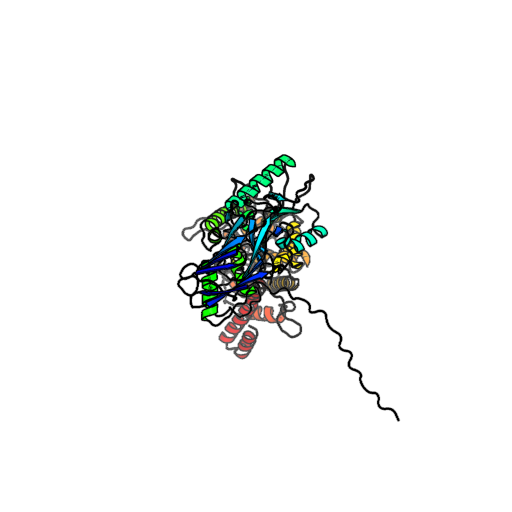6 -10.232 1.00 96.81 315 GLU A O 1
ATOM 2498 N N . PHE A 1 316 ? 1.117 16.430 -11.351 1.00 97.25 316 PHE A N 1
ATOM 2499 C CA . PHE A 1 316 ? 0.284 15.254 -11.592 1.00 97.25 316 PHE A CA 1
ATOM 2500 C C . PHE A 1 316 ? -0.200 14.612 -10.282 1.00 97.25 316 PHE A C 1
ATOM 2502 O O . PHE A 1 316 ? -1.396 14.348 -10.123 1.00 97.25 316 PHE A O 1
ATOM 2509 N N . LEU A 1 317 ? 0.691 14.391 -9.310 1.00 97.38 317 LEU A N 1
ATOM 2510 C CA . LEU A 1 317 ? 0.316 13.761 -8.041 1.00 97.38 317 LEU A CA 1
ATOM 2511 C C . LEU A 1 317 ? -0.570 14.669 -7.182 1.00 97.38 317 LEU A C 1
ATOM 2513 O O . LEU A 1 317 ? -1.481 14.177 -6.511 1.00 97.38 317 LEU A O 1
ATOM 2517 N N . ASP A 1 318 ? -0.366 15.987 -7.226 1.00 96.62 318 ASP A N 1
ATOM 2518 C CA . ASP A 1 318 ? -1.258 16.939 -6.561 1.00 96.62 318 ASP A CA 1
ATOM 2519 C C . ASP A 1 318 ? -2.664 16.932 -7.174 1.00 96.62 318 ASP A C 1
ATOM 2521 O O . ASP A 1 318 ? -3.664 16.938 -6.440 1.00 96.62 318 ASP A O 1
ATOM 2525 N N . LYS A 1 319 ? -2.761 16.827 -8.504 1.00 97.06 319 LYS A N 1
ATOM 2526 C CA . LYS A 1 319 ? -4.030 16.637 -9.215 1.00 97.06 319 LYS A CA 1
ATOM 2527 C C . LYS A 1 319 ? -4.705 15.324 -8.811 1.00 97.06 319 LYS A C 1
ATOM 2529 O O . LYS A 1 319 ? -5.872 15.342 -8.412 1.00 97.06 319 LYS A O 1
ATOM 2534 N N . LEU A 1 320 ? -3.978 14.205 -8.825 1.00 96.50 320 LEU A N 1
ATOM 2535 C CA . LEU A 1 320 ? -4.499 12.890 -8.429 1.00 96.50 320 LEU A CA 1
ATOM 2536 C C . LEU A 1 320 ? -4.998 12.886 -6.975 1.00 96.50 320 LEU A C 1
ATOM 2538 O O . LEU A 1 320 ? -6.081 12.384 -6.678 1.00 96.50 320 LEU A O 1
ATOM 2542 N N . LYS A 1 321 ? -4.256 13.524 -6.065 1.00 95.25 321 LYS A N 1
ATOM 2543 C CA . LYS A 1 321 ? -4.654 13.726 -4.665 1.00 95.25 321 LYS A CA 1
ATOM 2544 C C . LYS A 1 321 ? -5.928 14.562 -4.535 1.00 95.25 321 LYS A C 1
ATOM 2546 O O . LYS A 1 321 ? -6.721 14.325 -3.622 1.00 95.25 321 LYS A O 1
ATOM 2551 N N . GLY A 1 322 ? -6.126 15.548 -5.410 1.00 95.19 322 GLY A N 1
ATOM 2552 C CA . GLY A 1 322 ? -7.372 16.306 -5.524 1.00 95.19 322 GLY A CA 1
ATOM 2553 C C . GLY A 1 322 ? -8.557 15.404 -5.864 1.00 95.19 322 GLY A C 1
ATOM 2554 O O . GLY A 1 322 ? -9.529 15.372 -5.107 1.00 95.19 322 GLY A O 1
ATOM 2555 N N . LEU A 1 323 ? -8.425 14.605 -6.926 1.00 95.00 323 LEU A N 1
ATOM 2556 C CA . LEU A 1 323 ? -9.450 13.649 -7.355 1.00 95.00 323 LEU A CA 1
ATOM 2557 C C . LEU A 1 323 ? -9.752 12.606 -6.266 1.00 95.00 323 LEU A C 1
ATOM 2559 O O . LEU A 1 323 ? -10.912 12.341 -5.946 1.00 95.00 323 LEU A O 1
ATOM 2563 N N . TYR A 1 324 ? -8.719 12.077 -5.603 1.00 93.00 324 TYR A N 1
ATOM 2564 C CA . TYR A 1 324 ? -8.894 11.126 -4.504 1.00 93.00 324 TYR A CA 1
ATOM 2565 C C . TYR A 1 324 ? -9.652 11.739 -3.317 1.00 93.00 324 TYR A C 1
ATOM 2567 O O . TYR A 1 324 ? -10.523 11.096 -2.737 1.00 93.00 324 TYR A O 1
ATOM 2575 N N . LYS A 1 325 ? -9.399 13.010 -2.971 1.00 90.38 325 LYS A N 1
ATOM 2576 C CA . LYS A 1 325 ? -10.174 13.709 -1.928 1.00 90.38 325 LYS A CA 1
ATOM 2577 C C . LYS A 1 325 ? -11.647 13.863 -2.301 1.00 90.38 325 LYS A C 1
ATOM 2579 O O . LYS A 1 325 ? -12.497 13.865 -1.411 1.00 90.38 325 LYS A O 1
ATOM 2584 N N . GLU A 1 326 ? -11.968 14.050 -3.577 1.00 88.88 326 GLU A N 1
ATOM 2585 C CA . GLU A 1 326 ? -13.357 14.108 -4.043 1.00 88.88 326 GLU A CA 1
ATOM 2586 C C . GLU A 1 326 ? -14.030 12.743 -3.950 1.00 88.88 326 GLU A C 1
ATOM 2588 O O . GLU A 1 326 ? -15.135 12.649 -3.411 1.00 88.88 326 GLU A O 1
ATOM 2593 N N . TYR A 1 327 ? -13.331 11.686 -4.362 1.00 86.69 327 TYR A N 1
ATOM 2594 C CA . TYR A 1 327 ? -13.741 10.307 -4.119 1.00 86.69 327 TYR A CA 1
ATOM 2595 C C . TYR A 1 327 ? -13.988 10.049 -2.623 1.00 86.69 327 TYR A C 1
ATOM 2597 O O . TYR A 1 327 ? -15.080 9.626 -2.250 1.00 86.69 327 TYR A O 1
ATOM 2605 N N . GLU A 1 328 ? -13.056 10.406 -1.734 1.00 82.19 328 GLU A N 1
ATOM 2606 C CA . GLU A 1 328 ? -13.232 10.234 -0.287 1.00 82.19 328 GLU A CA 1
ATOM 2607 C C . GLU A 1 328 ? -14.440 11.005 0.249 1.00 82.19 328 GLU A C 1
ATOM 2609 O O . GLU A 1 328 ? -15.124 10.518 1.147 1.00 82.19 328 GLU A O 1
ATOM 2614 N N . LYS A 1 329 ? -14.719 12.211 -0.262 1.00 79.56 329 LYS A N 1
ATOM 2615 C CA . LYS A 1 329 ? -15.920 12.972 0.117 1.00 79.56 329 LYS A CA 1
ATOM 2616 C C . LYS A 1 329 ? -17.187 12.268 -0.345 1.00 79.56 329 LYS A C 1
ATOM 2618 O O . LYS A 1 329 ? -18.138 12.219 0.428 1.00 79.56 329 LYS A O 1
ATOM 2623 N N . LYS A 1 330 ? -17.204 11.721 -1.564 1.00 74.94 330 LYS A N 1
ATOM 2624 C CA . LYS A 1 330 ? -18.329 10.938 -2.088 1.00 74.94 330 LYS A CA 1
ATOM 2625 C C . LYS A 1 330 ? -18.534 9.673 -1.232 1.00 74.94 330 LYS A C 1
ATOM 2627 O O . LYS A 1 330 ? -19.656 9.426 -0.807 1.00 74.94 330 LYS A O 1
ATOM 2632 N N . VAL A 1 331 ? -17.469 8.954 -0.855 1.00 71.19 331 VAL A N 1
ATOM 2633 C CA . VAL A 1 331 ? -17.530 7.778 0.045 1.00 71.19 331 VAL A CA 1
ATOM 2634 C C . VAL A 1 331 ? -17.953 8.151 1.477 1.00 71.19 331 VAL A C 1
ATOM 2636 O O . VAL A 1 331 ? -18.836 7.512 2.039 1.00 71.19 331 VAL A O 1
ATOM 2639 N N . LYS A 1 332 ? -17.381 9.198 2.091 1.00 63.12 332 LYS A N 1
ATOM 2640 C CA . LYS A 1 332 ? -17.684 9.623 3.480 1.00 63.12 332 LYS A CA 1
ATOM 2641 C C . LYS A 1 332 ? -19.038 10.327 3.608 1.00 63.12 332 LYS A C 1
ATOM 2643 O O . LYS A 1 332 ? -19.730 10.156 4.608 1.00 63.12 332 LYS A O 1
ATOM 2648 N N . GLY A 1 333 ? -19.435 11.096 2.594 1.00 51.00 333 GLY A N 1
ATOM 2649 C CA . GLY A 1 333 ? -20.739 11.759 2.495 1.00 51.00 333 GLY A CA 1
ATOM 2650 C C . GLY A 1 333 ? -21.907 10.778 2.390 1.00 51.00 333 GLY A C 1
ATOM 2651 O O . GLY A 1 333 ? -23.051 11.156 2.619 1.00 51.00 333 GLY A O 1
ATOM 2652 N N . CYS A 1 334 ? -21.626 9.495 2.150 1.00 44.28 334 CYS A N 1
ATOM 2653 C CA . CYS A 1 334 ? -22.620 8.432 2.139 1.00 44.28 334 CYS A CA 1
ATOM 2654 C C . CYS A 1 334 ? -23.248 8.120 3.513 1.00 44.28 334 CYS A C 1
ATOM 2656 O O . CYS A 1 334 ? -24.050 7.192 3.584 1.00 44.28 334 CYS A O 1
ATOM 2658 N N . ILE A 1 335 ? -22.964 8.850 4.593 1.00 45.16 335 ILE A N 1
ATOM 2659 C CA . ILE A 1 335 ? -23.757 8.737 5.833 1.00 45.16 335 ILE A CA 1
ATOM 2660 C C . ILE A 1 335 ? -25.133 9.425 5.676 1.00 45.16 335 ILE A C 1
ATOM 2662 O O . ILE A 1 335 ? -26.093 9.015 6.323 1.00 45.16 335 ILE A O 1
ATOM 2666 N N . GLU A 1 336 ? -25.272 10.363 4.733 1.00 43.72 336 GLU A N 1
ATOM 2667 C CA . GLU A 1 336 ? -26.549 10.968 4.323 1.00 43.72 336 GLU A CA 1
ATOM 2668 C C . GLU A 1 336 ? -26.888 10.566 2.867 1.00 43.72 336 GLU A C 1
ATOM 2670 O O . GLU A 1 336 ? -26.071 9.954 2.177 1.00 43.72 336 GLU A O 1
ATOM 2675 N N . GLU A 1 337 ? -28.130 10.788 2.434 1.00 47.06 337 GLU A N 1
ATOM 2676 C CA . GLU A 1 337 ? -28.837 10.205 1.269 1.00 47.06 337 GLU A CA 1
ATOM 2677 C C . GLU A 1 337 ? -28.267 10.533 -0.143 1.00 47.06 337 GLU A C 1
ATOM 2679 O O . GLU A 1 337 ? -29.013 10.838 -1.068 1.00 47.06 337 GLU A O 1
ATOM 2684 N N . GLY A 1 338 ? -26.948 10.465 -0.347 1.00 40.84 338 GLY A N 1
ATOM 2685 C CA . GLY A 1 338 ? -26.285 10.613 -1.651 1.00 40.84 338 GLY A CA 1
ATOM 2686 C C . GLY A 1 338 ? -26.041 9.283 -2.391 1.00 40.84 338 GLY A C 1
ATOM 2687 O O . GLY A 1 338 ? -26.030 8.218 -1.755 1.00 40.84 338 GLY A O 1
ATOM 2688 N N . PRO A 1 339 ? -25.824 9.322 -3.725 1.00 44.25 339 PRO A N 1
ATOM 2689 C CA . PRO A 1 339 ? -25.511 8.141 -4.528 1.00 44.25 339 PRO A CA 1
ATOM 2690 C C . PRO A 1 339 ? -24.229 7.472 -4.018 1.00 44.25 339 PRO A C 1
ATOM 2692 O O . PRO A 1 339 ? -23.189 8.111 -3.872 1.00 44.25 339 PRO A O 1
ATOM 2695 N N . SER A 1 340 ? -24.322 6.180 -3.705 1.00 54.94 340 SER A N 1
ATOM 2696 C CA . SER A 1 340 ? -23.221 5.393 -3.154 1.00 54.94 340 SER A CA 1
ATOM 2697 C C . SER A 1 340 ? -22.184 5.082 -4.226 1.00 54.94 340 SER A C 1
ATOM 2699 O O . SER A 1 340 ? -22.507 4.396 -5.196 1.00 54.94 340 SER A O 1
ATOM 2701 N N . ILE A 1 341 ? -20.936 5.503 -4.020 1.00 60.19 341 ILE A N 1
ATOM 2702 C CA . ILE A 1 341 ? -19.802 4.852 -4.684 1.00 60.19 341 ILE A CA 1
ATOM 2703 C C . ILE A 1 341 ? -19.799 3.388 -4.235 1.00 60.19 341 ILE A C 1
ATOM 2705 O O . ILE A 1 341 ? -19.820 3.113 -3.035 1.00 60.19 341 ILE A O 1
ATOM 2709 N N . LYS A 1 342 ? -19.848 2.466 -5.202 1.00 69.38 342 LYS A N 1
ATOM 2710 C CA . LYS A 1 342 ? -19.959 1.019 -4.958 1.00 69.38 342 LYS A CA 1
ATOM 2711 C C . LYS A 1 342 ? -18.617 0.288 -4.933 1.00 69.38 342 LYS A C 1
ATOM 2713 O O . LYS A 1 342 ? -18.585 -0.876 -4.559 1.00 69.38 342 LYS A O 1
ATOM 2718 N N . PHE A 1 343 ? -17.534 0.963 -5.307 1.00 80.19 343 PHE A N 1
ATOM 2719 C CA . PHE A 1 343 ? -16.209 0.367 -5.392 1.00 80.19 343 PHE A CA 1
ATOM 2720 C C . PHE A 1 343 ? -15.258 0.888 -4.310 1.00 80.19 343 PHE A C 1
ATOM 2722 O O . PHE A 1 343 ? -15.429 1.994 -3.796 1.00 80.19 343 PHE A O 1
ATOM 2729 N N . ARG A 1 344 ? -14.257 0.073 -3.970 1.00 84.12 344 ARG A N 1
ATOM 2730 C CA . ARG A 1 344 ? -13.191 0.366 -3.002 1.00 84.12 344 ARG A CA 1
ATOM 2731 C C . ARG A 1 344 ? -11.823 0.420 -3.680 1.00 84.12 344 ARG A C 1
ATOM 2733 O O . ARG A 1 344 ? -11.634 -0.130 -4.765 1.00 84.12 344 ARG A O 1
ATOM 2740 N N . ILE A 1 345 ? -10.877 1.070 -3.011 1.00 90.06 345 ILE A N 1
ATOM 2741 C CA . ILE A 1 345 ? -9.480 1.159 -3.436 1.00 90.06 345 ILE A CA 1
ATOM 2742 C C . ILE A 1 345 ? -8.633 0.534 -2.334 1.00 90.06 345 ILE A C 1
ATOM 2744 O O . ILE A 1 345 ? -8.759 0.949 -1.187 1.00 90.06 345 ILE A O 1
ATOM 2748 N N . GLU A 1 346 ? -7.783 -0.426 -2.688 1.00 91.06 346 GLU A N 1
ATOM 2749 C CA . GLU A 1 346 ? -6.871 -1.093 -1.752 1.00 91.06 346 GLU A CA 1
ATOM 2750 C C . GLU A 1 346 ? -5.413 -0.893 -2.164 1.00 91.06 346 GLU A C 1
ATOM 2752 O O . GLU A 1 346 ? -5.087 -0.908 -3.357 1.00 91.06 346 GLU A O 1
ATOM 2757 N N . CYS A 1 347 ? -4.523 -0.728 -1.183 1.00 93.56 347 CYS A N 1
ATOM 2758 C CA . CYS A 1 347 ? -3.098 -0.520 -1.427 1.00 93.56 347 CYS A CA 1
ATOM 2759 C C . CYS A 1 347 ? -2.254 -1.650 -0.824 1.00 93.56 347 CYS A C 1
ATOM 2761 O O . CYS A 1 347 ? -2.303 -1.936 0.372 1.00 93.56 347 CYS A O 1
ATOM 2763 N N . PHE A 1 348 ? -1.424 -2.273 -1.654 1.00 93.94 348 PHE A N 1
ATOM 2764 C CA . PHE A 1 348 ? -0.472 -3.310 -1.270 1.00 93.94 348 PHE A CA 1
ATOM 2765 C C . PHE A 1 348 ? 0.946 -2.760 -1.384 1.00 93.94 348 PHE A C 1
ATOM 2767 O O . PHE A 1 348 ? 1.317 -2.162 -2.394 1.00 93.94 348 PHE A O 1
ATOM 2774 N N . SER A 1 349 ? 1.753 -2.981 -0.348 1.00 93.62 349 SER A N 1
ATOM 2775 C CA . SER A 1 349 ? 3.054 -2.325 -0.191 1.00 93.62 349 SER A CA 1
ATOM 2776 C C . SER A 1 349 ? 4.154 -3.344 0.071 1.00 93.62 349 SER A C 1
ATOM 2778 O O . SER A 1 349 ? 3.964 -4.237 0.895 1.00 93.62 349 SER A O 1
ATOM 2780 N N . GLY A 1 350 ? 5.311 -3.184 -0.571 1.00 93.81 350 GLY A N 1
ATOM 2781 C CA . GLY A 1 350 ? 6.549 -3.852 -0.170 1.00 93.81 350 GLY A CA 1
ATOM 2782 C C . GLY A 1 350 ? 7.295 -3.030 0.885 1.00 93.81 350 GLY A C 1
ATOM 2783 O O . GLY A 1 350 ? 7.133 -1.815 0.969 1.00 93.81 350 GLY A O 1
ATOM 2784 N N . SER A 1 351 ? 8.102 -3.686 1.713 1.00 92.88 351 SER A N 1
ATOM 2785 C CA . SER A 1 351 ? 8.891 -3.040 2.777 1.00 92.88 351 SER A CA 1
ATOM 2786 C C . SER A 1 351 ? 10.301 -3.594 2.919 1.00 92.88 351 SER A C 1
ATOM 2788 O O . SER A 1 351 ? 11.004 -3.240 3.866 1.00 92.88 351 SER A O 1
ATOM 2790 N N . SER A 1 352 ? 10.737 -4.479 2.027 1.00 93.00 352 SER A N 1
ATOM 2791 C CA . SER A 1 352 ? 12.122 -4.930 2.024 1.00 93.00 352 SER A CA 1
ATOM 2792 C C . SER A 1 352 ? 12.772 -4.496 0.723 1.00 93.00 352 SER A C 1
ATOM 2794 O O . SER A 1 352 ? 12.405 -5.032 -0.309 1.00 93.00 352 SER A O 1
ATOM 2796 N N . PRO A 1 353 ? 13.741 -3.573 0.723 1.00 91.81 353 PRO A N 1
ATOM 2797 C CA . PRO A 1 353 ? 14.458 -3.239 -0.495 1.00 91.81 353 PRO A CA 1
ATOM 2798 C C . PRO A 1 353 ? 15.306 -4.430 -0.970 1.00 91.81 353 PRO A C 1
ATOM 2800 O O . PRO A 1 353 ? 15.557 -5.386 -0.225 1.00 91.81 353 PRO A O 1
ATOM 2803 N N . TYR A 1 354 ? 15.780 -4.345 -2.210 1.00 88.62 354 TYR A N 1
ATOM 2804 C CA . TYR A 1 354 ? 16.736 -5.264 -2.800 1.00 88.62 354 TYR A CA 1
ATOM 2805 C C . TYR A 1 354 ? 17.972 -5.415 -1.915 1.00 88.62 354 TYR A C 1
ATOM 2807 O O . TYR A 1 354 ? 18.430 -4.481 -1.255 1.00 88.62 354 TYR A O 1
ATOM 2815 N N . ARG A 1 355 ? 18.549 -6.620 -1.920 1.00 86.69 355 ARG A N 1
ATOM 2816 C CA . ARG A 1 355 ? 19.856 -6.837 -1.304 1.00 86.69 355 ARG A CA 1
ATOM 2817 C C . ARG A 1 355 ? 20.939 -6.325 -2.248 1.00 86.69 355 ARG A C 1
ATOM 2819 O O . ARG A 1 355 ? 21.309 -7.025 -3.192 1.00 86.69 355 ARG A O 1
ATOM 2826 N N . PHE A 1 356 ? 21.418 -5.123 -1.962 1.00 85.25 356 PHE A N 1
ATOM 2827 C CA . PHE A 1 356 ? 22.531 -4.489 -2.659 1.00 85.25 356 PHE A CA 1
ATOM 2828 C C . PHE A 1 356 ? 23.893 -4.953 -2.113 1.00 85.25 356 PHE A C 1
ATOM 2830 O O . PHE A 1 356 ? 23.963 -5.578 -1.048 1.00 85.25 356 PHE A O 1
ATOM 2837 N N . SER A 1 357 ? 24.984 -4.662 -2.832 1.00 83.75 357 SER A N 1
ATOM 2838 C CA . SER A 1 357 ? 26.354 -5.030 -2.428 1.00 83.75 357 SER A CA 1
ATOM 2839 C C . SER A 1 357 ? 26.835 -4.391 -1.115 1.00 83.75 357 SER A C 1
ATOM 2841 O O . SER A 1 357 ? 27.788 -4.897 -0.519 1.00 83.75 357 SER A O 1
ATOM 2843 N N . GLY A 1 358 ? 26.198 -3.308 -0.655 1.00 76.69 358 GLY A N 1
ATOM 2844 C CA . GLY A 1 358 ? 26.571 -2.555 0.545 1.00 76.69 358 GLY A CA 1
ATOM 2845 C C . GLY A 1 358 ? 25.395 -2.270 1.483 1.00 76.69 358 GLY A C 1
ATOM 2846 O O . GLY A 1 358 ? 24.233 -2.443 1.119 1.00 76.69 358 GLY A O 1
ATOM 2847 N N . ASP A 1 359 ? 25.706 -1.827 2.705 1.00 75.31 359 ASP A N 1
ATOM 2848 C CA . ASP A 1 359 ? 24.713 -1.321 3.661 1.00 75.31 359 ASP A CA 1
ATOM 2849 C C . ASP A 1 359 ? 24.558 0.196 3.498 1.00 75.31 359 ASP A C 1
ATOM 2851 O O . ASP A 1 359 ? 25.507 0.959 3.681 1.00 75.31 359 ASP A O 1
ATOM 2855 N N . PHE A 1 360 ? 23.356 0.630 3.129 1.00 77.75 360 PHE A N 1
ATOM 2856 C CA . PHE A 1 360 ? 23.052 2.021 2.799 1.00 77.75 360 PHE A CA 1
ATOM 2857 C C . PHE A 1 360 ? 22.487 2.816 3.977 1.00 77.75 360 PHE A C 1
ATOM 2859 O O . PHE A 1 360 ? 22.412 4.045 3.905 1.00 77.75 360 PHE A O 1
ATOM 2866 N N . GLY A 1 361 ? 22.057 2.137 5.047 1.00 69.19 361 GLY A N 1
ATOM 2867 C CA . GLY A 1 361 ? 21.102 2.693 6.008 1.00 69.19 361 GLY A CA 1
ATOM 2868 C C . GLY A 1 361 ? 21.573 3.955 6.735 1.00 69.19 361 GLY A C 1
ATOM 2869 O O . GLY A 1 361 ? 20.750 4.812 7.053 1.00 69.19 361 GLY A O 1
ATOM 2870 N N . SER A 1 362 ? 22.879 4.097 6.978 1.00 71.25 362 SER A N 1
ATOM 2871 C CA . SER A 1 362 ? 23.466 5.277 7.631 1.00 71.25 362 SER A CA 1
ATOM 2872 C C . SER A 1 362 ? 23.757 6.434 6.668 1.00 71.25 362 SER A C 1
ATOM 2874 O O . SER A 1 362 ? 23.711 7.590 7.083 1.00 71.25 362 SER A O 1
ATOM 2876 N N . ILE A 1 363 ? 24.036 6.144 5.394 1.00 81.69 363 ILE A N 1
ATOM 2877 C CA . ILE A 1 363 ? 24.439 7.133 4.377 1.00 81.69 363 ILE A CA 1
ATOM 2878 C C . ILE A 1 363 ? 23.214 7.752 3.703 1.00 81.69 363 ILE A C 1
ATOM 2880 O O . ILE A 1 363 ? 23.160 8.960 3.466 1.00 81.69 363 ILE A O 1
ATOM 2884 N N . LEU A 1 364 ? 22.212 6.921 3.419 1.00 83.94 364 LEU A N 1
ATOM 2885 C CA . LEU A 1 364 ? 20.967 7.289 2.752 1.00 83.94 364 LEU A CA 1
ATOM 2886 C C . LEU A 1 364 ? 19.804 7.328 3.747 1.00 83.94 364 LEU A C 1
ATOM 2888 O O . LEU A 1 364 ? 18.712 6.835 3.471 1.00 83.94 364 LEU A O 1
ATOM 2892 N N . GLY A 1 365 ? 20.037 7.907 4.929 1.00 81.00 365 GLY A N 1
ATOM 2893 C CA . GLY A 1 365 ? 19.040 7.967 6.003 1.00 81.00 365 GLY A CA 1
ATOM 2894 C C . GLY A 1 365 ? 17.728 8.657 5.604 1.00 81.00 365 GLY A C 1
ATOM 2895 O O . GLY A 1 365 ? 16.701 8.402 6.230 1.00 81.00 365 GLY A O 1
ATOM 2896 N N . ASP A 1 366 ? 17.762 9.480 4.555 1.00 86.50 366 ASP A N 1
ATOM 2897 C CA . ASP A 1 366 ? 16.634 10.205 3.972 1.00 86.50 366 ASP A CA 1
ATOM 2898 C C . ASP A 1 366 ? 15.970 9.496 2.770 1.00 86.50 366 ASP A C 1
ATOM 2900 O O . ASP A 1 366 ? 14.935 9.962 2.293 1.00 86.50 366 ASP A O 1
ATOM 2904 N N . VAL A 1 367 ? 16.529 8.389 2.268 1.00 91.31 367 VAL A N 1
ATOM 2905 C CA . VAL A 1 367 ? 15.990 7.622 1.127 1.00 91.31 367 VAL A CA 1
ATOM 2906 C C . VAL A 1 367 ? 15.316 6.354 1.647 1.00 91.31 367 VAL A C 1
ATOM 2908 O O . VAL A 1 367 ? 15.884 5.260 1.644 1.00 91.31 367 VAL A O 1
ATOM 2911 N N . ASP A 1 368 ? 14.097 6.515 2.155 1.00 93.06 368 ASP A N 1
ATOM 2912 C CA . ASP A 1 368 ? 13.331 5.433 2.781 1.00 93.06 368 ASP A CA 1
ATOM 2913 C C . ASP A 1 368 ? 13.001 4.281 1.819 1.00 93.06 368 ASP A C 1
ATOM 2915 O O . ASP A 1 368 ? 12.866 3.144 2.268 1.00 93.06 368 ASP A O 1
ATOM 2919 N N . GLU A 1 369 ? 12.952 4.537 0.507 1.00 93.88 369 GLU A N 1
ATOM 2920 C CA . GLU A 1 369 ? 12.801 3.527 -0.548 1.00 93.88 369 GLU A CA 1
ATOM 2921 C C . GLU A 1 369 ? 13.831 2.394 -0.425 1.00 93.88 369 GLU A C 1
ATOM 2923 O O . GLU A 1 369 ? 13.515 1.237 -0.691 1.00 93.88 369 GLU A O 1
ATOM 2928 N N . LEU A 1 370 ? 15.053 2.718 0.012 1.00 92.50 370 LEU A N 1
ATOM 2929 C CA . LEU A 1 370 ? 16.186 1.796 0.117 1.00 92.50 370 LEU A CA 1
ATOM 2930 C C . LEU A 1 370 ? 16.405 1.279 1.548 1.00 92.50 370 LEU A C 1
ATOM 2932 O O . LEU A 1 370 ? 17.444 0.684 1.844 1.00 92.50 370 LEU A O 1
ATOM 2936 N N . ARG A 1 371 ? 15.443 1.489 2.458 1.00 89.81 371 ARG A N 1
ATOM 2937 C CA . ARG A 1 371 ? 15.555 1.114 3.874 1.00 89.81 371 ARG A CA 1
ATOM 2938 C C . ARG A 1 371 ? 14.567 0.012 4.244 1.00 89.81 371 ARG A C 1
ATOM 2940 O O . ARG A 1 371 ? 13.361 0.112 4.030 1.00 89.81 371 ARG A O 1
ATOM 2947 N N . LYS A 1 372 ? 15.085 -1.046 4.874 1.00 89.12 372 LYS A N 1
ATOM 2948 C CA . LYS A 1 372 ? 14.273 -2.172 5.352 1.00 89.12 372 LYS A CA 1
ATOM 2949 C C . LYS A 1 372 ? 13.214 -1.710 6.356 1.00 89.12 372 LYS A C 1
ATOM 2951 O O . LYS A 1 372 ? 13.513 -0.985 7.301 1.00 89.12 372 LYS A O 1
ATOM 2956 N N . GLY A 1 373 ? 11.988 -2.172 6.152 1.00 87.56 373 GLY A N 1
ATOM 2957 C CA . GLY A 1 373 ? 10.783 -1.779 6.876 1.00 87.56 373 GLY A CA 1
ATOM 2958 C C . GLY A 1 373 ? 10.121 -0.501 6.351 1.00 87.56 373 GLY A C 1
ATOM 2959 O O . GLY A 1 373 ? 8.999 -0.216 6.758 1.00 87.56 373 GLY A O 1
ATOM 2960 N N . LEU A 1 374 ? 10.784 0.260 5.471 1.00 90.75 374 LEU A N 1
ATOM 2961 C CA . LEU A 1 374 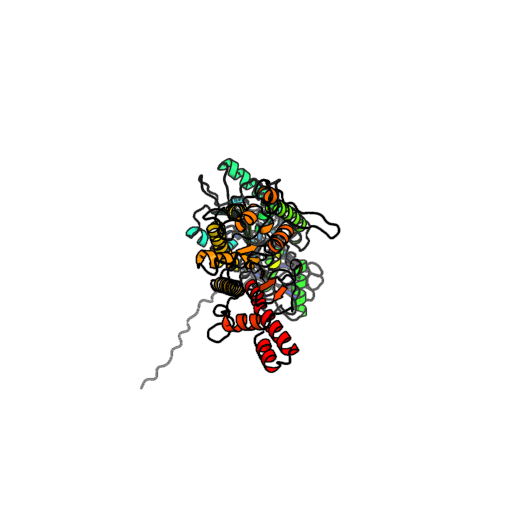? 10.336 1.589 5.043 1.00 90.75 374 LEU A CA 1
ATOM 2962 C C . LEU A 1 374 ? 10.104 1.711 3.535 1.00 90.75 374 LEU A C 1
ATOM 2964 O O . LEU A 1 374 ? 9.369 2.611 3.139 1.00 90.75 374 LEU A O 1
ATOM 2968 N N . GLY A 1 375 ? 10.637 0.808 2.709 1.00 93.19 375 GLY A N 1
ATOM 2969 C CA . GLY A 1 375 ? 10.437 0.830 1.260 1.00 93.19 375 GLY A CA 1
ATOM 2970 C C . GLY A 1 375 ? 10.789 -0.474 0.553 1.00 93.19 375 GLY A C 1
ATOM 2971 O O . GLY A 1 375 ? 11.288 -1.416 1.168 1.00 93.19 375 GLY A O 1
ATOM 2972 N N . ASP A 1 376 ? 10.491 -0.526 -0.743 1.00 94.88 376 ASP A N 1
ATOM 2973 C CA . ASP A 1 376 ? 10.580 -1.725 -1.585 1.00 94.88 376 ASP A CA 1
ATOM 2974 C C . ASP A 1 376 ? 11.672 -1.655 -2.669 1.00 94.88 376 ASP A C 1
ATOM 2976 O O . ASP A 1 376 ? 11.740 -2.533 -3.529 1.00 94.88 376 ASP A O 1
ATOM 2980 N N . SER A 1 377 ? 12.574 -0.671 -2.576 1.00 93.75 377 SER A N 1
ATOM 2981 C CA . SER A 1 377 ? 13.614 -0.215 -3.528 1.00 93.75 377 SER A CA 1
ATOM 2982 C C . SER A 1 377 ? 13.235 0.955 -4.422 1.00 93.75 377 SER A C 1
ATOM 2984 O O . SER A 1 377 ? 14.122 1.730 -4.774 1.00 93.75 377 SER A O 1
ATOM 2986 N N . TYR A 1 378 ? 11.960 1.113 -4.774 1.00 95.75 378 TYR A N 1
ATOM 2987 C CA . TYR A 1 378 ? 11.520 2.199 -5.657 1.00 95.75 378 TYR A CA 1
ATOM 2988 C C . TYR A 1 378 ? 10.498 3.107 -4.999 1.00 95.75 378 TYR A C 1
ATOM 2990 O O . TYR A 1 378 ? 10.412 4.281 -5.346 1.00 95.75 378 TYR A O 1
ATOM 2998 N N . VAL A 1 379 ? 9.722 2.590 -4.053 1.00 96.56 379 VAL A N 1
ATOM 2999 C CA . VAL A 1 379 ? 8.664 3.329 -3.381 1.00 96.56 379 VAL A CA 1
ATOM 3000 C C . VAL A 1 379 ? 8.762 3.077 -1.884 1.00 96.56 379 VAL A C 1
ATOM 3002 O O . VAL A 1 379 ? 8.916 1.947 -1.418 1.00 96.56 379 VAL A O 1
ATOM 3005 N N . LYS A 1 380 ? 8.680 4.150 -1.098 1.00 94.88 380 LYS A N 1
ATOM 3006 C CA . LYS A 1 380 ? 8.573 4.029 0.353 1.00 94.88 380 LYS A CA 1
ATOM 3007 C C . LYS A 1 380 ? 7.150 3.617 0.719 1.00 94.88 380 LYS A C 1
ATOM 3009 O O . LYS A 1 380 ? 6.194 4.108 0.125 1.00 94.88 380 LYS A O 1
ATOM 3014 N N . VAL A 1 381 ? 6.998 2.777 1.737 1.00 93.56 381 VAL A N 1
ATOM 3015 C CA . VAL A 1 381 ? 5.719 2.215 2.210 1.00 93.56 381 VAL A CA 1
ATOM 3016 C C . VAL A 1 381 ? 4.659 3.300 2.405 1.00 93.56 381 VAL A C 1
ATOM 3018 O O . VAL A 1 381 ? 3.500 3.127 2.067 1.00 93.56 381 VAL A O 1
ATOM 3021 N N . TYR A 1 382 ? 5.027 4.466 2.935 1.00 92.56 382 TYR A N 1
ATOM 3022 C CA . TYR A 1 382 ? 4.051 5.539 3.127 1.00 92.56 382 TYR A CA 1
ATOM 3023 C C . TYR A 1 382 ? 3.520 6.126 1.805 1.00 92.56 382 TYR A C 1
ATOM 3025 O O . TYR A 1 382 ? 2.385 6.615 1.753 1.00 92.56 382 TYR A O 1
ATOM 3033 N N . ASN A 1 383 ? 4.328 6.094 0.744 1.00 95.62 383 ASN A N 1
ATOM 3034 C CA . ASN A 1 383 ? 3.971 6.632 -0.565 1.00 95.62 383 ASN A CA 1
ATOM 3035 C C . ASN A 1 383 ? 3.138 5.673 -1.407 1.00 95.62 383 ASN A C 1
ATOM 3037 O O . ASN A 1 383 ? 2.526 6.137 -2.363 1.00 95.62 383 ASN A O 1
ATOM 3041 N N . THR A 1 384 ? 3.058 4.393 -1.045 1.00 95.06 384 THR A N 1
ATOM 3042 C CA . THR A 1 384 ? 2.101 3.454 -1.646 1.00 95.06 384 THR A CA 1
ATOM 3043 C C . THR A 1 384 ? 0.708 3.570 -1.040 1.00 95.06 384 THR A C 1
ATOM 3045 O O . THR A 1 384 ? -0.272 3.187 -1.665 1.00 95.06 384 THR A O 1
ATOM 3048 N N . MET A 1 385 ? 0.582 4.141 0.155 1.00 91.50 385 MET A N 1
ATOM 3049 C CA . MET A 1 385 ? -0.689 4.236 0.867 1.00 91.50 385 MET A CA 1
ATOM 3050 C C . MET A 1 385 ? -1.509 5.457 0.432 1.00 91.50 385 MET A C 1
ATOM 3052 O O . MET A 1 385 ? -0.981 6.574 0.390 1.00 91.50 385 MET A O 1
ATOM 3056 N N . LEU A 1 386 ? -2.813 5.282 0.202 1.00 89.06 386 LEU A N 1
ATOM 3057 C CA . LEU A 1 386 ? -3.756 6.386 -0.034 1.00 89.06 386 LEU A CA 1
ATOM 3058 C C . LEU A 1 386 ? -4.474 6.831 1.245 1.00 89.06 386 LEU A C 1
ATOM 3060 O O . LEU A 1 386 ? -4.767 8.020 1.400 1.00 89.06 386 LEU A O 1
ATOM 3064 N N . SER A 1 387 ? -4.681 5.922 2.199 1.00 73.12 387 SER A N 1
ATOM 3065 C CA . SER A 1 387 ? -5.139 6.244 3.550 1.00 73.12 387 SER A CA 1
ATOM 3066 C C . SER A 1 387 ? -4.053 5.970 4.610 1.00 73.12 387 SER A C 1
ATOM 3068 O O . SER A 1 387 ? -3.060 5.304 4.339 1.00 73.12 387 SER A O 1
ATOM 3070 N N . PRO A 1 388 ? -4.175 6.500 5.841 1.00 56.69 388 PRO A N 1
ATOM 3071 C CA . PRO A 1 388 ? -3.260 6.156 6.935 1.00 56.69 388 PRO A CA 1
ATOM 3072 C C . PRO A 1 388 ? -3.464 4.741 7.505 1.00 56.69 388 PRO A C 1
ATOM 3074 O O . PRO A 1 388 ? -2.696 4.335 8.377 1.00 56.69 388 PRO A O 1
ATOM 3077 N N . ILE A 1 389 ? -4.531 4.045 7.099 1.00 59.28 389 ILE A N 1
ATOM 3078 C CA . ILE A 1 389 ? -4.944 2.735 7.609 1.00 59.28 389 ILE A CA 1
ATOM 3079 C C . ILE A 1 389 ? -5.024 1.802 6.400 1.00 59.28 389 ILE A C 1
ATOM 3081 O O . ILE A 1 389 ? -6.086 1.606 5.827 1.00 59.28 389 ILE A O 1
ATOM 3085 N N . GLU A 1 390 ? -3.875 1.274 5.995 1.00 70.25 390 GLU A N 1
ATOM 3086 C CA . GLU A 1 390 ? -3.748 0.315 4.892 1.00 70.25 390 GLU A CA 1
ATOM 3087 C C . GLU A 1 390 ? -3.128 -0.987 5.413 1.00 70.25 390 GLU A C 1
ATOM 3089 O O . GLU A 1 390 ? -2.700 -1.075 6.572 1.00 70.25 390 GLU A O 1
ATOM 3094 N N . ASN A 1 391 ? -3.064 -1.985 4.538 1.00 70.44 391 ASN A N 1
ATOM 3095 C CA . ASN A 1 391 ? -2.515 -3.307 4.822 1.00 70.44 391 ASN A CA 1
ATOM 3096 C C . ASN A 1 391 ? -1.092 -3.237 5.380 1.00 70.44 391 ASN A C 1
ATOM 3098 O O . ASN A 1 391 ? -0.289 -2.375 5.000 1.00 70.44 391 ASN A O 1
ATOM 3102 N N . CYS A 1 392 ? -0.767 -4.173 6.277 1.00 78.44 392 CYS A N 1
ATOM 3103 C CA . CYS A 1 392 ? 0.608 -4.325 6.736 1.00 78.44 392 CYS A CA 1
ATOM 3104 C C . CYS A 1 392 ? 1.498 -4.569 5.508 1.00 78.44 392 CYS A C 1
ATOM 3106 O O . CYS A 1 392 ? 1.165 -5.424 4.684 1.00 78.44 392 CYS A O 1
ATOM 3108 N N . PRO A 1 393 ? 2.613 -3.834 5.345 1.00 87.88 393 PRO A N 1
ATOM 3109 C CA . PRO A 1 393 ? 3.440 -4.030 4.174 1.00 87.88 393 PRO A CA 1
ATOM 3110 C C . PRO A 1 393 ? 4.052 -5.433 4.193 1.00 87.88 393 PRO A C 1
ATOM 3112 O O . PRO A 1 393 ? 4.481 -5.937 5.235 1.00 87.88 393 PRO A O 1
ATOM 3115 N N . PHE A 1 394 ? 4.135 -6.046 3.019 1.00 89.50 394 PHE A N 1
ATOM 3116 C CA . PHE A 1 394 ? 4.801 -7.324 2.842 1.00 89.50 394 PHE A CA 1
ATOM 3117 C C . PHE A 1 394 ? 6.316 -7.119 2.972 1.00 89.50 394 PHE A C 1
ATOM 3119 O O . PHE A 1 394 ? 6.849 -6.130 2.457 1.00 89.50 394 PHE A O 1
ATOM 3126 N N . PRO A 1 395 ? 7.054 -8.025 3.638 1.00 91.19 395 PRO A N 1
ATOM 3127 C CA . PRO A 1 395 ? 8.509 -7.942 3.769 1.00 91.19 395 PRO A CA 1
ATOM 3128 C C . PRO A 1 395 ? 9.211 -8.390 2.474 1.00 91.19 395 PRO A C 1
ATOM 3130 O O . PRO A 1 395 ? 10.089 -9.247 2.498 1.00 91.19 395 PRO A O 1
ATOM 3133 N N . LEU A 1 396 ? 8.788 -7.823 1.347 1.00 93.75 396 LEU A N 1
ATOM 3134 C CA . LEU A 1 396 ? 9.205 -8.140 -0.015 1.00 93.75 396 LEU A CA 1
ATOM 3135 C C . LEU A 1 396 ? 9.657 -6.860 -0.718 1.00 93.75 396 LEU A C 1
ATOM 3137 O O . LEU A 1 396 ? 9.221 -5.762 -0.343 1.00 93.75 396 LEU A O 1
ATOM 3141 N N . ASN A 1 397 ? 10.509 -7.017 -1.726 1.00 94.56 397 ASN A N 1
ATOM 3142 C CA . ASN A 1 397 ? 10.875 -5.923 -2.621 1.00 94.56 397 ASN A CA 1
ATOM 3143 C C . ASN A 1 397 ? 9.831 -5.695 -3.721 1.00 94.56 397 ASN A C 1
ATOM 3145 O O . ASN A 1 397 ? 8.835 -6.417 -3.828 1.00 94.56 397 ASN A O 1
ATOM 3149 N N . HIS A 1 398 ? 10.069 -4.666 -4.531 1.00 95.69 398 HIS A N 1
ATOM 3150 C CA . HIS A 1 398 ? 9.136 -4.212 -5.549 1.00 95.69 398 HIS A CA 1
ATOM 3151 C C . HIS A 1 398 ? 8.773 -5.288 -6.577 1.00 95.69 398 HIS A C 1
ATOM 3153 O O . HIS A 1 398 ? 7.627 -5.309 -7.012 1.00 95.69 398 HIS A O 1
ATOM 3159 N N . TYR A 1 399 ? 9.694 -6.176 -6.970 1.00 93.44 399 TYR A N 1
ATOM 3160 C CA . TYR A 1 399 ? 9.405 -7.241 -7.941 1.00 93.44 399 TYR A CA 1
ATOM 3161 C C . TYR A 1 399 ? 8.932 -8.531 -7.244 1.00 93.44 399 TYR A C 1
ATOM 3163 O O . TYR A 1 399 ? 7.959 -9.141 -7.684 1.00 93.44 399 TYR A O 1
ATOM 3171 N N . GLU A 1 400 ? 9.524 -8.898 -6.100 1.00 94.69 400 GLU A N 1
ATOM 3172 C CA . GLU A 1 400 ? 9.143 -10.083 -5.308 1.00 94.69 400 GLU A CA 1
ATOM 3173 C C . GLU A 1 400 ? 7.667 -10.083 -4.881 1.00 94.69 400 GLU A C 1
ATOM 3175 O O . GLU A 1 400 ? 7.064 -11.149 -4.732 1.00 94.69 400 GLU A O 1
ATOM 3180 N N . ILE A 1 401 ? 7.062 -8.904 -4.688 1.00 93.75 401 ILE A N 1
ATOM 3181 C CA . ILE A 1 401 ? 5.645 -8.786 -4.316 1.00 93.75 401 ILE A CA 1
ATOM 3182 C C . ILE A 1 401 ? 4.715 -9.447 -5.348 1.00 93.75 401 ILE A C 1
ATOM 3184 O O . ILE A 1 401 ? 3.701 -10.025 -4.965 1.00 93.75 401 ILE A O 1
ATOM 3188 N N . LEU A 1 402 ? 5.085 -9.444 -6.636 1.00 93.31 402 LEU A N 1
ATOM 3189 C CA . LEU A 1 402 ? 4.348 -10.119 -7.711 1.00 93.31 402 LEU A CA 1
ATOM 3190 C C . LEU A 1 402 ? 4.887 -11.515 -8.056 1.00 93.31 402 LEU A C 1
ATOM 3192 O O . LEU A 1 402 ? 4.515 -12.103 -9.076 1.00 93.31 402 LEU A O 1
ATOM 3196 N N . GLU A 1 403 ? 5.700 -12.091 -7.175 1.00 93.38 403 GLU A N 1
ATOM 3197 C CA . GLU A 1 403 ? 6.152 -13.483 -7.241 1.00 93.38 403 GLU A CA 1
ATOM 3198 C C . GLU A 1 403 ? 5.745 -14.298 -6.004 1.00 93.38 403 GLU A C 1
ATOM 3200 O O . GLU A 1 403 ? 6.015 -15.498 -5.925 1.00 93.38 403 GLU A O 1
ATOM 3205 N N . ASN A 1 404 ? 5.057 -13.670 -5.049 1.00 93.69 404 ASN A N 1
ATOM 3206 C CA . ASN A 1 404 ? 4.744 -14.263 -3.762 1.00 93.69 404 ASN A CA 1
ATOM 3207 C C . ASN A 1 404 ? 3.298 -14.772 -3.672 1.00 93.69 404 ASN A C 1
ATOM 3209 O O . ASN A 1 404 ? 2.333 -14.026 -3.821 1.00 93.69 404 ASN A O 1
ATOM 3213 N N . GLU A 1 405 ? 3.144 -16.054 -3.340 1.00 92.38 405 GLU A N 1
ATOM 3214 C CA . GLU A 1 405 ? 1.832 -16.701 -3.262 1.00 92.38 405 GLU A CA 1
ATOM 3215 C C . GLU A 1 405 ? 0.919 -16.115 -2.178 1.00 92.38 405 GLU A C 1
ATOM 3217 O O . GLU A 1 405 ? -0.286 -16.012 -2.396 1.00 92.38 405 GLU A O 1
ATOM 3222 N N . LYS A 1 406 ? 1.469 -15.677 -1.037 1.00 89.25 406 LYS A N 1
ATOM 3223 C CA . LYS A 1 406 ? 0.671 -15.059 0.031 1.00 89.25 406 LYS A CA 1
ATOM 3224 C C . LYS A 1 406 ? 0.063 -13.735 -0.436 1.00 89.25 406 LYS A C 1
ATOM 3226 O O . LYS A 1 406 ? -1.114 -13.498 -0.192 1.00 89.25 406 LYS A O 1
ATOM 3231 N N . VAL A 1 407 ? 0.820 -12.931 -1.185 1.00 92.19 407 VAL A N 1
ATOM 3232 C CA . VAL A 1 407 ? 0.285 -11.714 -1.818 1.00 92.19 407 VAL A CA 1
ATOM 3233 C C . VAL A 1 407 ? -0.874 -12.069 -2.749 1.00 92.19 407 VAL A C 1
ATOM 3235 O O . VAL A 1 407 ? -1.915 -11.424 -2.702 1.00 92.19 407 VAL A O 1
ATOM 3238 N N . PHE A 1 408 ? -0.742 -13.122 -3.561 1.00 94.44 408 PHE A N 1
ATOM 3239 C CA . PHE A 1 408 ? -1.808 -13.524 -4.483 1.00 94.44 408 PHE A CA 1
ATOM 3240 C C . PHE A 1 408 ? -3.059 -14.044 -3.775 1.00 94.44 408 PHE A C 1
ATOM 3242 O O . PHE A 1 408 ? -4.167 -13.772 -4.232 1.00 94.44 408 PHE A O 1
ATOM 3249 N N . GLN A 1 409 ? -2.892 -14.785 -2.677 1.00 91.38 409 GLN A N 1
ATOM 3250 C CA . GLN A 1 409 ? -4.001 -15.216 -1.826 1.00 91.38 409 GLN A CA 1
ATOM 3251 C C . GLN A 1 409 ? -4.776 -14.009 -1.299 1.00 91.38 409 GLN A C 1
ATOM 3253 O O . GLN A 1 409 ? -6.001 -13.995 -1.387 1.00 91.38 409 GLN A O 1
ATOM 3258 N N . ASP A 1 410 ? -4.068 -12.987 -0.819 1.00 90.38 410 ASP A N 1
ATOM 3259 C CA . ASP A 1 410 ? -4.700 -11.780 -0.295 1.00 90.38 410 ASP A CA 1
ATOM 3260 C C . ASP A 1 410 ? -5.380 -10.986 -1.425 1.00 90.38 410 ASP A C 1
ATOM 3262 O O . ASP A 1 410 ? -6.540 -10.610 -1.278 1.00 90.38 410 ASP A O 1
ATOM 3266 N N . LEU A 1 411 ? -4.737 -10.832 -2.594 1.00 92.25 411 LEU A N 1
ATOM 3267 C CA . LEU A 1 411 ? -5.342 -10.212 -3.786 1.00 92.25 411 LEU A CA 1
ATOM 3268 C C . LEU A 1 411 ? -6.661 -10.887 -4.186 1.00 92.25 411 LEU A C 1
ATOM 3270 O O . LEU A 1 411 ? -7.671 -10.204 -4.353 1.00 92.25 411 LEU A O 1
ATOM 3274 N N . VAL A 1 412 ? -6.669 -12.220 -4.322 1.00 92.69 412 VAL A N 1
ATOM 3275 C CA . VAL A 1 412 ? -7.893 -12.979 -4.635 1.00 92.69 412 VAL A CA 1
ATOM 3276 C C . VAL A 1 412 ? -8.922 -12.822 -3.517 1.00 92.69 412 VAL A C 1
ATOM 3278 O O . VAL A 1 412 ? -10.091 -12.594 -3.804 1.00 92.69 412 VAL A O 1
ATOM 3281 N N . GLY A 1 413 ? -8.488 -12.827 -2.256 1.00 90.00 413 GLY A N 1
ATOM 3282 C CA . GLY A 1 413 ? -9.354 -12.573 -1.112 1.00 90.00 413 GLY A CA 1
ATOM 3283 C C . GLY A 1 413 ? -10.122 -11.254 -1.225 1.00 90.00 413 GLY A C 1
ATOM 3284 O O . GLY A 1 413 ? -11.344 -11.261 -1.101 1.00 90.00 413 GLY A O 1
ATOM 3285 N N . TYR A 1 414 ? -9.458 -10.138 -1.553 1.00 88.75 414 TYR A N 1
ATOM 3286 C CA . TYR A 1 414 ? -10.155 -8.864 -1.806 1.00 88.75 414 TYR A CA 1
ATOM 3287 C C . TYR A 1 414 ? -11.047 -8.908 -3.050 1.00 88.75 414 TYR A C 1
ATOM 3289 O O . TYR A 1 414 ? -12.153 -8.360 -3.043 1.00 88.75 414 TYR A O 1
ATOM 3297 N N . LEU A 1 415 ? -10.599 -9.582 -4.114 1.00 89.06 415 LEU A N 1
ATOM 3298 C CA . LEU A 1 415 ? -11.399 -9.813 -5.320 1.00 89.06 415 LEU A CA 1
ATOM 3299 C C . LEU A 1 415 ? -12.616 -10.709 -5.079 1.00 89.06 415 LEU A C 1
ATOM 3301 O O . LEU A 1 415 ? -13.520 -10.708 -5.908 1.00 89.06 415 LEU A O 1
ATOM 3305 N N . GLU A 1 416 ? -12.716 -11.396 -3.945 1.00 87.06 416 GLU A N 1
ATOM 3306 C CA . GLU A 1 416 ? -13.846 -12.249 -3.553 1.00 87.06 416 GLU A CA 1
ATOM 3307 C C . GLU A 1 416 ? -14.632 -11.701 -2.355 1.00 87.06 416 GLU A C 1
ATOM 3309 O O . GLU A 1 416 ? -15.710 -12.212 -2.057 1.00 87.06 416 GLU A O 1
ATOM 3314 N N . LEU A 1 417 ? -14.165 -10.616 -1.718 1.00 81.06 417 LEU A N 1
ATOM 3315 C CA . LEU A 1 417 ? -14.898 -9.978 -0.623 1.00 81.06 417 LEU A CA 1
ATOM 3316 C C . LEU A 1 417 ? -16.340 -9.636 -1.048 1.00 81.06 417 LEU A C 1
ATOM 3318 O O . LEU A 1 417 ? -16.529 -9.119 -2.158 1.00 81.06 417 LEU A O 1
ATOM 3322 N N . PRO A 1 418 ? -17.346 -9.896 -0.192 1.00 73.19 418 PRO A N 1
ATOM 3323 C CA . PRO A 1 418 ? -18.739 -9.581 -0.493 1.00 73.19 418 PRO A CA 1
ATOM 3324 C C . PRO A 1 4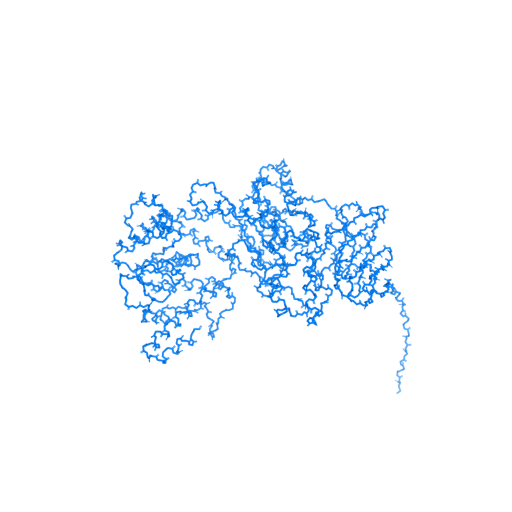18 ? -18.950 -8.094 -0.802 1.00 73.19 418 PRO A C 1
ATOM 3326 O O . PRO A 1 418 ? -18.275 -7.233 -0.242 1.00 73.19 418 PRO A O 1
ATOM 3329 N N . GLU A 1 419 ? -19.945 -7.781 -1.634 1.00 63.72 419 GLU A N 1
ATOM 3330 C CA . GLU A 1 419 ? -20.291 -6.404 -2.033 1.00 63.72 419 GLU A CA 1
ATOM 3331 C C . GLU A 1 419 ? -20.847 -5.523 -0.905 1.00 63.72 419 GLU A C 1
ATOM 3333 O O . GLU A 1 419 ? -21.082 -4.329 -1.112 1.00 63.72 419 GLU A O 1
ATOM 3338 N N . HIS A 1 420 ? -21.089 -6.075 0.287 1.00 64.12 420 HIS A N 1
ATOM 3339 C CA . HIS A 1 420 ? -21.684 -5.314 1.377 1.00 64.12 420 HIS A CA 1
ATOM 3340 C C . HIS A 1 420 ? -20.778 -4.157 1.785 1.00 64.12 420 HIS A C 1
ATOM 3342 O O . HIS A 1 420 ? -19.784 -4.321 2.489 1.00 64.12 420 HIS A O 1
ATOM 3348 N N . SER A 1 421 ? -21.161 -2.947 1.381 1.00 67.44 421 SER A N 1
ATOM 3349 C CA . SER A 1 421 ? -20.506 -1.747 1.883 1.00 67.44 421 SER A CA 1
ATOM 3350 C C . SER A 1 421 ? -20.642 -1.693 3.408 1.00 67.44 421 SER A C 1
ATOM 3352 O O . SER A 1 421 ? -21.698 -2.004 3.968 1.00 67.44 421 SER A O 1
ATOM 3354 N N . TRP A 1 422 ? -19.615 -1.194 4.095 1.00 74.06 422 TRP A N 1
ATOM 3355 C CA . TRP A 1 422 ? -19.679 -0.920 5.535 1.00 74.06 422 TRP A CA 1
ATOM 3356 C C . TRP A 1 422 ? -20.893 -0.055 5.926 1.00 74.06 422 TRP A C 1
ATOM 3358 O O . TRP A 1 422 ? -21.442 -0.193 7.020 1.00 74.06 422 TRP A O 1
ATOM 3368 N N . LYS A 1 423 ? -21.386 0.789 5.011 1.00 69.75 423 LYS A N 1
ATOM 3369 C CA . LYS A 1 423 ? -22.648 1.533 5.151 1.00 69.75 423 LYS A CA 1
ATOM 3370 C C . LYS A 1 423 ? -23.872 0.618 5.247 1.00 69.75 423 LYS A C 1
ATOM 3372 O O . LYS A 1 423 ? -24.757 0.869 6.059 1.00 69.75 423 LYS A O 1
ATOM 3377 N N . GLU A 1 424 ? -23.966 -0.402 4.405 1.00 73.69 424 GLU A N 1
ATOM 3378 C CA . GLU A 1 424 ? -25.079 -1.353 4.443 1.00 73.69 424 GLU A CA 1
ATOM 3379 C C . GLU A 1 424 ? -25.037 -2.191 5.723 1.00 73.69 424 GLU A C 1
ATOM 3381 O O . GLU A 1 424 ? -26.041 -2.274 6.436 1.00 73.69 424 GLU A O 1
ATOM 3386 N N . LEU A 1 425 ? -23.854 -2.706 6.069 1.00 78.69 425 LEU A N 1
ATOM 3387 C CA . LEU A 1 425 ? -23.632 -3.472 7.296 1.00 78.69 425 LEU A CA 1
ATOM 3388 C C . LEU A 1 425 ? -24.049 -2.666 8.537 1.00 78.69 425 LEU A C 1
ATOM 3390 O O . LEU A 1 425 ? -24.835 -3.129 9.363 1.00 78.69 425 LEU A O 1
ATOM 3394 N N . THR A 1 426 ? -23.605 -1.409 8.635 1.00 75.00 426 THR A N 1
ATOM 3395 C CA . THR A 1 426 ? -23.943 -0.523 9.765 1.00 75.00 426 THR A CA 1
ATOM 3396 C C . THR A 1 426 ? -25.419 -0.122 9.806 1.00 75.00 426 THR A C 1
ATOM 3398 O O . THR A 1 426 ? -25.985 -0.011 10.895 1.00 75.00 426 THR A O 1
ATOM 3401 N N . LYS A 1 427 ? -26.097 0.039 8.660 1.00 77.00 427 LYS A N 1
ATOM 3402 C CA . LYS A 1 427 ? -27.560 0.242 8.622 1.00 77.00 427 LYS A CA 1
ATOM 3403 C C . LYS A 1 427 ? -28.326 -0.966 9.157 1.00 77.00 427 LYS A C 1
ATOM 3405 O O . LYS A 1 427 ? -29.378 -0.800 9.775 1.00 77.00 427 LYS A O 1
ATOM 3410 N N . ASN A 1 428 ? -27.797 -2.165 8.939 1.00 80.50 428 ASN A N 1
ATOM 3411 C CA . ASN A 1 428 ? -28.423 -3.413 9.352 1.00 80.50 428 ASN A CA 1
ATOM 3412 C C . ASN A 1 428 ? -28.105 -3.815 10.798 1.00 80.50 428 ASN A C 1
ATOM 3414 O O . ASN A 1 428 ? -28.694 -4.784 11.265 1.00 80.50 428 ASN A O 1
ATOM 3418 N N . ILE A 1 429 ? -27.271 -3.072 11.539 1.00 83.31 429 ILE A N 1
ATOM 3419 C CA . ILE A 1 429 ? -26.798 -3.451 12.887 1.00 83.31 429 ILE A CA 1
ATOM 3420 C C . ILE A 1 429 ? -27.916 -3.824 13.878 1.00 83.31 429 ILE A C 1
ATOM 3422 O O . ILE A 1 429 ? -27.726 -4.695 14.718 1.00 83.31 429 ILE A O 1
ATOM 3426 N N . GLY A 1 430 ? -29.094 -3.199 13.765 1.00 73.69 430 GLY A N 1
ATOM 3427 C CA . GLY A 1 430 ? -30.256 -3.476 14.618 1.00 73.69 430 GLY A CA 1
ATOM 3428 C C . GLY A 1 430 ? -31.127 -4.664 14.189 1.00 73.69 430 GLY A C 1
ATOM 3429 O O . GLY A 1 430 ? -32.129 -4.940 14.846 1.00 73.69 430 GLY A O 1
ATOM 3430 N N . LYS A 1 431 ? -30.803 -5.344 13.082 1.00 82.56 431 LYS A N 1
ATOM 3431 C CA . LYS A 1 431 ? -31.515 -6.536 12.592 1.00 82.56 431 LYS A CA 1
ATOM 3432 C C . LYS A 1 431 ? -30.978 -7.813 13.267 1.00 82.56 431 LYS A C 1
ATOM 3434 O O . LYS A 1 431 ? -29.831 -7.811 13.710 1.00 82.56 431 LYS A O 1
ATOM 3439 N N . PRO A 1 432 ? -31.749 -8.924 13.300 1.00 73.56 432 PRO A N 1
ATOM 3440 C CA . PRO A 1 432 ? -31.371 -10.164 14.002 1.00 73.56 432 PRO A CA 1
ATOM 3441 C C . PRO A 1 432 ? -29.991 -10.754 13.655 1.00 73.56 432 PRO A C 1
ATOM 3443 O O . PRO A 1 432 ? -29.374 -11.409 14.500 1.00 73.56 432 PRO A O 1
ATOM 3446 N N . ASP A 1 433 ? -29.500 -10.516 12.436 1.00 82.06 433 ASP A N 1
ATOM 3447 C CA . ASP A 1 433 ? -28.208 -11.015 11.946 1.00 82.06 433 ASP A CA 1
ATOM 3448 C C . ASP A 1 433 ? -27.176 -9.899 11.689 1.00 82.06 433 ASP A C 1
ATOM 3450 O O . ASP A 1 433 ? -26.016 -10.194 11.416 1.00 82.06 433 ASP A O 1
ATOM 3454 N N . GLY A 1 434 ? -27.542 -8.621 11.858 1.00 85.12 434 GLY A N 1
ATOM 3455 C CA . GLY A 1 434 ? -26.702 -7.490 11.445 1.00 85.12 434 GLY A CA 1
ATOM 3456 C C . GLY A 1 434 ? -25.344 -7.434 12.145 1.00 85.12 434 GLY A C 1
ATOM 3457 O O . GLY A 1 434 ? -24.318 -7.216 11.505 1.00 85.12 434 GLY A O 1
ATOM 3458 N N . MET A 1 435 ? -25.305 -7.700 13.456 1.00 86.00 435 MET A N 1
ATOM 3459 C CA . MET A 1 435 ? -24.033 -7.768 14.185 1.00 86.00 435 MET A CA 1
ATOM 3460 C C . MET A 1 435 ? -23.175 -8.962 13.737 1.00 86.00 435 MET A C 1
ATOM 3462 O O . MET A 1 435 ? -21.954 -8.849 13.646 1.00 86.00 435 MET A O 1
ATOM 3466 N N . ARG A 1 436 ? -23.800 -10.101 13.407 1.00 88.06 436 ARG A N 1
ATOM 3467 C CA . ARG A 1 436 ? -23.086 -11.287 12.913 1.00 88.06 436 ARG A CA 1
ATOM 3468 C C . ARG A 1 436 ? -22.468 -11.039 11.536 1.00 88.06 436 ARG A C 1
ATOM 3470 O O . ARG A 1 436 ? -21.340 -11.476 11.317 1.00 88.06 436 ARG A O 1
ATOM 3477 N N . GLU A 1 437 ? -23.162 -10.318 10.658 1.00 88.38 437 GLU A N 1
ATOM 3478 C CA . GLU A 1 437 ? -22.647 -9.890 9.350 1.00 88.38 437 GLU A CA 1
ATOM 3479 C C . GLU A 1 437 ? -21.459 -8.931 9.497 1.00 88.38 437 GLU A C 1
ATOM 3481 O O . GLU A 1 437 ? -20.411 -9.167 8.900 1.00 88.38 437 GLU A O 1
ATOM 3486 N N . ILE A 1 438 ? -21.576 -7.909 10.357 1.00 87.62 438 ILE A N 1
ATOM 3487 C CA . ILE A 1 438 ? -20.487 -6.963 10.661 1.00 87.62 438 ILE A CA 1
ATOM 3488 C C . ILE A 1 438 ? -19.237 -7.697 11.150 1.00 87.62 438 ILE A C 1
ATOM 3490 O O . ILE A 1 438 ? -18.136 -7.466 10.657 1.00 87.62 438 ILE A O 1
ATOM 3494 N N . VAL A 1 439 ? -19.406 -8.591 12.124 1.00 90.75 439 VAL A N 1
ATOM 3495 C CA . VAL A 1 439 ? -18.302 -9.345 12.726 1.00 90.75 439 VAL A CA 1
ATOM 3496 C C . VAL A 1 439 ? -17.646 -10.282 11.709 1.00 90.75 439 VAL A C 1
ATOM 3498 O O . VAL A 1 439 ? -16.426 -10.427 11.718 1.00 90.75 439 VAL A O 1
ATOM 3501 N N . ALA A 1 440 ? -18.432 -10.908 10.828 1.00 88.88 440 ALA A N 1
ATOM 3502 C CA . ALA A 1 440 ? -17.909 -11.770 9.771 1.00 88.88 440 ALA A CA 1
ATOM 3503 C C . ALA A 1 440 ? -17.130 -10.975 8.712 1.00 88.88 440 ALA A C 1
ATOM 3505 O O . ALA A 1 440 ? -16.040 -11.398 8.329 1.00 88.88 440 ALA A O 1
ATOM 3506 N N . ALA A 1 441 ? -17.653 -9.822 8.287 1.00 86.44 441 ALA A N 1
ATOM 3507 C CA . ALA A 1 441 ? -16.973 -8.930 7.351 1.00 86.44 441 ALA A CA 1
ATOM 3508 C C . ALA A 1 441 ? -15.655 -8.410 7.942 1.00 86.44 441 ALA A C 1
ATOM 3510 O O . ALA A 1 441 ? -14.608 -8.529 7.310 1.00 86.44 441 ALA A O 1
ATOM 3511 N N . TRP A 1 442 ? -15.683 -7.935 9.193 1.00 88.12 442 TRP A N 1
ATOM 3512 C CA . TRP A 1 442 ? -14.477 -7.504 9.899 1.00 88.12 442 TRP A CA 1
ATOM 3513 C C . TRP A 1 442 ? -13.431 -8.618 9.992 1.00 88.12 442 TRP A C 1
ATOM 3515 O O . TRP A 1 442 ? -12.258 -8.376 9.743 1.00 88.12 442 TRP A O 1
ATOM 3525 N N . GLU A 1 443 ? -13.833 -9.842 10.346 1.00 88.88 443 GLU A N 1
ATOM 3526 C CA . GLU A 1 443 ? -12.910 -10.974 10.464 1.00 88.88 443 GLU A CA 1
ATOM 3527 C C . GLU A 1 443 ? -12.226 -11.301 9.128 1.00 88.88 443 GLU A C 1
ATOM 3529 O O . GLU A 1 443 ? -11.027 -11.583 9.109 1.00 88.88 443 GLU A O 1
ATOM 3534 N N . GLN A 1 444 ? -12.976 -11.270 8.022 1.00 85.56 444 GLN A N 1
ATOM 3535 C CA . GLN A 1 444 ? -12.428 -11.481 6.681 1.00 85.56 444 GLN A CA 1
ATOM 3536 C C . GLN A 1 444 ? -11.433 -10.376 6.317 1.00 85.56 444 GLN A C 1
ATOM 3538 O O . GLN A 1 444 ? -10.293 -10.682 5.973 1.00 85.56 444 GLN A O 1
ATOM 3543 N N . GLU A 1 445 ? -11.823 -9.108 6.467 1.00 83.19 445 GLU A N 1
ATOM 3544 C CA . GLU A 1 445 ? -10.944 -7.973 6.171 1.00 83.19 445 GLU A CA 1
ATOM 3545 C C . GLU A 1 445 ? -9.709 -7.948 7.074 1.00 83.19 445 GLU A C 1
ATOM 3547 O O . GLU A 1 445 ? -8.604 -7.737 6.592 1.00 83.19 445 GLU A O 1
ATOM 3552 N N . PHE A 1 446 ? -9.844 -8.238 8.369 1.00 84.62 446 PHE A N 1
ATOM 3553 C CA . PHE A 1 446 ? -8.709 -8.279 9.289 1.00 84.62 446 PHE A CA 1
ATOM 3554 C C . PHE A 1 446 ? -7.679 -9.332 8.864 1.00 84.62 446 PHE A C 1
ATOM 3556 O O . PHE A 1 446 ? -6.475 -9.067 8.867 1.00 84.62 446 PHE A O 1
ATOM 3563 N N . LYS A 1 447 ? -8.144 -10.525 8.470 1.00 82.19 447 LYS A N 1
ATOM 3564 C CA . LYS A 1 447 ? -7.268 -11.609 8.003 1.00 82.19 447 LYS A CA 1
ATOM 3565 C C . LYS A 1 447 ? -6.552 -11.265 6.700 1.00 82.19 447 LYS A C 1
ATOM 3567 O O . LYS A 1 447 ? -5.426 -11.720 6.524 1.00 82.19 447 LYS A O 1
ATOM 3572 N N . LEU A 1 448 ? -7.172 -10.473 5.827 1.00 81.19 448 LEU A N 1
ATOM 3573 C CA . LEU A 1 448 ? -6.541 -9.978 4.601 1.00 81.19 448 LEU A CA 1
ATOM 3574 C C . LEU A 1 448 ? -5.559 -8.829 4.889 1.00 81.19 448 LEU A C 1
ATOM 3576 O O . LEU A 1 448 ? -4.439 -8.850 4.392 1.00 81.19 448 LEU A O 1
ATOM 3580 N N . ASN A 1 449 ? -5.929 -7.885 5.762 1.00 73.31 449 ASN A N 1
ATOM 3581 C CA . ASN A 1 449 ? -5.130 -6.693 6.061 1.00 73.31 449 ASN A CA 1
ATOM 3582 C C . ASN A 1 449 ? -3.862 -6.994 6.882 1.00 73.31 449 ASN A C 1
ATOM 3584 O O . ASN A 1 449 ? -2.827 -6.347 6.703 1.00 73.31 449 ASN A O 1
ATOM 3588 N N . GLN A 1 450 ? -3.966 -7.911 7.852 1.00 67.00 450 GLN A N 1
ATOM 3589 C CA . GLN A 1 450 ? -2.905 -8.202 8.830 1.00 67.00 450 GLN A CA 1
ATOM 3590 C C . GLN A 1 450 ? -2.379 -9.636 8.757 1.00 67.00 450 GLN A C 1
ATOM 3592 O O . GLN A 1 450 ? -1.440 -9.978 9.475 1.00 67.00 450 GLN A O 1
ATOM 3597 N N . GLY A 1 451 ? -2.957 -10.464 7.879 1.00 62.31 451 GLY A N 1
ATOM 3598 C CA . GLY A 1 451 ? -2.346 -11.674 7.325 1.00 62.31 451 GLY A CA 1
ATOM 3599 C C . GLY A 1 451 ? -2.020 -12.824 8.280 1.00 62.31 451 GLY A C 1
ATOM 3600 O O . GLY A 1 451 ? -1.683 -13.901 7.790 1.00 62.31 451 GLY A O 1
ATOM 3601 N N . ASP A 1 452 ? -2.107 -12.644 9.599 1.00 69.38 452 ASP A N 1
ATOM 3602 C CA . ASP A 1 452 ? -1.506 -13.566 10.559 1.00 69.38 452 ASP A CA 1
ATOM 3603 C C . ASP A 1 452 ? -2.503 -14.012 11.649 1.00 69.38 452 ASP A C 1
ATOM 3605 O O . ASP A 1 452 ? -3.021 -13.179 12.408 1.00 69.38 452 ASP A O 1
ATOM 3609 N N . PRO A 1 453 ? -2.748 -15.332 11.790 1.00 81.56 453 PRO A N 1
ATOM 3610 C CA . PRO A 1 453 ? -3.405 -15.913 12.957 1.00 81.56 453 PRO A CA 1
ATOM 3611 C C . PRO A 1 453 ? -2.845 -15.426 14.301 1.00 81.56 453 PRO A C 1
ATOM 3613 O O . PRO A 1 453 ? -3.598 -15.379 15.271 1.00 81.56 453 PRO A O 1
ATOM 3616 N N . VAL A 1 454 ? -1.561 -15.063 14.378 1.00 86.94 454 VAL A N 1
ATOM 3617 C CA . VAL A 1 454 ? -0.936 -14.492 15.580 1.00 86.94 454 VAL A CA 1
ATOM 3618 C C . VAL A 1 454 ? -1.549 -13.133 15.920 1.00 86.94 454 VAL A C 1
ATOM 3620 O O . VAL A 1 454 ? -2.095 -12.972 17.011 1.00 86.94 454 VAL A O 1
ATOM 3623 N N . ASN A 1 455 ? -1.542 -12.177 14.984 1.00 87.88 455 ASN A N 1
ATOM 3624 C CA . ASN A 1 455 ? -2.104 -10.838 15.210 1.00 87.88 455 ASN A CA 1
ATOM 3625 C C . ASN A 1 455 ? -3.610 -10.905 15.517 1.00 87.88 455 ASN A C 1
ATOM 3627 O O . ASN A 1 455 ? -4.095 -10.199 16.403 1.00 87.88 455 ASN A O 1
ATOM 3631 N N . PHE A 1 456 ? -4.336 -11.823 14.867 1.00 90.88 456 PHE A N 1
ATOM 3632 C CA . PHE A 1 456 ? -5.751 -12.058 15.161 1.00 90.88 456 PHE A CA 1
ATOM 3633 C C . PHE A 1 456 ? -5.973 -12.562 16.593 1.00 90.88 456 PHE A C 1
ATOM 3635 O O . PHE A 1 456 ? -6.852 -12.079 17.299 1.00 90.88 456 PHE A O 1
ATOM 3642 N N . LYS A 1 457 ? -5.159 -13.498 17.084 1.00 92.38 457 LYS A N 1
ATOM 3643 C CA . LYS A 1 457 ? -5.280 -13.962 18.472 1.00 92.38 457 LYS A CA 1
ATOM 3644 C C . LYS A 1 457 ? -4.910 -12.879 19.483 1.00 92.38 457 LYS A C 1
ATOM 3646 O O . LYS A 1 457 ? -5.613 -12.736 20.483 1.00 92.38 457 LYS A O 1
ATOM 3651 N N . ILE A 1 458 ? -3.875 -12.084 19.203 1.00 92.56 458 ILE A N 1
ATOM 3652 C CA . ILE A 1 458 ? -3.447 -10.971 20.062 1.00 92.56 458 ILE A CA 1
ATOM 3653 C C . ILE A 1 458 ? -4.559 -9.931 20.206 1.00 92.56 458 ILE A C 1
ATOM 3655 O O . ILE A 1 458 ? -4.883 -9.536 21.327 1.00 92.56 458 ILE A O 1
ATOM 3659 N N . ILE A 1 459 ? -5.181 -9.502 19.101 1.00 93.00 459 ILE A N 1
ATOM 3660 C CA . ILE A 1 459 ? -6.242 -8.489 19.172 1.00 93.00 459 ILE A CA 1
ATOM 3661 C C . ILE A 1 459 ? -7.482 -9.009 19.914 1.00 93.00 459 ILE A C 1
ATOM 3663 O O . ILE A 1 459 ? -8.120 -8.260 20.657 1.00 93.00 459 ILE A O 1
ATOM 3667 N N . LEU A 1 460 ? -7.796 -10.302 19.784 1.00 95.25 460 LEU A N 1
ATOM 3668 C CA . LEU A 1 460 ? -8.882 -10.931 20.534 1.00 95.25 460 LEU A CA 1
ATOM 3669 C C . LEU A 1 460 ? -8.543 -11.084 22.027 1.00 95.25 460 LEU A C 1
ATOM 3671 O O . LEU A 1 460 ? -9.407 -10.834 22.868 1.00 95.25 460 LEU A O 1
ATOM 3675 N N . GLU A 1 461 ? -7.302 -11.432 22.388 1.00 95.81 461 GLU A N 1
ATOM 3676 C CA . GLU A 1 461 ? -6.842 -11.439 23.788 1.00 95.81 461 GLU A CA 1
ATOM 3677 C C . GLU A 1 461 ? -6.923 -10.033 24.404 1.00 95.81 461 GLU A C 1
ATOM 3679 O O . GLU A 1 461 ? -7.458 -9.873 25.506 1.00 95.81 461 GLU A O 1
ATOM 3684 N N . PHE A 1 462 ? -6.516 -8.999 23.658 1.00 95.94 462 PHE A N 1
ATOM 3685 C CA . PHE A 1 462 ? -6.677 -7.606 24.073 1.00 95.94 462 PHE A CA 1
ATOM 3686 C C . PHE A 1 462 ? -8.148 -7.250 24.322 1.00 95.94 462 PHE A C 1
ATOM 3688 O O . PHE A 1 462 ? -8.476 -6.693 25.372 1.00 95.94 462 PHE A O 1
ATOM 3695 N N . ALA A 1 463 ? -9.051 -7.631 23.414 1.00 97.12 463 ALA A N 1
ATOM 3696 C CA . ALA A 1 463 ? -10.489 -7.419 23.575 1.00 97.12 463 ALA A CA 1
ATOM 3697 C C . ALA A 1 463 ? -11.069 -8.112 24.815 1.00 97.12 463 ALA A C 1
ATOM 3699 O O . ALA A 1 463 ? -11.838 -7.499 25.564 1.00 97.12 463 ALA A O 1
ATOM 3700 N N . ARG A 1 464 ? -10.687 -9.368 25.086 1.00 97.81 464 ARG A N 1
ATOM 3701 C CA . ARG A 1 464 ? -11.137 -10.072 26.299 1.00 97.81 464 ARG A CA 1
ATOM 3702 C C . ARG A 1 464 ? -10.636 -9.379 27.565 1.00 97.81 464 ARG A C 1
ATOM 3704 O O . ARG A 1 464 ? -11.411 -9.208 28.507 1.00 97.81 464 ARG A O 1
ATOM 3711 N N . ASN A 1 465 ? -9.381 -8.931 27.577 1.00 97.75 465 ASN A N 1
ATOM 3712 C CA . ASN A 1 465 ? -8.812 -8.179 28.696 1.00 97.75 465 ASN A CA 1
ATOM 3713 C C . ASN A 1 465 ? -9.531 -6.835 28.901 1.00 97.75 465 ASN A C 1
ATOM 3715 O O . ASN A 1 465 ? -9.874 -6.483 30.034 1.00 97.75 465 ASN A O 1
ATOM 3719 N N . LEU A 1 466 ? -9.851 -6.118 27.821 1.00 96.94 466 LEU A N 1
ATOM 3720 C CA . LEU A 1 466 ? -10.638 -4.886 27.875 1.00 96.94 466 LEU A CA 1
ATOM 3721 C C . LEU A 1 466 ? -12.012 -5.139 28.523 1.00 96.94 466 LEU A C 1
ATOM 3723 O O . LEU A 1 466 ? -12.343 -4.506 29.524 1.00 96.94 466 LEU A O 1
ATOM 3727 N N . LEU A 1 467 ? -12.762 -6.139 28.043 1.00 98.00 467 LEU A N 1
ATOM 3728 C CA . LEU A 1 467 ? -14.071 -6.509 28.599 1.00 98.00 467 LEU A CA 1
ATOM 3729 C C . LEU A 1 467 ? -13.982 -6.992 30.055 1.00 98.00 467 LEU A C 1
ATOM 3731 O O . LEU A 1 467 ? -14.824 -6.622 30.869 1.00 98.00 467 LEU A O 1
ATOM 3735 N N . ASN A 1 468 ? -12.957 -7.767 30.426 1.00 97.06 468 ASN A N 1
ATOM 3736 C CA . ASN A 1 468 ? -12.720 -8.220 31.808 1.00 97.06 468 ASN A CA 1
ATOM 3737 C C . ASN A 1 468 ? -12.458 -7.076 32.798 1.00 97.06 468 ASN A C 1
ATOM 3739 O O . ASN A 1 468 ? -12.636 -7.248 34.014 1.00 97.06 468 ASN A O 1
ATOM 3743 N N . SER A 1 469 ? -12.054 -5.914 32.285 1.00 97.19 469 SER A N 1
ATOM 3744 C CA . SER A 1 469 ? -11.868 -4.705 33.086 1.00 97.19 469 SER A CA 1
ATOM 3745 C C . SER A 1 469 ? -13.202 -4.082 33.503 1.00 97.19 469 SER A C 1
ATOM 3747 O O . SER A 1 469 ? -13.285 -3.471 34.565 1.00 97.19 469 SER A O 1
ATOM 3749 N N . CYS A 1 470 ? -14.259 -4.276 32.711 1.00 97.75 470 CYS A N 1
ATOM 3750 C CA . CYS A 1 470 ? -15.586 -3.734 32.980 1.00 97.75 470 CYS A CA 1
ATOM 3751 C C . CYS A 1 470 ? -16.356 -4.562 34.018 1.00 97.75 470 CYS A C 1
ATOM 3753 O O . CYS A 1 470 ? -16.355 -5.797 33.985 1.00 97.75 470 CYS A O 1
ATOM 3755 N N . GLU A 1 471 ? -17.101 -3.881 34.890 1.00 97.12 471 GLU A N 1
ATOM 3756 C CA . GLU A 1 471 ? -18.096 -4.506 35.772 1.00 97.12 471 GLU A CA 1
ATOM 3757 C C . GLU A 1 471 ? -19.277 -5.108 34.993 1.00 97.12 471 GLU A C 1
ATOM 3759 O O . GLU A 1 471 ? -19.417 -4.894 33.786 1.00 97.12 471 GLU A O 1
ATOM 3764 N N . ARG A 1 472 ? -20.097 -5.922 35.674 1.00 96.56 472 ARG A N 1
ATOM 3765 C CA . ARG A 1 472 ? -21.273 -6.567 35.074 1.00 96.56 472 ARG A CA 1
ATOM 3766 C C . ARG A 1 472 ? -22.252 -5.510 34.569 1.00 96.56 472 ARG A C 1
ATOM 3768 O O . ARG A 1 472 ? -22.495 -4.529 35.266 1.00 96.56 472 ARG A O 1
ATOM 3775 N N . ASP A 1 473 ? -22.840 -5.772 33.405 1.00 96.25 473 ASP A N 1
ATOM 3776 C CA . ASP A 1 473 ? -23.827 -4.899 32.771 1.00 96.25 473 ASP A CA 1
ATOM 3777 C C . ASP A 1 473 ? -23.275 -3.483 32.540 1.00 96.25 473 ASP A C 1
ATOM 3779 O O . ASP A 1 473 ? -23.950 -2.503 32.794 1.00 96.25 473 ASP A O 1
ATOM 3783 N N . ALA A 1 474 ? -22.015 -3.331 32.134 1.00 98.19 474 ALA A N 1
ATOM 3784 C CA . ALA A 1 474 ? -21.415 -2.014 31.916 1.00 98.19 474 ALA A CA 1
ATOM 3785 C C . ALA A 1 474 ? -21.724 -1.425 30.528 1.00 98.19 474 ALA A C 1
ATOM 3787 O O . ALA A 1 474 ? -22.076 -2.142 29.595 1.00 98.19 474 ALA A O 1
ATOM 3788 N N . ILE A 1 475 ? -21.505 -0.119 30.371 1.00 98.44 475 ILE A N 1
ATOM 3789 C CA . ILE A 1 475 ? -21.422 0.572 29.078 1.00 98.44 475 ILE A CA 1
ATOM 3790 C C . ILE A 1 475 ? -19.954 0.921 28.824 1.00 98.44 475 ILE A C 1
ATOM 3792 O O . ILE A 1 475 ? -19.329 1.581 29.653 1.00 98.44 475 ILE A O 1
ATOM 3796 N N . LEU A 1 476 ? -19.403 0.497 27.690 1.00 98.25 476 LEU A N 1
ATOM 3797 C CA . LEU A 1 476 ? -18.017 0.746 27.300 1.00 98.25 476 LEU A CA 1
ATOM 3798 C C . LEU A 1 476 ? -17.973 1.584 26.023 1.00 98.25 476 LEU A C 1
ATOM 3800 O O . LEU A 1 476 ? -18.364 1.120 24.955 1.00 98.25 476 LEU A O 1
ATOM 3804 N N . PHE A 1 477 ? -17.465 2.807 26.128 1.00 97.81 477 PHE A N 1
ATOM 3805 C CA . PHE A 1 477 ? -17.202 3.662 24.980 1.00 97.81 477 PHE A CA 1
ATOM 3806 C C . PHE A 1 477 ? -15.852 3.326 24.349 1.00 97.81 477 PHE A C 1
ATOM 3808 O O . PHE A 1 477 ? -14.821 3.359 25.025 1.00 97.81 477 PHE A O 1
ATOM 3815 N N . THR A 1 478 ? -15.867 3.061 23.045 1.00 96.12 478 THR A N 1
ATOM 3816 C CA . THR A 1 478 ? -14.690 2.693 22.242 1.00 96.12 478 THR A CA 1
ATOM 3817 C C . THR A 1 478 ? -14.452 3.681 21.110 1.00 96.12 478 THR A C 1
ATOM 3819 O O . THR A 1 478 ? -15.341 4.452 20.729 1.00 96.12 478 THR A O 1
ATOM 3822 N N . ASN A 1 479 ? -13.251 3.665 20.537 1.00 86.69 479 ASN A N 1
ATOM 3823 C CA . ASN A 1 479 ? -12.901 4.512 19.407 1.00 86.69 479 ASN A CA 1
ATOM 3824 C C . ASN A 1 479 ? -12.067 3.766 18.359 1.00 86.69 479 ASN A C 1
ATOM 3826 O O . ASN A 1 479 ? -10.930 3.379 18.611 1.00 86.69 479 ASN A O 1
ATOM 3830 N N . GLY A 1 480 ? -12.603 3.684 17.143 1.00 81.31 480 GLY A N 1
ATOM 3831 C CA . GLY A 1 480 ? -11.940 3.053 16.003 1.00 81.31 480 GLY A CA 1
ATOM 3832 C C . GLY A 1 480 ? -12.153 1.542 15.919 1.00 81.31 480 GLY A C 1
ATOM 3833 O O . GLY A 1 480 ? -12.764 0.917 16.791 1.00 81.31 480 GLY A O 1
ATOM 3834 N N . ASP A 1 481 ? -11.653 0.975 14.828 1.00 81.31 481 ASP A N 1
ATOM 3835 C CA . ASP A 1 481 ? -12.026 -0.361 14.359 1.00 81.31 481 ASP A CA 1
ATOM 3836 C C . ASP A 1 481 ? -11.403 -1.459 15.227 1.00 81.31 481 ASP A C 1
ATOM 3838 O O . ASP A 1 481 ? -12.120 -2.285 15.794 1.00 81.31 481 ASP A O 1
ATOM 3842 N N . ASN A 1 482 ? -10.085 -1.383 15.445 1.00 83.75 482 ASN A N 1
ATOM 3843 C CA . ASN A 1 482 ? -9.313 -2.319 16.278 1.00 83.75 482 ASN A CA 1
ATOM 3844 C C . ASN A 1 482 ? -9.638 -2.244 17.781 1.00 83.75 482 ASN A C 1
ATOM 3846 O O . ASN A 1 482 ? -9.159 -3.065 18.554 1.00 83.75 482 ASN A O 1
ATOM 3850 N N . ASP A 1 483 ? -10.439 -1.266 18.198 1.00 86.44 483 ASP A N 1
ATOM 3851 C CA . ASP A 1 483 ? -10.933 -1.129 19.570 1.00 86.44 483 ASP A CA 1
ATOM 3852 C C . ASP A 1 483 ? -12.376 -1.631 19.720 1.00 86.44 483 ASP A C 1
ATOM 3854 O O . ASP A 1 483 ? -12.828 -1.898 20.823 1.00 86.44 483 ASP A O 1
ATOM 3858 N N . THR A 1 484 ? -13.127 -1.749 18.618 1.00 92.56 484 THR A N 1
ATOM 3859 C CA . THR A 1 484 ? -14.574 -2.019 18.644 1.00 92.56 484 THR A CA 1
ATOM 3860 C C . THR A 1 484 ? -14.905 -3.401 18.113 1.00 92.56 484 THR A C 1
ATOM 3862 O O . THR A 1 484 ? -15.530 -4.201 18.807 1.00 92.56 484 THR A O 1
ATOM 3865 N N . PHE A 1 485 ? -14.497 -3.695 16.880 1.00 92.50 485 PHE A N 1
ATOM 3866 C CA . PHE A 1 485 ? -14.898 -4.927 16.214 1.00 92.50 485 PHE A CA 1
ATOM 3867 C C . PHE A 1 485 ? -14.342 -6.192 16.875 1.00 92.50 485 PHE A C 1
ATOM 3869 O O . PHE A 1 485 ? -15.109 -7.147 16.977 1.00 92.50 485 PHE A O 1
ATOM 3876 N N . PRO A 1 486 ? -13.111 -6.220 17.429 1.00 95.06 486 PRO A N 1
ATOM 3877 C CA . PRO A 1 486 ? -12.651 -7.362 18.218 1.00 95.06 486 PRO A CA 1
ATOM 3878 C C . PRO A 1 486 ? -13.539 -7.653 19.436 1.00 95.06 486 PRO A C 1
ATOM 3880 O O . PRO A 1 486 ? -13.771 -8.816 19.760 1.00 95.06 486 PRO A O 1
ATOM 3883 N N . LEU A 1 487 ? -14.079 -6.616 20.096 1.00 97.06 487 LEU A N 1
ATOM 3884 C CA . LEU A 1 487 ? -14.990 -6.784 21.236 1.00 97.06 487 LEU A CA 1
ATOM 3885 C C . LEU A 1 487 ? -16.314 -7.399 20.791 1.00 97.06 487 LEU A C 1
ATOM 3887 O O . LEU A 1 487 ? -16.783 -8.360 21.397 1.00 97.06 487 LEU A O 1
ATOM 3891 N N . TRP A 1 488 ? -16.896 -6.873 19.712 1.00 95.31 488 TRP A N 1
ATOM 3892 C CA . TRP A 1 488 ? -18.105 -7.446 19.124 1.00 95.31 488 TRP A CA 1
ATOM 3893 C C . TRP A 1 488 ? -17.869 -8.864 18.620 1.00 95.31 488 TRP A C 1
ATOM 3895 O O . TRP A 1 488 ? -18.740 -9.714 18.774 1.00 95.31 488 TRP A O 1
ATOM 3905 N N . TRP A 1 489 ? -16.681 -9.153 18.086 1.00 96.00 489 TRP A N 1
ATOM 3906 C CA . TRP A 1 489 ? -16.316 -10.487 17.636 1.00 96.00 489 TRP A CA 1
ATOM 3907 C C . TRP A 1 489 ? -16.323 -11.485 18.793 1.00 96.00 489 TRP A C 1
ATOM 3909 O O . TRP A 1 489 ? -17.030 -12.490 18.709 1.00 96.00 489 TRP A O 1
ATOM 3919 N N . VAL A 1 490 ? -15.630 -11.200 19.906 1.00 97.38 490 VAL A N 1
ATOM 3920 C CA . VAL A 1 490 ? -15.624 -12.118 21.066 1.00 97.38 490 VAL A CA 1
ATOM 3921 C C . VAL A 1 490 ? -17.002 -12.212 21.725 1.00 97.38 490 VAL A C 1
ATOM 3923 O O . VAL A 1 490 ? -17.395 -13.282 22.192 1.00 97.38 490 VAL A O 1
ATOM 3926 N N . GLN A 1 491 ? -17.786 -11.130 21.710 1.00 95.75 491 GLN A N 1
ATOM 3927 C CA . GLN A 1 491 ? -19.171 -11.159 22.173 1.00 95.75 491 GLN A CA 1
ATOM 3928 C C . GLN A 1 491 ? -20.014 -12.092 21.304 1.00 95.75 491 GLN A C 1
ATOM 3930 O O . GLN A 1 491 ? -20.603 -13.034 21.828 1.00 95.75 491 GLN A O 1
ATOM 3935 N N . GLU A 1 492 ? -20.057 -11.885 19.989 1.00 93.81 492 GLU A N 1
ATOM 3936 C CA . GLU A 1 492 ? -20.944 -12.623 19.090 1.00 93.81 492 GLU A CA 1
ATOM 3937 C C . GLU A 1 492 ? -20.522 -14.071 18.856 1.00 93.81 492 GLU A C 1
ATOM 3939 O O . GLU A 1 492 ? -21.375 -14.961 18.905 1.00 93.81 492 GLU A O 1
ATOM 3944 N N . LYS A 1 493 ? -19.231 -14.320 18.614 1.00 95.00 493 LYS A N 1
ATOM 3945 C CA . LYS A 1 493 ? -18.714 -15.648 18.252 1.00 95.00 493 LYS A CA 1
ATOM 3946 C C . LYS A 1 493 ? -18.447 -16.528 19.467 1.00 95.00 493 LYS A C 1
ATOM 3948 O O . LYS A 1 493 ? -18.679 -17.731 19.390 1.00 95.00 493 LYS A O 1
ATOM 3953 N N . GLU A 1 494 ? -17.992 -15.951 20.580 1.00 96.25 494 GLU A N 1
ATOM 3954 C CA . GLU A 1 494 ? -17.608 -16.720 21.777 1.00 96.25 494 GLU A CA 1
ATOM 3955 C C . GLU A 1 494 ? -18.627 -16.625 22.916 1.00 96.25 494 GLU A C 1
ATOM 3957 O O . GLU A 1 494 ? -18.534 -17.368 23.891 1.00 96.25 494 GLU A O 1
ATOM 3962 N N . GLY A 1 495 ? -19.602 -15.713 22.838 1.00 96.00 495 GLY A N 1
ATOM 3963 C CA . GLY A 1 495 ? -20.511 -15.462 23.958 1.00 96.00 495 GLY A CA 1
ATOM 3964 C C . GLY A 1 495 ? -19.859 -14.707 25.117 1.00 96.00 495 GLY A C 1
ATOM 3965 O O . GLY A 1 495 ? -20.418 -14.671 26.216 1.00 96.00 495 GLY A O 1
ATOM 3966 N N . PHE A 1 496 ? -18.685 -14.110 24.904 1.00 97.25 496 PHE A N 1
ATOM 3967 C CA . PHE A 1 496 ? -17.885 -13.530 25.972 1.00 97.25 496 PHE A CA 1
ATOM 3968 C C . PHE A 1 496 ? -18.404 -12.151 26.383 1.00 97.25 496 PHE A C 1
ATOM 3970 O O . PHE A 1 496 ? -18.432 -11.236 25.570 1.00 97.25 496 PHE A O 1
ATOM 3977 N N . ARG A 1 497 ? -18.793 -11.977 27.654 1.00 97.12 497 ARG A N 1
ATOM 3978 C CA . ARG A 1 497 ? -19.231 -10.681 28.221 1.00 97.12 497 ARG A CA 1
ATOM 3979 C C . ARG A 1 497 ? -20.289 -9.950 27.371 1.00 97.12 497 ARG A C 1
ATOM 3981 O O . ARG A 1 497 ? -20.237 -8.730 27.209 1.00 97.12 497 ARG A O 1
ATOM 3988 N N . LYS A 1 498 ? -21.288 -10.688 26.860 1.00 95.50 498 LYS A N 1
ATOM 3989 C CA . LYS A 1 498 ? -22.459 -10.126 26.143 1.00 95.50 498 LYS A CA 1
ATOM 3990 C C . LYS A 1 498 ? -23.287 -9.136 26.982 1.00 95.50 498 LYS A C 1
ATOM 3992 O O . LYS A 1 498 ? -24.131 -8.442 26.432 1.00 95.50 498 LYS A O 1
ATOM 3997 N N . ASP A 1 499 ? -23.055 -9.076 28.295 1.00 96.62 499 ASP A N 1
ATOM 3998 C CA . ASP A 1 499 ? -23.669 -8.109 29.209 1.00 96.62 499 ASP A CA 1
ATOM 3999 C C . ASP A 1 499 ? -23.136 -6.675 29.043 1.00 96.62 499 ASP A C 1
ATOM 4001 O O . ASP A 1 499 ? -23.805 -5.732 29.452 1.00 96.62 499 ASP A O 1
ATOM 4005 N N . VAL A 1 500 ? -21.942 -6.489 28.471 1.00 97.81 500 VAL A N 1
ATOM 4006 C CA . VAL A 1 500 ? -21.345 -5.157 28.293 1.00 97.81 500 VAL A CA 1
ATOM 4007 C C . VAL A 1 500 ? -21.826 -4.529 26.986 1.00 97.81 500 VAL A C 1
ATOM 4009 O O . VAL A 1 500 ? -21.594 -5.069 25.904 1.00 97.81 500 VAL A O 1
ATOM 4012 N N . ALA A 1 501 ? -22.435 -3.349 27.062 1.00 97.25 501 ALA A N 1
ATOM 4013 C CA . ALA A 1 501 ? -22.822 -2.574 25.890 1.00 97.25 501 ALA A CA 1
ATOM 4014 C C . ALA A 1 501 ? -21.609 -1.818 25.323 1.00 97.25 501 ALA A C 1
ATOM 4016 O O . ALA A 1 501 ? -21.162 -0.825 25.899 1.00 97.25 501 ALA A O 1
ATOM 4017 N N . VAL A 1 502 ? -21.077 -2.276 24.188 1.00 96.94 502 VAL A N 1
ATOM 4018 C CA . VAL A 1 502 ? -19.947 -1.636 23.493 1.00 96.94 502 VAL A CA 1
ATOM 4019 C C . VAL A 1 502 ? -20.466 -0.557 22.537 1.00 96.94 502 VAL A C 1
ATOM 4021 O O . VAL A 1 502 ? -21.126 -0.859 21.540 1.00 96.94 502 VAL A O 1
ATOM 4024 N N . ALA A 1 503 ? -20.162 0.704 22.839 1.00 95.81 503 ALA A N 1
ATOM 4025 C CA . ALA A 1 503 ? -20.668 1.889 22.155 1.00 95.81 503 ALA A CA 1
ATOM 4026 C C . ALA A 1 503 ? -19.536 2.669 21.462 1.00 95.81 503 ALA A C 1
ATOM 4028 O O . ALA A 1 503 ? -18.849 3.490 22.071 1.00 95.81 503 ALA A O 1
ATOM 4029 N N . ASN A 1 504 ? -19.361 2.441 20.160 1.00 93.69 504 ASN A N 1
ATOM 4030 C CA . ASN A 1 504 ? -18.347 3.127 19.362 1.00 93.69 504 ASN A CA 1
ATOM 4031 C C . ASN A 1 504 ? -18.693 4.606 19.126 1.00 93.69 504 ASN A C 1
ATOM 4033 O O . ASN A 1 504 ? -19.756 4.934 18.596 1.00 93.69 504 ASN A O 1
ATOM 4037 N N . LEU A 1 505 ? -17.760 5.500 19.457 1.00 92.38 505 LEU A N 1
ATOM 4038 C CA . LEU A 1 505 ? -17.957 6.950 19.372 1.00 92.38 505 LEU A CA 1
ATOM 4039 C C . LEU A 1 505 ? -18.215 7.469 17.947 1.00 92.38 505 LEU A C 1
ATOM 4041 O O . LEU A 1 505 ? -18.924 8.464 17.788 1.00 92.38 505 LEU A O 1
ATOM 4045 N N . SER A 1 506 ? -17.665 6.833 16.912 1.00 86.44 506 SER A N 1
ATOM 4046 C CA . SER A 1 506 ? -17.907 7.221 15.515 1.00 86.44 506 SER A CA 1
ATOM 4047 C C . SER A 1 506 ? -19.306 6.803 15.063 1.00 86.44 506 SER A C 1
ATOM 4049 O O . SER A 1 506 ? -20.028 7.615 14.482 1.00 86.44 506 SER A O 1
ATOM 4051 N N . LEU A 1 507 ? -19.726 5.581 15.398 1.00 87.25 507 LEU A N 1
ATOM 4052 C CA . LEU A 1 507 ? -21.049 5.051 15.058 1.00 87.25 507 LEU A CA 1
ATOM 4053 C C . LEU A 1 507 ? -22.177 5.729 15.842 1.00 87.25 507 LEU A C 1
ATOM 4055 O O . LEU A 1 507 ? -23.295 5.813 15.337 1.00 87.25 507 LEU A O 1
ATOM 4059 N N . LEU A 1 508 ? -21.894 6.312 17.014 1.00 91.75 508 LEU A N 1
ATOM 4060 C CA . LEU A 1 508 ? -22.833 7.170 17.756 1.00 91.75 508 LEU A CA 1
ATOM 4061 C C . LEU A 1 508 ? -23.232 8.458 17.011 1.00 91.75 508 LEU A C 1
ATOM 4063 O O . LEU A 1 508 ? -24.049 9.218 17.521 1.00 91.75 508 LEU A O 1
ATOM 4067 N N . ASN A 1 509 ? -22.689 8.724 15.819 1.00 87.62 509 ASN A N 1
ATOM 4068 C CA . ASN A 1 509 ? -23.214 9.759 14.924 1.00 87.62 509 ASN A CA 1
ATOM 4069 C C . ASN A 1 509 ? -24.361 9.263 14.023 1.00 87.62 509 ASN A C 1
ATOM 4071 O O . ASN A 1 509 ? -24.895 10.054 13.255 1.00 87.62 509 ASN A O 1
ATOM 4075 N N . THR A 1 510 ? -24.736 7.981 14.094 1.00 86.50 510 THR A N 1
ATOM 4076 C CA . THR A 1 510 ? -25.768 7.372 13.238 1.00 86.50 510 THR A CA 1
ATOM 4077 C C . THR A 1 510 ? -27.010 6.990 14.043 1.00 86.50 510 THR A C 1
ATOM 4079 O O . THR A 1 510 ? -26.912 6.383 15.112 1.00 86.50 510 THR A O 1
ATOM 4082 N N . SER A 1 511 ? -28.201 7.313 13.528 1.00 89.88 511 SER A N 1
ATOM 4083 C CA . SER A 1 511 ? -29.464 7.052 14.231 1.00 89.88 511 SER A CA 1
ATOM 4084 C C . SER A 1 511 ? -29.730 5.559 14.446 1.00 89.88 511 SER A C 1
ATOM 4086 O O . SER A 1 511 ? -30.190 5.167 15.521 1.00 89.88 511 SER A O 1
ATOM 4088 N N . CYS A 1 512 ? -29.390 4.709 13.468 1.00 88.06 512 CYS A N 1
ATOM 4089 C CA . CYS A 1 512 ? -29.564 3.258 13.559 1.00 88.06 512 CYS A CA 1
ATOM 4090 C C . CYS A 1 512 ? -28.780 2.653 14.731 1.00 88.06 512 CYS A C 1
ATOM 4092 O O . CYS A 1 512 ? -29.333 1.853 15.486 1.00 88.06 512 CYS A O 1
ATOM 4094 N N . PHE A 1 513 ? -27.529 3.075 14.936 1.00 90.31 513 PHE A N 1
ATOM 4095 C CA . PHE A 1 513 ? -26.698 2.563 16.020 1.00 90.31 513 PHE A CA 1
ATOM 4096 C C . PHE A 1 513 ? -27.162 3.059 17.395 1.00 90.31 513 PHE A C 1
ATOM 4098 O O . PHE A 1 513 ? -27.221 2.279 18.345 1.00 90.31 513 PHE A O 1
ATOM 4105 N N . ILE A 1 514 ? -27.567 4.330 17.502 1.00 94.06 514 ILE A N 1
ATOM 4106 C CA . ILE A 1 514 ? -28.119 4.882 18.750 1.00 94.06 514 ILE A CA 1
ATOM 4107 C C . ILE A 1 514 ? -29.389 4.115 19.153 1.00 94.06 514 ILE A C 1
ATOM 4109 O O . ILE A 1 514 ? -29.539 3.714 20.309 1.00 94.06 514 ILE A O 1
ATOM 4113 N N . LYS A 1 515 ? -30.289 3.857 18.195 1.00 92.50 515 LYS A N 1
ATOM 4114 C CA . LYS A 1 515 ? -31.519 3.079 18.417 1.00 92.50 515 LYS A CA 1
ATOM 4115 C C . LYS A 1 515 ? -31.230 1.627 18.794 1.00 92.50 515 LYS A C 1
ATOM 4117 O O . LYS A 1 515 ? -31.900 1.101 19.679 1.00 92.50 515 LYS A O 1
ATOM 4122 N N . TYR A 1 516 ? -30.228 1.001 18.173 1.00 92.12 516 TYR A N 1
ATOM 4123 C CA . TYR A 1 516 ? -29.774 -0.342 18.540 1.00 92.12 516 TYR A CA 1
ATOM 4124 C C . TYR A 1 516 ? -29.324 -0.406 20.006 1.00 92.12 516 TYR A C 1
ATOM 4126 O O . TYR A 1 516 ? -29.810 -1.253 20.751 1.00 92.12 516 TYR A O 1
ATOM 4134 N N . LEU A 1 517 ? -28.477 0.529 20.453 1.00 94.94 517 LEU A N 1
ATOM 4135 C CA . LEU A 1 517 ? -28.027 0.583 21.849 1.00 94.94 517 LEU A CA 1
ATOM 4136 C C . LEU A 1 517 ? -29.182 0.823 22.832 1.00 94.94 517 LEU A C 1
ATOM 4138 O O . LEU A 1 517 ? -29.204 0.228 23.909 1.00 94.94 517 LEU A O 1
ATOM 4142 N N . LYS A 1 518 ? -30.149 1.674 22.465 1.00 95.62 518 LYS A N 1
ATOM 4143 C CA . LYS A 1 518 ? -31.354 1.938 23.268 1.00 95.62 518 LYS A CA 1
ATOM 4144 C C . LYS A 1 518 ? -32.267 0.706 23.383 1.00 95.62 518 LYS A C 1
ATOM 4146 O O . LYS A 1 518 ? -32.972 0.559 24.379 1.00 95.62 518 LYS A O 1
ATOM 4151 N N . GLY A 1 519 ? -32.294 -0.143 22.358 1.00 91.62 519 GLY A N 1
ATOM 4152 C CA . GLY A 1 519 ? -33.139 -1.334 22.269 1.00 91.62 519 GLY A CA 1
ATOM 4153 C C . GLY A 1 519 ? -32.570 -2.573 22.968 1.00 91.62 519 GLY A C 1
ATOM 4154 O O . GLY A 1 519 ? -31.604 -2.512 23.725 1.00 91.62 519 GLY A O 1
ATOM 4155 N N . GLN A 1 520 ? -33.191 -3.728 22.718 1.00 84.56 520 GLN A N 1
ATOM 4156 C CA . GLN A 1 520 ? -32.688 -5.023 23.189 1.00 84.56 520 GLN A CA 1
ATOM 4157 C C . GLN A 1 520 ? -31.451 -5.460 22.379 1.00 84.56 520 GLN A C 1
ATOM 4159 O O . GLN A 1 520 ? -31.411 -5.213 21.173 1.00 84.56 520 GLN A O 1
ATOM 4164 N N . PRO A 1 521 ? -30.473 -6.147 23.000 1.00 86.00 521 PRO A N 1
ATOM 4165 C CA . PRO A 1 521 ? -30.473 -6.608 24.395 1.00 86.00 521 PRO A CA 1
ATOM 4166 C C . PRO A 1 521 ? -29.957 -5.572 25.410 1.00 86.00 521 PRO A C 1
ATOM 4168 O O . PRO A 1 521 ? -30.117 -5.763 26.613 1.00 86.00 521 PRO A O 1
ATOM 4171 N N . HIS A 1 522 ? -29.331 -4.486 24.949 1.00 90.56 522 HIS A N 1
ATOM 4172 C CA . HIS A 1 522 ? -28.483 -3.642 25.798 1.00 90.56 522 HIS A CA 1
ATOM 4173 C C . HIS A 1 522 ? -29.240 -2.656 26.676 1.00 90.56 522 HIS A C 1
ATOM 4175 O O . HIS A 1 522 ? -28.779 -2.378 27.780 1.00 90.56 522 HIS A O 1
ATOM 4181 N N . GLN A 1 523 ? -30.361 -2.110 26.201 1.00 94.81 523 GLN A N 1
ATOM 4182 C CA . GLN A 1 523 ? -31.195 -1.144 26.924 1.00 94.81 523 GLN A CA 1
ATOM 4183 C C . GLN A 1 523 ? -30.372 0.002 27.538 1.00 94.81 523 GLN A C 1
ATOM 4185 O O . GLN A 1 523 ? -30.537 0.365 28.704 1.00 94.81 523 GLN A O 1
ATOM 4190 N N . VAL A 1 524 ? -29.424 0.548 26.766 1.00 97.00 524 VAL A N 1
ATOM 4191 C CA . VAL A 1 524 ? -28.602 1.684 27.200 1.00 97.00 524 VAL A CA 1
ATOM 4192 C C . VAL A 1 524 ? -29.537 2.856 27.543 1.00 97.00 524 VAL A C 1
ATOM 4194 O O . VAL A 1 524 ? -30.432 3.161 26.750 1.00 97.00 524 VAL A O 1
ATOM 4197 N N . PRO A 1 525 ? -29.365 3.518 28.705 1.00 97.00 525 PRO A N 1
ATOM 4198 C CA . PRO A 1 525 ? -30.267 4.561 29.185 1.00 97.00 525 PRO A CA 1
ATOM 4199 C C . PRO A 1 525 ? -30.132 5.822 28.325 1.00 97.00 525 PRO A C 1
ATOM 4201 O O . PRO A 1 525 ? -29.340 6.711 28.618 1.00 97.00 525 PRO A O 1
ATOM 4204 N N . ILE A 1 526 ? -30.906 5.883 27.244 1.00 97.50 526 ILE A N 1
ATOM 4205 C CA . ILE A 1 526 ? -30.968 7.006 26.306 1.00 97.50 526 ILE A CA 1
ATOM 4206 C C . ILE A 1 526 ? -32.359 7.628 26.413 1.00 97.50 526 ILE A C 1
ATOM 4208 O O . ILE A 1 526 ? -33.360 6.976 26.106 1.00 97.50 526 ILE A O 1
ATOM 4212 N N . ASN A 1 527 ? -32.420 8.894 26.833 1.00 96.62 527 ASN A N 1
ATOM 4213 C CA . ASN A 1 527 ? -33.686 9.602 27.048 1.00 96.62 527 ASN A CA 1
ATOM 4214 C C . ASN A 1 527 ? -34.283 10.197 25.761 1.00 96.62 527 ASN A C 1
ATOM 4216 O O . ASN A 1 527 ? -35.451 10.567 25.750 1.00 96.62 527 ASN A O 1
ATOM 4220 N N . PHE A 1 528 ? -33.514 10.283 24.671 1.00 96.75 528 PHE A N 1
ATOM 4221 C CA . PHE A 1 528 ? -34.042 10.742 23.383 1.00 96.75 528 PHE A CA 1
ATOM 4222 C C . PHE A 1 528 ? -35.088 9.769 22.828 1.00 96.75 528 PHE A C 1
ATOM 4224 O O . PHE A 1 528 ? -34.866 8.556 22.809 1.00 96.75 528 PHE A O 1
ATOM 4231 N N . THR A 1 529 ? -36.207 10.286 22.333 1.00 96.62 529 THR A N 1
ATOM 4232 C CA . THR A 1 529 ? -37.183 9.571 21.495 1.00 96.62 529 THR A CA 1
ATOM 4233 C C . THR A 1 529 ? -36.567 9.158 20.153 1.00 96.62 529 THR A C 1
ATOM 4235 O O . THR A 1 529 ? -35.493 9.625 19.776 1.00 96.62 529 THR A O 1
ATOM 4238 N N . ASN A 1 530 ? -37.215 8.246 19.423 1.00 94.25 530 ASN A N 1
ATOM 4239 C CA . ASN A 1 530 ? -36.685 7.800 18.130 1.00 94.25 530 ASN A CA 1
ATOM 4240 C C . ASN A 1 530 ? -36.680 8.941 17.103 1.00 94.25 530 ASN A C 1
ATOM 4242 O O . ASN A 1 530 ? -35.735 9.050 16.327 1.00 94.25 530 ASN A O 1
ATOM 4246 N N . GLU A 1 531 ? -37.693 9.801 17.160 1.00 95.44 531 GLU A N 1
ATOM 4247 C CA . GLU A 1 531 ? -37.860 10.992 16.334 1.00 95.44 531 GLU A CA 1
ATOM 4248 C C . GLU A 1 531 ? -36.786 12.043 16.647 1.00 95.44 531 GLU A C 1
ATOM 4250 O O . GLU A 1 531 ? -36.216 12.643 15.734 1.00 95.44 531 GLU A O 1
ATOM 4255 N N . GLU A 1 532 ? -36.453 12.237 17.930 1.00 96.50 532 GLU A N 1
ATOM 4256 C CA . GLU A 1 532 ? -35.334 13.096 18.334 1.00 96.50 532 GLU A CA 1
ATOM 4257 C C . GLU A 1 532 ? -33.999 12.540 17.841 1.00 96.50 532 GLU A C 1
ATOM 4259 O O . GLU A 1 532 ? -33.206 13.303 17.298 1.00 96.50 532 GLU A O 1
ATOM 4264 N N . ILE A 1 533 ? -33.768 11.226 17.972 1.00 94.06 533 ILE A N 1
ATOM 4265 C CA . ILE A 1 533 ? -32.547 10.567 17.481 1.00 94.06 533 ILE A CA 1
ATOM 4266 C C . ILE A 1 533 ? -32.376 10.785 15.973 1.00 94.06 533 ILE A C 1
ATOM 4268 O O . ILE A 1 533 ? -31.279 11.124 15.534 1.00 94.06 533 ILE A O 1
ATOM 4272 N N . ASP A 1 534 ? -33.442 10.622 15.186 1.00 91.50 534 ASP A N 1
ATOM 4273 C CA . ASP A 1 534 ? -33.408 10.855 13.733 1.00 91.50 534 ASP A CA 1
ATOM 4274 C C . ASP A 1 534 ? -33.174 12.327 13.368 1.00 91.50 534 ASP A C 1
ATOM 4276 O O . ASP A 1 534 ? -32.691 12.631 12.280 1.00 91.50 534 ASP A O 1
ATOM 4280 N N . SER A 1 535 ? -33.492 13.242 14.283 1.00 93.19 535 SER A N 1
ATOM 4281 C CA . SER A 1 535 ? -33.383 14.686 14.076 1.00 93.19 535 SER A CA 1
ATOM 4282 C C . SER A 1 535 ? -32.086 15.294 14.627 1.00 93.19 535 SER A C 1
ATOM 4284 O O . SER A 1 535 ? -31.878 16.503 14.482 1.00 93.19 535 SER A O 1
ATOM 4286 N N . LEU A 1 536 ? -31.211 14.499 15.261 1.00 92.31 536 LEU A N 1
ATOM 4287 C CA . LEU A 1 536 ? -29.949 14.979 15.828 1.00 92.31 536 LEU A CA 1
ATOM 4288 C C . LEU A 1 536 ? -29.031 15.539 14.735 1.00 92.31 536 LEU A C 1
ATOM 4290 O O . LEU A 1 536 ? -28.817 14.926 13.694 1.00 92.31 536 LEU A O 1
ATOM 4294 N N . LYS A 1 537 ? -28.437 16.707 14.999 1.00 92.44 537 LYS A N 1
ATOM 4295 C CA . LYS A 1 537 ? -27.492 17.375 14.092 1.00 92.44 537 LYS A CA 1
ATOM 4296 C C . LYS A 1 537 ? -26.290 17.919 14.864 1.00 92.44 537 LYS A C 1
ATOM 4298 O O . LYS A 1 537 ? -26.422 18.222 16.054 1.00 92.44 537 LYS A O 1
ATOM 4303 N N . PRO A 1 538 ? -25.118 18.082 14.224 1.00 92.00 538 PRO A N 1
ATOM 4304 C CA . PRO A 1 538 ? -24.000 18.794 14.833 1.00 92.00 538 PRO A CA 1
ATOM 4305 C C . PRO A 1 538 ? -24.397 20.226 15.227 1.00 92.00 538 PRO A C 1
ATOM 4307 O O . PRO A 1 538 ? -25.002 20.951 14.438 1.00 92.00 538 PRO A O 1
ATOM 4310 N N . ILE A 1 539 ? -24.042 20.647 16.445 1.00 92.25 539 ILE A N 1
ATOM 4311 C CA . ILE A 1 539 ? -24.376 21.975 16.981 1.00 92.25 539 ILE A CA 1
ATOM 4312 C C . ILE A 1 539 ? -23.119 22.843 16.999 1.00 92.25 539 ILE A C 1
ATOM 4314 O O . ILE A 1 539 ? -22.141 22.523 17.678 1.00 92.25 539 ILE A O 1
ATOM 4318 N N . LYS A 1 540 ? -23.151 23.987 16.310 1.00 90.81 540 LYS A N 1
ATOM 4319 C CA . LYS A 1 540 ? -22.069 24.977 16.361 1.00 90.81 540 LYS A CA 1
ATOM 4320 C C . LYS A 1 540 ? -22.177 25.812 17.642 1.00 90.81 540 LYS A C 1
ATOM 4322 O O . LYS A 1 540 ? -23.167 26.511 17.843 1.00 90.81 540 LYS A O 1
ATOM 4327 N N . LYS A 1 541 ? -21.156 25.760 18.499 1.00 89.06 541 LYS A N 1
ATOM 4328 C CA . LYS A 1 541 ? -21.000 26.605 19.696 1.00 89.06 541 LYS A CA 1
ATOM 4329 C C . LYS A 1 541 ? -19.842 27.595 19.507 1.00 89.06 541 LYS A C 1
ATOM 4331 O O . LYS A 1 541 ? -19.090 27.496 18.538 1.00 89.06 541 LYS A O 1
ATOM 4336 N N . LYS A 1 542 ? -19.699 28.551 20.435 1.00 85.31 542 LYS A N 1
ATOM 4337 C CA . LYS A 1 542 ? -18.601 29.541 20.428 1.00 85.31 542 LYS A CA 1
ATOM 4338 C C . LYS A 1 542 ? -17.215 28.878 20.424 1.00 85.31 542 LYS A C 1
ATOM 4340 O O . LYS A 1 542 ? -16.344 29.333 19.697 1.00 85.31 542 LYS A O 1
ATOM 4345 N N . ASP A 1 543 ? -17.073 27.760 21.136 1.00 81.25 543 ASP A N 1
ATOM 4346 C CA . ASP A 1 543 ? -15.797 27.051 21.318 1.00 81.25 543 ASP A CA 1
ATOM 4347 C C . ASP A 1 543 ? -15.592 25.885 20.328 1.00 81.25 543 ASP A C 1
ATOM 4349 O O . ASP A 1 543 ? -14.697 25.060 20.504 1.00 81.25 543 ASP A O 1
ATOM 4353 N N . GLY A 1 544 ? -16.433 25.783 19.289 1.00 83.56 544 GLY A N 1
ATOM 4354 C CA . GLY A 1 544 ? -16.313 24.773 18.234 1.00 83.56 544 GLY A CA 1
ATOM 4355 C C . GLY A 1 544 ? -17.595 23.987 17.947 1.00 83.56 544 GLY A C 1
ATOM 4356 O O . GLY A 1 544 ? -18.693 24.341 18.377 1.00 83.56 544 GLY A O 1
ATOM 4357 N N . MET A 1 545 ? -17.455 22.910 17.171 1.00 86.25 545 MET A N 1
ATOM 4358 C CA . MET A 1 545 ? -18.562 22.030 16.785 1.00 86.25 545 MET A CA 1
ATOM 4359 C C . MET A 1 545 ? -18.793 20.938 17.836 1.00 86.25 545 MET A C 1
ATOM 4361 O O . MET A 1 545 ? -17.862 20.232 18.225 1.00 86.25 545 MET A O 1
ATOM 4365 N N . VAL A 1 546 ? -20.045 20.746 18.247 1.00 86.50 546 VAL A N 1
ATOM 4366 C CA . VAL A 1 546 ? -20.480 19.615 19.073 1.00 86.50 546 VAL A CA 1
ATOM 4367 C C . VAL A 1 546 ? -21.145 18.576 18.176 1.00 86.50 546 VAL A C 1
ATOM 4369 O O . VAL A 1 546 ? -22.290 18.738 17.756 1.00 86.50 546 VAL A O 1
ATOM 4372 N N . TRP A 1 547 ? -20.413 17.505 17.881 1.00 89.69 547 TRP A N 1
ATOM 4373 C CA . TRP A 1 547 ? -20.905 16.379 17.080 1.00 89.69 547 TRP A CA 1
ATOM 4374 C C . TRP A 1 547 ? -22.010 15.593 17.791 1.00 89.69 547 TRP A C 1
ATOM 4376 O O . TRP A 1 547 ? -22.093 15.622 19.021 1.00 89.69 547 TRP A O 1
ATOM 4386 N N . ILE A 1 548 ? -22.825 14.874 17.015 1.00 92.19 548 ILE A N 1
ATOM 4387 C CA . ILE A 1 548 ? -23.938 14.048 17.511 1.00 92.19 548 ILE A CA 1
ATOM 4388 C C . ILE A 1 548 ? -23.443 13.069 18.579 1.00 92.19 548 ILE A C 1
ATOM 4390 O O . ILE A 1 548 ? -24.024 13.005 19.659 1.00 92.19 548 ILE A O 1
ATOM 4394 N N . SER A 1 549 ? -22.309 12.402 18.344 1.00 92.06 549 SER A N 1
ATOM 4395 C CA . SER A 1 549 ? -21.752 11.444 19.302 1.00 92.06 549 SER A CA 1
ATOM 4396 C C . SER A 1 549 ? -21.509 12.027 20.696 1.00 92.06 549 SER A C 1
ATOM 4398 O O . SER A 1 549 ? -21.790 11.362 21.686 1.00 92.06 549 SER A O 1
ATOM 4400 N N . HIS A 1 550 ? -21.070 13.286 20.806 1.00 91.69 550 HIS A N 1
ATOM 4401 C CA . HIS A 1 550 ? -20.899 13.942 22.107 1.00 91.69 550 HIS A CA 1
ATOM 4402 C C . HIS A 1 550 ? -22.240 14.192 22.799 1.00 91.69 550 HIS A C 1
ATOM 4404 O O . HIS A 1 550 ? -22.352 13.986 24.002 1.00 91.69 550 HIS A O 1
ATOM 4410 N N . GLN A 1 551 ? -23.258 14.609 22.038 1.00 94.19 551 GLN A N 1
ATOM 4411 C CA . GLN A 1 551 ? -24.605 14.832 22.570 1.00 94.19 551 GLN A CA 1
ATOM 4412 C C . GLN A 1 551 ? -25.193 13.527 23.119 1.00 94.19 551 GLN A C 1
ATOM 4414 O O . GLN A 1 551 ? -25.809 13.525 24.183 1.00 94.19 551 GLN A O 1
ATOM 4419 N N . VAL A 1 552 ? -24.965 12.411 22.421 1.00 95.88 552 VAL A N 1
ATOM 4420 C CA . VAL A 1 552 ? -25.444 11.088 22.836 1.00 95.88 552 VAL A CA 1
ATOM 4421 C C . VAL A 1 552 ? -24.664 10.553 24.037 1.00 95.88 552 VAL A C 1
ATOM 4423 O O . VAL A 1 552 ? -25.285 10.048 24.964 1.00 95.88 552 VAL A O 1
ATOM 4426 N N . VAL A 1 553 ? -23.335 10.702 24.076 1.00 95.31 553 VAL A N 1
ATOM 4427 C CA . VAL A 1 553 ? -22.521 10.320 25.248 1.00 95.31 553 VAL A CA 1
ATOM 4428 C C . VAL A 1 553 ? -22.986 11.065 26.502 1.00 95.31 553 VAL A C 1
ATOM 4430 O O . VAL A 1 553 ? -23.237 10.430 27.526 1.00 95.31 553 VAL A O 1
ATOM 4433 N N . ASP A 1 554 ? -23.172 12.386 26.415 1.00 94.25 554 ASP A N 1
ATOM 4434 C CA . ASP A 1 554 ? -23.668 13.187 27.539 1.00 94.25 554 ASP A CA 1
ATOM 4435 C C . ASP A 1 554 ? -25.084 12.746 27.952 1.00 94.25 554 ASP A C 1
ATOM 4437 O O . ASP A 1 554 ? -25.364 12.599 29.142 1.00 94.25 554 ASP A O 1
ATOM 4441 N N . ASN A 1 555 ? -25.966 12.462 26.985 1.00 96.69 555 ASN A N 1
ATOM 4442 C CA . ASN A 1 555 ? -27.309 11.946 27.257 1.00 96.69 555 ASN A CA 1
ATOM 4443 C C . ASN A 1 555 ? -27.272 10.601 27.996 1.00 96.69 555 ASN A C 1
ATOM 4445 O O . ASN A 1 555 ? -27.971 10.455 28.997 1.00 96.69 555 ASN A O 1
ATOM 4449 N N . ILE A 1 556 ? -26.435 9.657 27.552 1.00 97.44 556 ILE A N 1
ATOM 4450 C CA . ILE A 1 556 ? -26.274 8.343 28.187 1.00 97.44 556 ILE A CA 1
ATOM 4451 C C . ILE A 1 556 ? -25.812 8.509 29.634 1.00 97.44 556 ILE A C 1
ATOM 4453 O O . ILE A 1 556 ? -26.428 7.959 30.544 1.00 97.44 556 ILE A O 1
ATOM 4457 N N . ILE A 1 557 ? -24.749 9.285 29.867 1.00 95.38 557 ILE A N 1
ATOM 4458 C CA . ILE A 1 557 ? -24.159 9.452 31.203 1.00 95.38 557 ILE A CA 1
ATOM 4459 C C . ILE A 1 557 ? -25.168 10.091 32.167 1.00 95.38 557 ILE A C 1
ATOM 4461 O O . ILE A 1 557 ? -25.384 9.578 33.269 1.00 95.38 557 ILE A O 1
ATOM 4465 N N . LEU A 1 558 ? -25.822 11.179 31.747 1.00 95.12 558 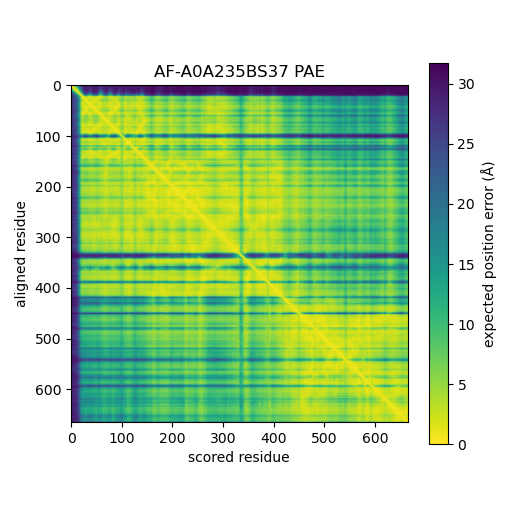LEU A N 1
ATOM 4466 C CA . LEU A 1 558 ? -26.763 11.921 32.588 1.00 95.12 558 LEU A CA 1
ATOM 4467 C C . LEU A 1 558 ? -28.053 11.135 32.858 1.00 95.12 558 LEU A C 1
ATOM 4469 O O . LEU A 1 558 ? -28.537 11.130 33.991 1.00 95.12 558 LEU A O 1
ATOM 4473 N N . THR A 1 559 ? -28.586 10.435 31.853 1.00 97.12 559 THR A N 1
ATOM 4474 C CA . THR A 1 559 ? -29.790 9.598 32.002 1.00 97.12 559 THR A CA 1
ATOM 4475 C C . THR A 1 559 ? -29.510 8.382 32.883 1.00 97.12 559 THR A C 1
ATOM 4477 O O . THR A 1 559 ? -30.345 8.002 33.702 1.00 97.12 559 THR A O 1
ATOM 4480 N N . ASN A 1 560 ? -28.315 7.797 32.768 1.00 96.62 560 ASN A N 1
ATOM 4481 C CA . ASN A 1 560 ? -27.892 6.673 33.595 1.00 96.62 560 ASN A CA 1
ATOM 4482 C C . ASN A 1 560 ? -27.801 7.019 35.091 1.00 96.62 560 ASN A C 1
ATOM 4484 O O . ASN A 1 560 ? -27.954 6.137 35.937 1.00 96.62 560 ASN A O 1
ATOM 4488 N N . GLN A 1 561 ? -27.514 8.282 35.434 1.00 94.69 561 GLN A N 1
ATOM 4489 C CA . GLN A 1 561 ? -27.257 8.719 36.813 1.00 94.69 561 GLN A CA 1
ATOM 4490 C C . GLN A 1 561 ? -26.201 7.850 37.524 1.00 94.69 561 GLN A C 1
ATOM 4492 O O . GLN A 1 561 ? -26.322 7.574 38.716 1.00 94.69 561 GLN A O 1
ATOM 4497 N N . TRP A 1 562 ? -25.185 7.394 36.781 1.00 93.56 562 TRP A N 1
ATOM 4498 C CA . TRP A 1 562 ? -24.115 6.503 37.261 1.00 93.56 562 TRP A CA 1
ATOM 4499 C C . TRP A 1 562 ? -24.599 5.182 37.897 1.00 93.56 562 TRP A C 1
ATOM 4501 O O . TRP A 1 562 ? -23.835 4.532 38.605 1.00 93.56 562 TRP A O 1
ATOM 4511 N N . LYS A 1 563 ? -25.847 4.758 37.638 1.00 94.69 563 LYS A N 1
ATOM 4512 C CA . LYS A 1 563 ? -26.411 3.501 38.168 1.00 94.69 563 LYS A CA 1
ATOM 4513 C C . LYS A 1 563 ? -25.801 2.278 37.492 1.00 94.69 563 LYS A C 1
ATOM 4515 O O . LYS A 1 563 ? -25.424 1.324 38.164 1.00 94.69 563 LYS A O 1
ATOM 4520 N N . ARG A 1 564 ? -25.692 2.321 36.164 1.00 96.44 564 ARG A N 1
ATOM 4521 C CA . ARG A 1 564 ? -24.957 1.342 35.359 1.00 96.44 564 ARG A CA 1
ATOM 4522 C C . ARG A 1 564 ? -23.480 1.755 35.283 1.00 96.44 564 ARG A C 1
ATOM 4524 O O . ARG A 1 564 ? -23.230 2.940 35.064 1.00 96.44 564 ARG A O 1
ATOM 4531 N N . PRO A 1 565 ? -22.492 0.864 35.454 1.00 97.75 565 PRO A N 1
ATOM 4532 C CA . PRO A 1 565 ? -21.084 1.228 35.287 1.00 97.75 565 PRO A CA 1
ATOM 4533 C C . PRO A 1 565 ? -20.799 1.740 33.865 1.00 97.75 565 PRO A C 1
ATOM 4535 O O . PRO A 1 565 ? -21.245 1.127 32.897 1.00 97.75 565 PRO A O 1
ATOM 4538 N N . ILE A 1 566 ? -20.066 2.850 33.724 1.00 97.75 566 ILE A N 1
ATOM 4539 C CA . ILE A 1 566 ? -19.720 3.436 32.417 1.00 97.75 566 ILE A CA 1
ATOM 4540 C C . ILE A 1 566 ? -18.206 3.595 32.321 1.00 97.75 566 ILE A C 1
ATOM 4542 O O . ILE A 1 566 ? -17.570 4.053 33.270 1.00 97.75 566 ILE A O 1
ATOM 4546 N N . TYR A 1 567 ? -17.641 3.249 31.170 1.00 97.62 567 TYR A N 1
ATOM 4547 C CA . TYR A 1 567 ? -16.207 3.235 30.928 1.00 97.62 567 TYR A CA 1
ATOM 4548 C C . TYR A 1 567 ? -15.849 3.865 29.583 1.00 97.62 567 TYR A C 1
ATOM 4550 O O . TYR A 1 567 ? -16.605 3.758 28.621 1.00 97.62 567 TYR A O 1
ATOM 4558 N N . TYR A 1 568 ? -14.656 4.446 29.500 1.00 97.19 568 TYR A N 1
ATOM 4559 C CA . TYR A 1 568 ? -13.934 4.655 28.245 1.00 97.19 568 TYR A CA 1
ATOM 4560 C C . TYR A 1 568 ? -12.843 3.592 28.102 1.00 97.19 568 TYR A C 1
ATOM 4562 O O . TYR A 1 568 ? -12.161 3.291 29.080 1.00 97.19 568 TYR A O 1
ATOM 4570 N N . ALA A 1 569 ? -12.632 3.048 26.905 1.00 96.88 569 ALA A N 1
ATOM 4571 C CA . ALA A 1 569 ? -11.432 2.263 26.617 1.00 96.88 569 ALA A CA 1
ATOM 4572 C C . ALA A 1 569 ? -10.174 3.155 26.685 1.00 96.88 569 ALA A C 1
ATOM 4574 O O . ALA A 1 569 ? -10.232 4.342 26.363 1.00 96.88 569 ALA A O 1
ATOM 4575 N N . VAL A 1 570 ? -9.022 2.605 27.086 1.00 94.06 570 VAL A N 1
ATOM 4576 C CA . VAL A 1 570 ? -7.760 3.374 27.224 1.00 94.06 570 VAL A CA 1
ATOM 4577 C C . VAL A 1 570 ? -7.245 3.948 25.891 1.00 94.06 570 VAL A C 1
ATOM 4579 O O . VAL A 1 570 ? -6.488 4.916 25.861 1.00 94.06 570 VAL A O 1
ATOM 4582 N N . THR A 1 571 ? -7.701 3.373 24.783 1.00 91.69 571 THR A N 1
ATOM 4583 C CA . THR A 1 571 ? -7.478 3.777 23.386 1.00 91.69 571 THR A CA 1
ATOM 4584 C C . THR A 1 571 ? -8.284 5.022 22.984 1.00 91.69 571 THR A C 1
ATOM 4586 O O . THR A 1 571 ? -7.978 5.667 21.975 1.00 91.69 571 THR A O 1
ATOM 4589 N N . VAL A 1 572 ? -9.300 5.410 23.766 1.00 92.38 572 VAL A N 1
ATOM 4590 C CA . VAL A 1 572 ? -10.086 6.624 23.529 1.00 92.38 572 VAL A CA 1
ATOM 4591 C C . VAL A 1 572 ? -9.220 7.854 23.788 1.00 92.38 572 VAL A C 1
ATOM 4593 O O . VAL A 1 572 ? -8.662 8.059 24.865 1.00 92.38 572 VAL A O 1
ATOM 4596 N N . SER A 1 573 ? -9.127 8.726 22.782 1.00 86.75 573 SER A N 1
ATOM 4597 C CA . SER A 1 573 ? -8.350 9.961 22.890 1.00 86.75 573 SER A CA 1
ATOM 4598 C C . SER A 1 573 ? -8.849 10.840 24.040 1.00 86.75 573 SER A C 1
ATOM 4600 O O . SER A 1 573 ? -10.049 11.093 24.163 1.00 86.75 573 SER A O 1
ATOM 4602 N N . LYS A 1 574 ? -7.910 11.416 24.807 1.00 84.44 574 LYS A N 1
ATOM 4603 C CA . LYS A 1 574 ? -8.187 12.329 25.933 1.00 84.44 574 LYS A CA 1
ATOM 4604 C C . LYS A 1 574 ? -9.159 13.465 25.596 1.00 84.44 574 LYS A C 1
ATOM 4606 O O . LYS A 1 574 ? -9.873 13.924 26.476 1.00 84.44 574 LYS A O 1
ATOM 4611 N N . LYS A 1 575 ? -9.237 13.893 24.329 1.00 82.81 575 LYS A N 1
ATOM 4612 C CA . LYS A 1 575 ? -10.180 14.933 23.876 1.00 82.81 575 LYS A CA 1
ATOM 4613 C C . LYS A 1 575 ? -11.661 14.563 24.071 1.00 82.81 575 LYS A C 1
ATOM 4615 O O . LYS A 1 575 ? -12.503 15.458 24.105 1.00 82.81 575 LYS A O 1
ATOM 4620 N N . TYR A 1 576 ? -11.978 13.271 24.177 1.00 79.19 576 TYR A N 1
ATOM 4621 C CA . TYR A 1 576 ? -13.332 12.769 24.431 1.00 79.19 576 TYR A CA 1
ATOM 4622 C C . TYR A 1 576 ? -13.623 12.555 25.927 1.00 79.19 576 TYR A C 1
ATOM 4624 O O . TYR A 1 576 ? -14.786 12.444 26.306 1.00 79.19 576 TYR A O 1
ATOM 4632 N N . LEU A 1 577 ? -12.600 12.560 26.791 1.00 82.69 577 LEU A N 1
ATOM 4633 C CA . LEU A 1 577 ? -12.723 12.334 28.236 1.00 82.69 577 LEU A CA 1
ATOM 4634 C C . LEU A 1 577 ? -13.162 13.619 28.958 1.00 82.69 577 LEU A C 1
ATOM 4636 O O . LEU A 1 577 ? -12.379 14.269 29.645 1.00 82.69 577 LEU A O 1
ATOM 4640 N N . LYS A 1 578 ? -14.420 14.024 28.760 1.00 84.25 578 LYS A N 1
ATOM 4641 C CA . LYS A 1 578 ? -14.976 15.256 29.358 1.00 84.25 578 LYS A CA 1
ATOM 4642 C C . LYS A 1 578 ? -15.521 15.077 30.773 1.00 84.25 578 LYS A C 1
ATOM 4644 O O . LYS A 1 578 ? -15.785 16.064 31.452 1.00 84.25 578 LYS A O 1
ATOM 4649 N N . HIS A 1 579 ? -15.711 13.831 31.192 1.00 88.50 579 HIS A N 1
ATOM 4650 C CA . HIS A 1 579 ? -16.290 13.477 32.483 1.00 88.50 579 HIS A CA 1
ATOM 4651 C C . HIS A 1 579 ? -15.195 12.960 33.420 1.00 88.50 579 HIS A C 1
ATOM 4653 O O . HIS A 1 579 ? -14.256 12.328 32.928 1.00 88.50 579 HIS A O 1
ATOM 4659 N N . PRO A 1 580 ? -15.292 13.197 34.743 1.00 92.06 580 PRO A N 1
ATOM 4660 C CA . PRO A 1 580 ? -14.341 12.658 35.707 1.00 92.06 580 PRO A CA 1
ATOM 4661 C C . PRO A 1 580 ? -14.225 11.142 35.562 1.00 92.06 580 PRO A C 1
ATOM 4663 O O . PRO A 1 580 ? -15.232 10.432 35.579 1.00 92.06 580 PRO A O 1
ATOM 4666 N N . CYS A 1 581 ? -13.002 10.645 35.404 1.00 94.06 581 CYS A N 1
ATOM 4667 C CA . CYS A 1 581 ? -12.756 9.221 35.275 1.00 94.06 581 CYS A CA 1
ATOM 4668 C C . CYS A 1 581 ? -11.477 8.782 35.980 1.00 94.06 581 CYS A C 1
ATOM 4670 O O . CYS A 1 581 ? -10.526 9.558 36.070 1.00 94.06 581 CYS A O 1
ATOM 4672 N N . GLU A 1 582 ? -11.458 7.523 36.407 1.00 95.12 582 GLU A N 1
ATOM 4673 C CA . GLU A 1 582 ? -10.305 6.867 37.029 1.00 95.12 582 GLU A CA 1
ATOM 4674 C C . GLU A 1 582 ? -9.875 5.669 36.189 1.00 95.12 582 GLU A C 1
ATOM 4676 O O . GLU A 1 582 ? -10.718 4.919 35.692 1.00 95.12 582 GLU A O 1
ATOM 4681 N N . LEU A 1 583 ? -8.570 5.465 36.027 1.00 96.06 583 LEU A N 1
ATOM 4682 C CA . LEU A 1 583 ? -8.042 4.289 35.341 1.00 96.06 583 LEU A CA 1
ATOM 4683 C C . LEU A 1 583 ? -8.278 3.031 36.195 1.00 96.06 583 LEU A C 1
ATOM 4685 O O . LEU A 1 583 ? -7.781 2.944 37.313 1.00 96.06 583 LEU A O 1
ATOM 4689 N N . GLU A 1 584 ? -9.007 2.051 35.657 1.00 96.75 584 GLU A N 1
ATOM 4690 C CA . GLU A 1 584 ? -9.295 0.749 36.279 1.00 96.75 584 GLU A CA 1
ATOM 4691 C C . GLU A 1 584 ? -8.738 -0.398 35.407 1.00 96.75 584 GLU A C 1
ATOM 4693 O O . GLU A 1 584 ? -9.399 -1.408 35.173 1.00 96.75 584 GLU A O 1
ATOM 4698 N N . GLY A 1 585 ? -7.524 -0.244 34.872 1.00 96.69 585 GLY A N 1
ATOM 4699 C CA . GLY A 1 585 ? -6.887 -1.189 33.950 1.00 96.69 585 GLY A CA 1
ATOM 4700 C C . GLY A 1 585 ? -6.826 -0.645 32.521 1.00 96.69 585 GLY A C 1
ATOM 4701 O O . GLY A 1 585 ? -6.437 0.497 32.308 1.00 96.69 585 GLY A O 1
ATOM 4702 N N . LEU A 1 586 ? -7.229 -1.441 31.530 1.00 97.00 586 LEU A N 1
ATOM 4703 C CA . LEU A 1 586 ? -7.348 -1.020 30.127 1.00 97.00 586 LEU A CA 1
ATOM 4704 C C . LEU A 1 586 ? -8.593 -0.153 29.850 1.00 97.00 586 LEU A C 1
ATOM 4706 O O . LEU A 1 586 ? -8.896 0.166 28.702 1.00 97.00 586 LEU A O 1
ATOM 4710 N N . VAL A 1 587 ? -9.320 0.238 30.894 1.00 97.00 587 VAL A N 1
ATOM 4711 C CA . VAL A 1 587 ? -10.496 1.106 30.817 1.00 97.00 587 VAL A CA 1
ATOM 4712 C C . VAL A 1 587 ? -10.411 2.199 31.877 1.00 97.00 587 VAL A C 1
ATOM 4714 O O . VAL A 1 587 ? -9.808 2.012 32.933 1.00 97.00 587 VAL A O 1
ATOM 4717 N N . SER A 1 588 ? -11.054 3.331 31.620 1.00 96.62 588 SER A N 1
ATOM 4718 C CA . SER A 1 588 ? -11.245 4.411 32.585 1.00 96.62 588 SER A CA 1
ATOM 4719 C C . SER A 1 588 ? -12.715 4.498 32.979 1.00 96.62 588 SER A C 1
ATOM 4721 O O . SER A 1 588 ? -13.564 4.772 32.130 1.00 96.62 588 SER A O 1
ATOM 4723 N N . ARG A 1 589 ? -13.032 4.257 34.255 1.00 96.50 589 ARG A N 1
ATOM 4724 C CA . ARG A 1 589 ? -14.403 4.330 34.775 1.00 96.50 589 ARG A CA 1
ATOM 4725 C C . ARG A 1 589 ? -14.834 5.772 34.942 1.00 96.50 589 ARG A C 1
ATOM 4727 O O . ARG A 1 589 ? -14.102 6.555 35.529 1.00 96.50 589 ARG A O 1
ATOM 4734 N N . ILE A 1 590 ? -16.032 6.099 34.473 1.00 95.31 590 ILE A N 1
ATOM 4735 C CA . ILE A 1 590 ? -16.632 7.424 34.607 1.00 95.31 590 ILE A CA 1
ATOM 4736 C C . ILE A 1 590 ? -17.392 7.518 35.930 1.00 95.31 590 ILE A C 1
ATOM 4738 O O . ILE A 1 590 ? -18.247 6.681 36.232 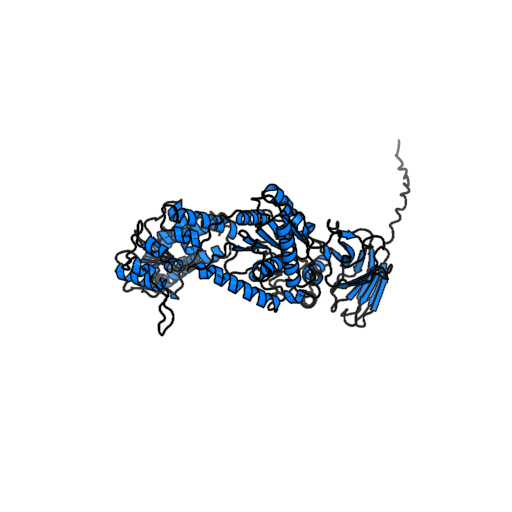1.00 95.31 590 ILE A O 1
ATOM 4742 N N . PHE A 1 591 ? -17.137 8.590 36.671 1.00 92.50 591 PHE A N 1
ATOM 4743 C CA . PHE A 1 591 ? -17.815 8.927 37.916 1.00 92.50 591 PHE A CA 1
ATOM 4744 C C . PHE A 1 591 ? -18.454 10.311 37.839 1.00 92.50 591 PHE A C 1
ATOM 4746 O O . PHE A 1 591 ? -18.203 11.089 36.917 1.00 92.50 591 PHE A O 1
ATOM 4753 N N . LYS A 1 592 ? -19.321 10.612 38.810 1.00 91.06 592 LYS A N 1
ATOM 4754 C CA . LYS A 1 592 ? -19.844 11.969 38.996 1.00 91.06 592 LYS A CA 1
ATOM 4755 C C . LYS A 1 592 ? -18.745 12.890 39.529 1.00 91.06 592 LYS A C 1
ATOM 4757 O O . LYS A 1 592 ? -18.582 14.004 39.049 1.00 91.06 592 LYS A O 1
ATOM 4762 N N . GLU A 1 593 ? -17.988 12.380 40.492 1.00 88.44 593 GLU A N 1
ATOM 4763 C CA . GLU A 1 593 ? -16.815 12.988 41.112 1.00 88.44 593 GLU A CA 1
ATOM 4764 C C . GLU A 1 593 ? -15.778 11.870 41.259 1.00 88.44 593 GLU A C 1
ATOM 4766 O O . GLU A 1 593 ? -16.155 10.737 41.557 1.00 88.44 593 GLU A O 1
ATOM 4771 N N . LYS A 1 594 ? -14.504 12.160 40.980 1.00 83.81 594 LYS A N 1
ATOM 4772 C CA . LYS A 1 594 ? -13.414 11.179 41.081 1.00 83.81 594 LYS A CA 1
ATOM 4773 C C . LYS A 1 594 ? -12.595 11.415 42.346 1.00 83.81 594 LYS A C 1
ATOM 4775 O O . LYS A 1 594 ? -12.443 12.565 42.759 1.00 83.81 594 LYS A O 1
ATOM 4780 N N . GLU A 1 595 ? -12.047 10.349 42.908 1.00 79.12 595 GLU A N 1
ATOM 4781 C CA . GLU A 1 595 ? -11.158 10.376 44.070 1.00 79.12 595 GLU A CA 1
ATOM 4782 C C . GLU A 1 595 ? -9.682 10.410 43.646 1.00 79.12 595 GLU A C 1
ATOM 4784 O O . GLU A 1 595 ? -8.863 11.030 44.325 1.00 79.12 595 GLU A O 1
ATOM 4789 N N . GLY A 1 596 ? -9.339 9.816 42.497 1.00 85.56 596 GLY A N 1
ATOM 4790 C CA . GLY A 1 596 ? -7.971 9.789 41.972 1.00 85.56 596 GLY A CA 1
ATOM 4791 C C . GLY A 1 596 ? -7.880 9.729 40.447 1.00 85.56 596 GLY A C 1
ATOM 4792 O O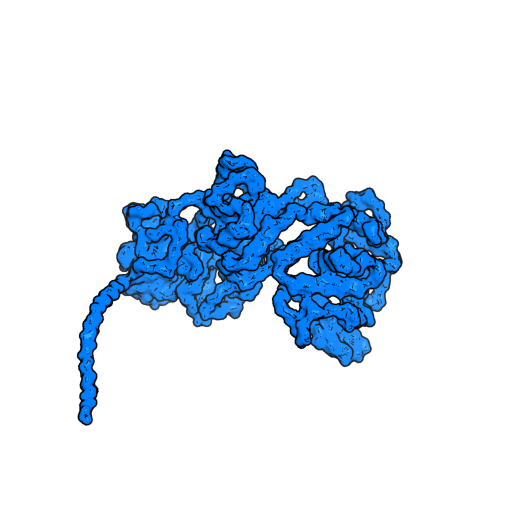 . GLY A 1 596 ? -8.874 9.779 39.731 1.00 85.56 596 GLY A O 1
ATOM 4793 N N . GLU A 1 597 ? -6.657 9.645 39.920 1.00 89.19 597 GLU A N 1
ATOM 4794 C CA . GLU A 1 597 ? -6.431 9.397 38.484 1.00 89.19 597 GLU A CA 1
ATOM 4795 C C . GLU A 1 597 ? -6.364 7.894 38.166 1.00 89.19 597 GLU A C 1
ATOM 4797 O O . GLU A 1 597 ? -6.727 7.467 37.066 1.00 89.19 597 GLU A O 1
ATOM 4802 N N . VAL A 1 598 ? -5.896 7.084 39.121 1.00 93.62 598 VAL A N 1
ATOM 4803 C CA . VAL A 1 598 ? -5.675 5.642 38.975 1.00 93.62 598 VAL A CA 1
ATOM 4804 C C . VAL A 1 598 ? -6.271 4.911 40.172 1.00 93.62 598 VAL A C 1
ATOM 4806 O O . VAL A 1 598 ? -5.897 5.158 41.316 1.00 93.62 598 VAL A O 1
ATOM 4809 N N . ASN A 1 599 ? -7.157 3.952 39.911 1.00 95.50 599 ASN A N 1
ATOM 4810 C CA . ASN A 1 599 ? -7.636 3.034 40.933 1.00 95.50 599 ASN A CA 1
ATOM 4811 C C . ASN A 1 599 ? -6.641 1.872 41.066 1.00 95.50 599 ASN A C 1
ATOM 4813 O O . ASN A 1 599 ? -6.695 0.891 40.315 1.00 95.50 599 ASN A O 1
ATOM 4817 N N . LEU A 1 600 ? -5.689 2.024 41.989 1.00 95.00 600 LEU A N 1
ATOM 4818 C CA . LEU A 1 600 ? -4.535 1.133 42.114 1.00 95.00 600 LEU A CA 1
ATOM 4819 C C . LEU A 1 600 ? -4.933 -0.335 42.326 1.00 95.00 600 LEU A C 1
ATOM 4821 O O . LEU A 1 600 ? -4.448 -1.209 41.608 1.00 95.00 600 LEU A O 1
ATOM 4825 N N . ASP A 1 601 ? -5.855 -0.596 43.253 1.00 94.94 601 ASP A N 1
ATOM 4826 C CA . ASP A 1 601 ? -6.277 -1.955 43.609 1.00 94.94 601 ASP A CA 1
ATOM 4827 C C . ASP A 1 601 ? -6.926 -2.670 42.422 1.00 94.94 601 ASP A C 1
ATOM 4829 O O . ASP A 1 601 ? -6.612 -3.826 42.129 1.00 94.94 601 ASP A O 1
ATOM 4833 N N . LYS A 1 602 ? -7.799 -1.974 41.682 1.00 96.19 602 LYS A N 1
ATOM 4834 C CA . LYS A 1 602 ? -8.414 -2.536 40.476 1.00 96.19 602 LYS A CA 1
ATOM 4835 C C . LYS A 1 602 ? -7.412 -2.739 39.350 1.00 96.19 602 LYS A C 1
ATOM 4837 O O . LYS A 1 602 ? -7.506 -3.751 38.657 1.00 96.19 602 LYS A O 1
ATOM 4842 N N . CYS A 1 603 ? -6.461 -1.823 39.166 1.00 97.38 603 CYS A N 1
ATOM 4843 C CA . CYS A 1 603 ? -5.422 -1.973 38.150 1.00 97.38 603 CYS A CA 1
ATOM 4844 C C . CYS A 1 603 ? -4.539 -3.193 38.433 1.00 97.38 603 CYS A C 1
ATOM 4846 O O . CYS A 1 603 ? -4.386 -4.032 37.549 1.00 97.38 603 CYS A O 1
ATOM 4848 N N . ILE A 1 604 ? -4.032 -3.334 39.663 1.00 96.62 604 ILE A N 1
ATOM 4849 C CA . ILE A 1 604 ? -3.229 -4.490 40.099 1.00 96.62 604 ILE A CA 1
ATOM 4850 C C . ILE A 1 604 ? -4.030 -5.781 39.925 1.00 96.62 604 ILE A C 1
ATOM 4852 O O . ILE A 1 604 ? -3.550 -6.727 39.301 1.00 96.62 604 ILE A O 1
ATOM 4856 N N . LYS A 1 605 ? -5.280 -5.811 40.403 1.00 96.88 605 LYS A N 1
ATOM 4857 C CA . LYS A 1 605 ? -6.153 -6.978 40.254 1.00 96.88 605 LYS A CA 1
ATOM 4858 C C . LYS A 1 605 ? -6.352 -7.362 38.789 1.00 96.88 605 LYS A C 1
ATOM 4860 O O . LYS A 1 605 ? -6.268 -8.532 38.431 1.00 96.88 605 LYS A O 1
ATOM 4865 N N . ASN A 1 606 ? -6.625 -6.390 37.925 1.00 97.38 606 ASN A N 1
ATOM 4866 C CA . ASN A 1 606 ? -6.831 -6.667 36.511 1.00 97.38 606 ASN A CA 1
ATOM 4867 C C . ASN A 1 606 ? -5.536 -7.171 35.847 1.00 97.38 606 ASN A C 1
ATOM 4869 O O . ASN A 1 606 ? -5.578 -8.219 35.208 1.00 97.38 606 ASN A O 1
ATOM 4873 N N . LEU A 1 607 ? -4.397 -6.503 36.067 1.00 96.19 607 LEU A N 1
ATOM 4874 C CA . LEU A 1 607 ? -3.090 -6.871 35.505 1.00 96.19 607 LEU A CA 1
ATOM 4875 C C . LEU A 1 607 ? -2.626 -8.278 35.896 1.00 96.19 607 LEU A C 1
ATOM 4877 O O . LEU A 1 607 ? -2.106 -8.996 35.042 1.00 96.19 607 LEU A O 1
ATOM 4881 N N . HIS A 1 608 ? -2.790 -8.647 37.170 1.00 94.62 608 HIS A N 1
ATOM 4882 C CA . HIS A 1 608 ? -2.173 -9.850 37.739 1.00 94.62 608 HIS A CA 1
ATOM 4883 C C . HIS A 1 608 ? -3.137 -11.025 37.922 1.00 94.62 608 HIS A C 1
ATOM 4885 O O . HIS A 1 608 ? -2.679 -12.164 37.969 1.00 94.62 608 HIS A O 1
ATOM 4891 N N . GLU A 1 609 ? -4.450 -10.784 38.021 1.00 95.19 609 GLU A N 1
ATOM 4892 C CA . GLU A 1 609 ? -5.439 -11.849 38.263 1.00 95.19 609 GLU A CA 1
ATOM 4893 C C . GLU A 1 609 ? -6.408 -12.069 37.097 1.00 95.19 609 GLU A C 1
ATOM 4895 O O . GLU A 1 609 ? -6.872 -13.194 36.904 1.00 95.19 609 GLU A O 1
ATOM 4900 N N . LYS A 1 610 ? -6.762 -11.022 36.335 1.00 95.50 610 LYS A N 1
ATOM 4901 C CA . LYS A 1 610 ? -7.784 -11.140 35.278 1.00 95.50 610 LYS A CA 1
ATOM 4902 C C . LYS A 1 610 ? -7.233 -11.207 33.864 1.00 95.50 610 LYS A C 1
ATOM 4904 O O . LYS A 1 610 ? -7.865 -11.837 33.016 1.00 95.50 610 LYS A O 1
ATOM 4909 N N . TYR A 1 611 ? -6.147 -10.496 33.580 1.00 97.06 611 TYR A N 1
ATOM 4910 C CA . TYR A 1 611 ? -5.613 -10.430 32.229 1.00 97.06 611 TYR A CA 1
ATOM 4911 C C . TYR A 1 611 ? -4.857 -11.697 31.868 1.00 97.06 611 TYR A C 1
ATOM 4913 O O . TYR A 1 611 ? -4.145 -12.279 32.686 1.00 97.06 611 TYR A O 1
ATOM 4921 N N . THR A 1 612 ? -5.008 -12.112 30.615 1.00 94.69 612 THR A N 1
ATOM 4922 C CA . THR A 1 612 ? -4.178 -13.151 30.010 1.00 94.69 612 THR A CA 1
ATOM 4923 C C . THR A 1 612 ? -3.204 -12.520 29.026 1.00 94.69 612 THR A C 1
ATOM 4925 O O . THR A 1 612 ? -3.507 -11.495 28.420 1.00 94.69 612 THR A O 1
ATOM 4928 N N . TYR A 1 613 ? -2.029 -13.127 28.890 1.00 93.62 613 TYR A N 1
ATOM 4929 C CA . TYR A 1 613 ? -0.974 -12.670 27.981 1.00 93.62 613 TYR A CA 1
ATOM 4930 C C . TYR A 1 613 ? -0.429 -13.833 27.135 1.00 93.62 613 TYR A C 1
ATOM 4932 O O . TYR A 1 613 ? 0.736 -13.837 26.744 1.00 93.62 613 TYR A O 1
ATOM 4940 N N . LYS A 1 614 ? -1.248 -14.875 26.935 1.00 92.62 614 LYS A N 1
ATOM 4941 C CA . LYS A 1 614 ? -0.831 -16.159 26.348 1.00 92.62 614 LYS A CA 1
ATOM 4942 C C . LYS A 1 614 ? -0.611 -16.069 24.845 1.00 92.62 614 LYS A C 1
ATOM 4944 O O . LYS A 1 614 ? 0.113 -16.888 24.295 1.00 92.62 614 LYS A O 1
ATOM 4949 N N . GLU A 1 615 ? -1.265 -15.112 24.196 1.00 93.88 615 GLU A N 1
ATOM 4950 C CA . GLU A 1 615 ? -1.101 -14.863 22.766 1.00 93.88 615 GLU A CA 1
ATOM 4951 C C . GLU A 1 615 ? 0.005 -13.830 22.511 1.00 93.88 615 GLU A C 1
ATOM 4953 O O . GLU A 1 615 ? 0.477 -13.696 21.387 1.00 93.88 615 GLU A O 1
ATOM 4958 N N . ILE A 1 616 ? 0.438 -13.114 23.557 1.00 91.31 616 ILE A N 1
ATOM 4959 C CA . ILE A 1 616 ? 1.495 -12.096 23.503 1.00 91.31 616 ILE A CA 1
ATOM 4960 C C . ILE A 1 616 ? 2.873 -12.708 23.779 1.00 91.31 616 ILE A C 1
ATOM 4962 O O . ILE A 1 616 ? 3.839 -12.364 23.092 1.00 91.31 616 ILE A O 1
ATOM 4966 N N . PHE A 1 617 ? 2.970 -13.608 24.762 1.00 91.69 617 PHE A N 1
ATOM 4967 C CA . PHE A 1 617 ? 4.225 -14.240 25.167 1.00 91.69 617 PHE A CA 1
ATOM 4968 C C . PHE A 1 617 ? 4.221 -15.750 24.921 1.00 91.69 617 PHE A C 1
ATOM 4970 O O . PHE A 1 617 ? 3.234 -16.436 25.187 1.00 91.69 617 PHE A O 1
ATOM 4977 N N . ASP A 1 618 ? 5.352 -16.273 24.449 1.00 90.12 618 ASP A N 1
ATOM 4978 C CA . ASP A 1 618 ? 5.600 -17.706 24.336 1.00 90.12 618 ASP A CA 1
ATOM 4979 C C . ASP A 1 618 ? 5.795 -18.371 25.715 1.00 90.12 618 ASP A C 1
ATOM 4981 O O . ASP A 1 618 ? 5.829 -17.725 26.766 1.00 90.12 618 ASP A O 1
ATOM 4985 N N . ALA A 1 619 ? 5.942 -19.698 25.725 1.00 88.56 619 ALA A N 1
ATOM 4986 C CA . ALA A 1 619 ? 6.128 -20.465 26.959 1.00 88.56 619 ALA A CA 1
ATOM 4987 C C . ALA A 1 619 ? 7.438 -20.135 27.706 1.00 88.56 619 ALA A C 1
ATOM 4989 O O . ALA A 1 619 ? 7.598 -20.533 28.860 1.00 88.56 619 ALA A O 1
ATOM 4990 N N . GLN A 1 620 ? 8.375 -19.441 27.058 1.00 89.50 620 GLN A N 1
ATOM 4991 C CA . GLN A 1 620 ? 9.641 -18.983 27.624 1.00 89.50 620 GLN A CA 1
ATOM 4992 C C . GLN A 1 620 ? 9.564 -17.526 28.115 1.00 89.50 620 GLN A C 1
ATOM 4994 O O . GLN A 1 620 ? 10.525 -17.045 28.712 1.00 89.50 620 GLN A O 1
ATOM 4999 N N . GLY A 1 621 ? 8.434 -16.840 27.911 1.00 86.25 621 GLY A N 1
ATOM 5000 C CA . GLY A 1 621 ? 8.227 -15.446 28.297 1.00 86.25 621 GLY A CA 1
ATOM 5001 C C . GLY A 1 621 ? 8.731 -14.426 27.272 1.00 86.25 621 GLY A C 1
ATOM 5002 O O . GLY A 1 621 ? 8.783 -13.239 27.587 1.00 86.25 621 GLY A O 1
ATOM 5003 N N . ASN A 1 622 ? 9.095 -14.847 26.057 1.00 89.75 622 ASN A N 1
ATOM 5004 C CA . ASN A 1 622 ? 9.462 -13.923 24.982 1.00 89.75 622 ASN A CA 1
ATOM 5005 C C . ASN A 1 622 ? 8.221 -13.503 24.196 1.00 89.75 622 ASN A C 1
ATOM 5007 O O . ASN A 1 622 ? 7.262 -14.263 24.095 1.00 89.75 622 ASN A O 1
ATOM 5011 N N . LEU A 1 623 ? 8.248 -12.316 23.585 1.00 89.62 623 LEU A N 1
ATOM 5012 C CA . LEU A 1 623 ? 7.201 -11.923 22.640 1.00 89.62 623 LEU A CA 1
ATOM 5013 C C . LEU A 1 623 ? 7.116 -12.936 21.496 1.00 89.62 623 LEU A C 1
ATOM 5015 O O . LEU A 1 623 ? 8.141 -13.295 20.910 1.00 89.62 623 LEU A O 1
ATOM 5019 N N . VAL A 1 624 ? 5.897 -13.342 21.144 1.00 90.19 624 VAL A N 1
ATOM 5020 C CA . VAL A 1 624 ? 5.686 -14.216 19.987 1.00 90.19 624 VAL A CA 1
ATOM 5021 C C . VAL A 1 624 ? 6.236 -13.562 18.710 1.00 90.19 624 VAL A C 1
ATOM 5023 O O . VAL A 1 624 ? 6.232 -12.339 18.547 1.00 90.19 624 VAL A O 1
ATOM 5026 N N . SER A 1 625 ? 6.763 -14.365 17.787 1.00 84.50 625 SER A N 1
ATOM 5027 C CA . SER A 1 625 ? 7.232 -13.868 16.488 1.00 84.50 625 SER A CA 1
ATOM 5028 C C . SER A 1 625 ? 6.053 -13.485 15.588 1.00 84.50 625 SER A C 1
ATOM 5030 O O . SER A 1 625 ? 5.005 -14.114 15.670 1.00 84.50 625 SER A O 1
ATOM 5032 N N . GLY A 1 626 ? 6.239 -12.517 14.684 1.00 78.50 626 GLY A N 1
ATOM 5033 C CA . GLY A 1 626 ? 5.217 -12.143 13.687 1.00 78.50 626 GLY A CA 1
ATOM 5034 C C . GLY A 1 626 ? 4.296 -10.986 14.090 1.00 78.50 626 GLY A C 1
ATOM 5035 O O . GLY A 1 626 ? 3.458 -10.569 13.298 1.00 78.50 626 GLY A O 1
ATOM 5036 N N . ILE A 1 627 ? 4.485 -10.407 15.283 1.00 82.69 627 ILE A N 1
ATOM 5037 C CA . ILE A 1 627 ? 3.662 -9.273 15.727 1.00 82.69 627 ILE A CA 1
ATOM 5038 C C . ILE A 1 627 ? 3.935 -8.041 14.868 1.00 82.69 627 ILE A C 1
ATOM 5040 O O . ILE A 1 627 ? 5.060 -7.508 14.870 1.00 82.69 627 ILE A O 1
ATOM 5044 N N . ASP A 1 628 ? 2.889 -7.572 14.194 1.00 76.81 628 ASP A N 1
ATOM 5045 C CA . ASP A 1 628 ? 2.956 -6.413 13.318 1.00 76.81 628 ASP A CA 1
ATOM 5046 C C . ASP A 1 628 ? 3.033 -5.084 14.093 1.00 76.81 628 ASP A C 1
ATOM 5048 O O . ASP A 1 628 ? 2.977 -5.007 15.327 1.00 76.81 628 ASP A O 1
ATOM 5052 N N . PHE A 1 629 ? 3.204 -3.993 13.352 1.00 76.81 629 PHE A N 1
ATOM 5053 C CA . PHE A 1 629 ? 3.324 -2.657 13.923 1.00 76.81 629 PHE A CA 1
ATOM 5054 C C . PHE A 1 629 ? 2.050 -2.171 14.638 1.00 76.81 629 PHE A C 1
ATOM 5056 O O . PHE A 1 629 ? 2.140 -1.462 15.645 1.00 76.81 629 PHE A O 1
ATOM 5063 N N . VAL A 1 630 ? 0.870 -2.538 14.137 1.00 79.50 630 VAL A N 1
ATOM 5064 C CA . VAL A 1 630 ? -0.422 -2.121 14.694 1.00 79.50 630 VAL A CA 1
ATOM 5065 C C . VAL A 1 630 ? -0.667 -2.828 16.025 1.00 79.50 630 VAL A C 1
ATOM 5067 O O . VAL A 1 630 ? -0.990 -2.169 17.015 1.00 79.50 630 VAL A O 1
ATOM 5070 N N . MET A 1 631 ? -0.423 -4.137 16.086 1.00 87.12 631 MET A N 1
ATOM 5071 C CA . MET A 1 631 ? -0.526 -4.929 17.309 1.00 87.12 631 MET A CA 1
ATOM 5072 C C . MET A 1 631 ? 0.503 -4.493 18.349 1.00 87.12 631 MET A C 1
ATOM 5074 O O . MET A 1 631 ? 0.156 -4.325 19.518 1.00 87.12 631 MET A O 1
ATOM 5078 N N . ARG A 1 632 ? 1.740 -4.176 17.942 1.00 85.69 632 ARG A N 1
ATOM 5079 C CA . ARG A 1 632 ? 2.737 -3.565 18.844 1.00 85.69 632 ARG A CA 1
ATOM 5080 C C . ARG A 1 632 ? 2.231 -2.273 19.470 1.00 85.69 632 ARG A C 1
ATOM 5082 O O . ARG A 1 632 ? 2.333 -2.114 20.684 1.00 85.69 632 ARG A O 1
ATOM 5089 N N . LYS A 1 633 ? 1.642 -1.372 18.678 1.00 85.75 633 LYS A N 1
ATOM 5090 C CA . LYS A 1 633 ? 1.047 -0.135 19.206 1.00 85.75 633 LYS A CA 1
ATOM 5091 C C . LYS A 1 633 ? -0.101 -0.397 20.174 1.00 85.75 633 LYS A C 1
ATOM 5093 O O . LYS A 1 633 ? -0.227 0.326 21.159 1.00 85.75 633 LYS A O 1
ATOM 5098 N N . LEU A 1 634 ? -0.919 -1.413 19.914 1.00 87.56 634 LEU A N 1
ATOM 5099 C CA . LEU A 1 634 ? -2.014 -1.780 20.805 1.00 87.56 634 LEU A CA 1
ATOM 5100 C C . LEU A 1 634 ? -1.490 -2.325 22.144 1.00 87.56 634 LEU A C 1
ATOM 5102 O O . LEU A 1 634 ? -1.961 -1.907 23.202 1.00 87.56 634 LEU A O 1
ATOM 5106 N N . MET A 1 635 ? -0.467 -3.183 22.114 1.00 89.50 635 MET A N 1
ATOM 5107 C CA . MET A 1 635 ? 0.136 -3.778 23.312 1.00 89.50 635 MET A CA 1
ATOM 5108 C C . MET A 1 635 ? 0.872 -2.770 24.202 1.00 89.50 635 MET A C 1
ATOM 5110 O O . MET A 1 635 ? 0.941 -2.985 25.411 1.00 89.50 635 MET A O 1
ATOM 5114 N N . ILE A 1 636 ? 1.359 -1.645 23.656 1.00 92.38 636 ILE A N 1
ATOM 5115 C CA . ILE A 1 636 ? 1.963 -0.558 24.455 1.00 92.38 636 ILE A CA 1
ATOM 5116 C C . ILE A 1 636 ? 1.020 -0.092 25.577 1.00 92.38 636 ILE A C 1
ATOM 5118 O O . ILE A 1 636 ? 1.490 0.348 26.623 1.00 92.38 636 ILE A O 1
ATOM 5122 N N . ASN A 1 637 ? -0.301 -0.236 25.421 1.00 94.56 637 ASN A N 1
ATOM 5123 C CA . ASN A 1 637 ? -1.251 0.097 26.483 1.00 94.56 637 ASN A CA 1
ATOM 5124 C C . ASN A 1 637 ? -1.045 -0.730 27.769 1.00 94.56 637 ASN A C 1
ATOM 5126 O O . ASN A 1 637 ? -1.266 -0.196 28.854 1.00 94.56 637 ASN A O 1
ATOM 5130 N N . TYR A 1 638 ? -0.572 -1.982 27.682 1.00 95.50 638 TYR A N 1
ATOM 5131 C CA . TYR A 1 638 ? -0.199 -2.770 28.865 1.00 95.50 638 TYR A CA 1
ATOM 5132 C C . TYR A 1 638 ? 1.032 -2.194 29.559 1.00 95.50 638 TYR A C 1
ATOM 5134 O O . TYR A 1 638 ? 1.002 -1.980 30.767 1.00 95.50 638 TYR A O 1
ATOM 5142 N N . ALA A 1 639 ? 2.085 -1.891 28.796 1.00 93.88 639 ALA A N 1
ATOM 5143 C CA . ALA A 1 639 ? 3.312 -1.297 29.325 1.00 93.88 639 ALA A CA 1
ATOM 5144 C C . ALA A 1 639 ? 3.023 0.057 30.002 1.00 93.88 639 ALA A C 1
ATOM 5146 O O . ALA A 1 639 ? 3.441 0.309 31.128 1.00 93.88 639 ALA A O 1
ATOM 5147 N N . VAL A 1 640 ? 2.203 0.905 29.370 1.00 94.62 640 VAL A N 1
ATOM 5148 C CA . VAL A 1 640 ? 1.755 2.181 29.954 1.00 94.62 640 VAL A CA 1
ATOM 5149 C C . VAL A 1 640 ? 0.969 1.967 31.251 1.00 94.62 640 VAL A C 1
ATOM 5151 O O . VAL A 1 640 ? 1.106 2.760 32.183 1.00 94.62 640 VAL A O 1
ATOM 5154 N N . LEU A 1 641 ? 0.145 0.920 31.331 1.00 96.50 641 LEU A N 1
ATOM 5155 C CA . LEU A 1 641 ? -0.610 0.591 32.536 1.00 96.50 641 LEU A CA 1
ATOM 5156 C C . LEU A 1 641 ? 0.311 0.114 33.672 1.00 96.50 641 LEU A C 1
ATOM 5158 O O . LEU A 1 641 ? 0.201 0.646 34.776 1.00 96.50 641 LEU A O 1
ATOM 5162 N N . TYR A 1 642 ? 1.245 -0.803 33.402 1.00 96.50 642 TYR A N 1
ATOM 5163 C CA . TYR A 1 642 ? 2.273 -1.231 34.362 1.00 96.50 642 TYR A CA 1
ATOM 5164 C C . TYR A 1 642 ? 3.080 -0.042 34.890 1.00 96.50 642 TYR A C 1
ATOM 5166 O O . TYR A 1 642 ? 3.197 0.147 36.102 1.00 96.50 642 TYR A O 1
ATOM 5174 N N . PHE A 1 643 ? 3.537 0.834 33.992 1.00 96.62 643 PHE A N 1
ATOM 5175 C CA . PHE A 1 643 ? 4.267 2.040 34.363 1.00 96.62 643 PHE A CA 1
ATOM 5176 C C . PHE A 1 643 ? 3.446 2.969 35.270 1.00 96.62 643 PHE A C 1
ATOM 5178 O O . PHE A 1 643 ? 3.958 3.476 36.267 1.00 96.62 643 PHE A O 1
ATOM 5185 N N . ARG A 1 644 ? 2.160 3.190 34.963 1.00 95.69 644 ARG A N 1
ATOM 5186 C CA . ARG A 1 644 ? 1.271 4.025 35.793 1.00 95.69 644 ARG A CA 1
ATOM 5187 C C . ARG A 1 644 ? 1.042 3.433 37.180 1.00 95.69 644 ARG A C 1
ATOM 5189 O O . ARG A 1 644 ? 1.073 4.174 38.156 1.00 95.69 644 ARG A O 1
ATOM 5196 N N . VAL A 1 645 ? 0.843 2.120 37.268 1.00 96.62 645 VAL A N 1
ATOM 5197 C CA . VAL A 1 645 ? 0.705 1.408 38.548 1.00 96.62 645 VAL A CA 1
ATOM 5198 C C . VAL A 1 645 ? 1.995 1.520 39.365 1.00 96.62 645 VAL A C 1
ATOM 5200 O O . VAL A 1 645 ? 1.938 1.839 40.551 1.00 96.62 645 VAL A O 1
ATOM 5203 N N . GLY A 1 646 ? 3.160 1.336 38.736 1.00 96.69 646 GLY A N 1
ATOM 5204 C CA . GLY A 1 646 ? 4.459 1.514 39.386 1.00 96.69 646 GLY A CA 1
ATOM 5205 C C . GLY A 1 646 ? 4.684 2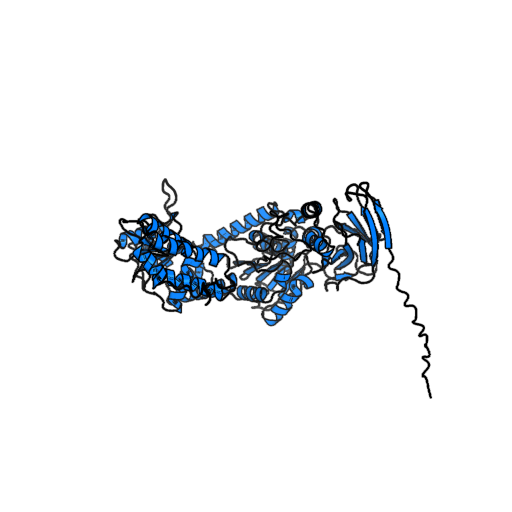.941 39.895 1.00 96.69 646 GLY A C 1
ATOM 5206 O O . GLY A 1 646 ? 5.162 3.131 41.014 1.00 96.69 646 GLY A O 1
ATOM 5207 N N . ALA A 1 647 ? 4.293 3.952 39.113 1.00 96.38 647 ALA A N 1
ATOM 5208 C CA . ALA A 1 647 ? 4.378 5.356 39.514 1.00 96.38 647 ALA A CA 1
ATOM 5209 C C . ALA A 1 647 ? 3.502 5.659 40.743 1.00 96.38 647 ALA A C 1
ATOM 5211 O O . ALA A 1 647 ? 3.993 6.241 41.706 1.00 96.38 647 ALA A O 1
ATOM 5212 N N . GLU A 1 648 ? 2.257 5.183 40.755 1.00 95.50 648 GLU A N 1
ATOM 5213 C CA . GLU A 1 648 ? 1.329 5.358 41.880 1.00 95.50 648 GLU A CA 1
ATOM 5214 C C . GLU A 1 648 ? 1.829 4.651 43.159 1.00 95.50 648 GLU A C 1
ATOM 5216 O O . GLU A 1 648 ? 1.806 5.218 44.250 1.00 95.50 648 GLU A O 1
ATOM 5221 N N . LEU A 1 649 ? 2.355 3.424 43.042 1.00 96.06 649 LEU A N 1
ATOM 5222 C CA . LEU A 1 649 ? 2.966 2.697 44.167 1.00 96.06 649 LEU A CA 1
ATOM 5223 C C . LEU A 1 649 ? 4.173 3.441 44.741 1.00 96.06 649 LEU A C 1
ATOM 5225 O O . LEU A 1 649 ? 4.354 3.496 45.959 1.00 96.06 649 LEU A O 1
ATOM 5229 N N . LYS A 1 650 ? 4.997 4.026 43.867 1.00 96.19 650 LYS A N 1
ATOM 5230 C CA . LYS A 1 650 ? 6.154 4.827 44.268 1.00 96.19 650 LYS A CA 1
ATOM 5231 C C . LYS A 1 650 ? 5.722 6.063 45.054 1.00 96.19 650 LYS A C 1
ATOM 5233 O O . LYS A 1 650 ? 6.331 6.357 46.079 1.00 96.19 650 LYS A O 1
ATOM 5238 N N . GLU A 1 651 ? 4.680 6.762 44.609 1.00 94.56 651 GLU A N 1
ATOM 5239 C CA . GLU A 1 651 ? 4.129 7.924 45.322 1.00 94.56 651 GLU A CA 1
ATOM 5240 C C . GLU A 1 651 ? 3.588 7.549 46.709 1.00 94.56 651 GLU A C 1
ATOM 5242 O O . GLU A 1 651 ? 3.758 8.308 47.662 1.00 94.56 651 GLU A O 1
ATOM 5247 N N . LYS A 1 652 ? 3.045 6.335 46.860 1.00 94.44 652 LYS A N 1
ATOM 5248 C CA . LYS A 1 652 ? 2.619 5.770 48.153 1.00 94.44 652 LYS A CA 1
ATOM 5249 C C . LYS A 1 652 ? 3.765 5.214 49.013 1.00 94.44 652 LYS A C 1
ATOM 5251 O O . LYS A 1 652 ? 3.517 4.715 50.109 1.00 94.44 652 LYS A O 1
ATOM 5256 N N . GLY A 1 653 ? 5.015 5.301 48.553 1.00 96.00 653 GLY A N 1
ATOM 5257 C CA . GLY A 1 653 ? 6.201 4.823 49.273 1.00 96.00 653 GLY A CA 1
ATOM 5258 C C . GLY A 1 653 ? 6.463 3.315 49.162 1.00 96.00 653 GLY A C 1
ATOM 5259 O O . GLY A 1 653 ? 7.365 2.798 49.820 1.00 96.00 653 GLY A O 1
ATOM 5260 N N . GLU A 1 654 ? 5.731 2.591 48.313 1.00 96.50 654 GLU A N 1
ATOM 5261 C CA . GLU A 1 654 ? 5.853 1.140 48.128 1.00 96.50 654 GLU A CA 1
ATOM 5262 C C . GLU A 1 654 ? 6.934 0.777 47.092 1.00 96.50 654 GLU A C 1
ATOM 5264 O O . GLU A 1 654 ? 6.670 0.153 46.062 1.00 96.50 654 GLU A O 1
ATOM 5269 N N . MET A 1 655 ? 8.179 1.174 47.371 1.00 95.69 655 MET A N 1
ATOM 5270 C CA . MET A 1 655 ? 9.296 1.152 46.410 1.00 95.69 655 MET A CA 1
ATOM 5271 C C . MET A 1 655 ? 9.581 -0.227 45.797 1.00 95.69 655 MET A C 1
ATOM 5273 O O . MET A 1 655 ? 9.817 -0.325 44.594 1.00 95.69 655 MET A O 1
ATOM 5277 N N . GLU A 1 656 ? 9.532 -1.304 46.587 1.00 96.19 656 GLU A N 1
ATOM 5278 C CA . GLU A 1 656 ? 9.772 -2.662 46.073 1.00 96.19 656 GLU A CA 1
ATOM 5279 C C . GLU A 1 656 ? 8.680 -3.121 45.103 1.00 96.19 656 GLU A C 1
ATOM 5281 O O . GLU A 1 656 ? 8.972 -3.774 44.100 1.00 96.19 656 GLU A O 1
ATOM 5286 N N . LYS A 1 657 ? 7.414 -2.788 45.388 1.00 95.19 657 LYS A N 1
ATOM 5287 C CA . LYS A 1 657 ? 6.307 -3.108 44.481 1.00 95.19 657 LYS A CA 1
ATOM 5288 C C . LYS A 1 657 ? 6.416 -2.269 43.214 1.00 95.19 657 LYS A C 1
ATOM 5290 O O . LYS A 1 657 ? 6.323 -2.829 42.131 1.00 95.19 657 LYS A O 1
ATOM 5295 N N . ALA A 1 658 ? 6.702 -0.974 43.347 1.00 95.94 658 ALA A N 1
ATOM 5296 C CA . ALA A 1 658 ? 6.909 -0.084 42.211 1.00 95.94 658 ALA A CA 1
ATOM 5297 C C . ALA A 1 658 ? 8.008 -0.593 41.261 1.00 95.94 658 ALA A C 1
ATOM 5299 O O . ALA A 1 658 ? 7.786 -0.651 40.055 1.00 95.94 658 ALA A O 1
ATOM 5300 N N . SER A 1 659 ? 9.156 -1.029 41.799 1.00 96.31 659 SER A N 1
ATOM 5301 C CA . SER A 1 659 ? 10.257 -1.594 41.001 1.00 96.31 659 SER A CA 1
ATOM 5302 C C . SER A 1 659 ? 9.812 -2.799 40.170 1.00 96.31 659 SER A C 1
ATOM 5304 O O . SER A 1 659 ? 10.107 -2.859 38.980 1.00 96.31 659 SER A O 1
ATOM 5306 N N . ARG A 1 660 ? 9.046 -3.725 40.767 1.00 95.19 660 ARG A N 1
ATOM 5307 C CA . ARG A 1 660 ? 8.536 -4.913 40.062 1.00 95.19 660 ARG A CA 1
ATOM 5308 C C . ARG A 1 660 ? 7.587 -4.571 38.916 1.00 95.19 660 ARG A C 1
ATOM 5310 O O . ARG A 1 660 ? 7.599 -5.263 37.906 1.00 95.19 660 ARG A O 1
ATOM 5317 N N . GLU A 1 661 ? 6.760 -3.538 39.063 1.00 94.75 661 GLU A N 1
ATOM 5318 C CA . GLU A 1 661 ? 5.865 -3.107 37.980 1.00 94.75 661 GLU A CA 1
ATOM 5319 C C . GLU A 1 661 ? 6.637 -2.386 36.862 1.00 94.75 661 GLU A C 1
ATOM 5321 O O . GLU A 1 661 ? 6.332 -2.576 35.686 1.00 94.75 661 GLU A O 1
ATOM 5326 N N . PHE A 1 662 ? 7.682 -1.617 37.194 1.00 94.81 662 PHE A N 1
ATOM 5327 C CA . PHE A 1 662 ? 8.550 -1.000 36.185 1.00 94.81 662 PHE A CA 1
ATOM 5328 C C . PHE A 1 662 ? 9.355 -2.027 35.383 1.00 94.81 662 PHE A C 1
ATOM 5330 O O . PHE A 1 662 ? 9.501 -1.853 34.181 1.00 94.81 662 PHE A O 1
ATOM 5337 N N . GLU A 1 663 ? 9.826 -3.111 36.003 1.00 90.94 663 GLU A N 1
ATOM 5338 C CA . GLU A 1 663 ? 10.527 -4.204 35.305 1.00 90.94 663 GLU A CA 1
ATOM 5339 C C . GLU A 1 663 ? 9.645 -4.950 34.287 1.00 90.94 663 GLU A C 1
ATOM 5341 O O . GLU A 1 663 ? 10.166 -5.596 33.383 1.00 90.94 663 GLU A O 1
ATOM 5346 N N . ARG A 1 664 ? 8.315 -4.873 34.429 1.00 87.50 664 ARG A N 1
ATOM 5347 C CA . ARG A 1 664 ? 7.341 -5.483 33.507 1.00 87.50 664 ARG A CA 1
ATOM 5348 C C . ARG A 1 664 ? 6.957 -4.588 32.327 1.00 87.50 664 ARG A C 1
ATOM 5350 O O . ARG A 1 664 ? 6.241 -5.055 31.441 1.00 87.50 664 ARG A O 1
ATOM 5357 N N . THR A 1 665 ? 7.354 -3.315 32.362 1.00 82.31 665 THR A N 1
ATOM 5358 C CA . THR A 1 665 ? 7.129 -2.339 31.282 1.00 82.31 665 THR A CA 1
ATOM 5359 C C . THR A 1 665 ? 8.114 -2.594 30.153 1.00 82.31 665 THR A C 1
ATOM 5361 O O . THR A 1 665 ? 7.662 -2.588 28.985 1.00 82.31 665 THR A O 1
#